Protein AF-A0A3Q3LUI6-F1 (afdb_monomer)

Foldseek 3Di:
DDDPDPDDDDDDPDDPDPDDPDPVNVVVVVVVVVVVVVVVVVVVVVVVVVVVVVVVVVVVCCVVPVVVVVVVVVVVVVVLVVVCVVCVVADSVNVVCQCDPPPHDVVCVLQLHDPPDPDDDDDCCDPLNVVLCLLLLLLLLCLVSHDDPDPVRVVVSVVSSVPSNVVLVVVLQVLLVVVVVVLVVVLVVVVVVCVVVVDDPVVSVVVSLVVLVVVLCVVLQVVQLVVCCVQVVDDSVVSNVVSVSLLVSVNNNPDDPDPPHDSVVSVVVSVSSSNSNSSVVSVVVVVVVVVVVVVVVVVVVVVVVVVVVPPDPPPDDDDDDPDDDVVVVVVVVVVVVVVVPVPDDDDPDDDDDDDDDDDDDDDDDDDDDDDDDDDDDDDDDDDDD

InterPro domains:
  IPR003280 Two pore domain potassium channel [PR01333] (136-164)
  IPR003280 Two pore domain potassium channel [PR01333] (248-257)
  IPR003280 Two pore domain potassium channel [PTHR11003] (43-296)
  IPR003976 Two pore domain potassium channel, TREK [PR01499] (34-51)
  IPR003976 Two pore domain potassium channel, TREK [PR01499] (114-126)
  IPR003976 Two pore domain potassium channel, TREK [PR01499] (164-183)
  IPR003976 Two pore domain potassium channel, TREK [PR01499] (184-203)
  IPR003976 Two pore domain potassium channel, TREK [PR01499] (205-216)
  IPR003976 Two pore domain potassium channel, TREK [PR01499] (257-272)
  IPR003976 Two pore domain potassium channel, TREK [PR01499] (279-290)
  IPR003976 Two pore domain potassium channel, TREK [PR01499] (292-308)
  IPR013099 Potassium channel domain [PF07885] (119-177)
  IPR013099 Potassium channel domain [PF07885] (218-292)

Solvent-accessible surface area (backbone atoms only — not comparable to full-atom values): 23322 Å² total; per-residue (Å²): 139,90,92,86,87,86,86,85,80,88,88,78,90,68,80,87,70,90,67,78,81,52,76,68,59,59,50,53,51,51,52,53,52,49,57,52,49,50,55,52,51,52,51,50,51,52,51,51,51,51,51,51,52,50,52,53,48,52,56,50,50,49,69,67,45,46,65,54,52,54,50,51,52,51,50,51,53,52,52,53,51,53,48,42,70,74,37,77,89,51,53,73,65,59,52,47,44,47,41,69,34,96,83,15,54,54,46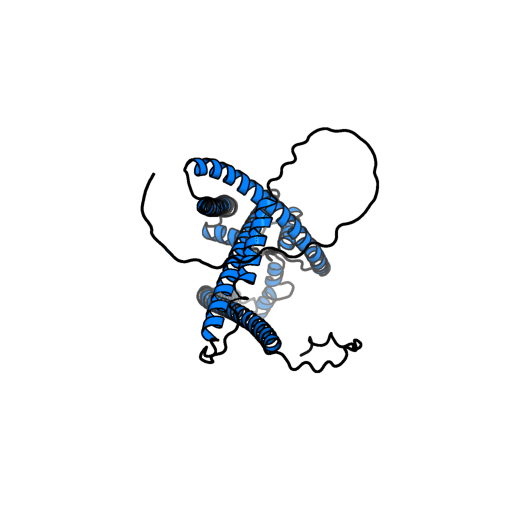,41,44,75,74,62,47,67,88,82,62,90,64,79,90,78,72,79,73,40,73,56,47,43,50,47,53,57,46,28,49,29,66,54,23,50,33,64,66,70,76,67,83,49,71,69,48,44,57,49,48,54,57,49,38,68,55,35,30,61,54,42,49,53,50,36,51,54,50,17,50,52,52,50,50,51,50,50,53,57,42,48,57,52,46,60,61,45,52,76,68,74,57,58,72,69,58,51,56,51,52,46,52,50,50,54,49,52,51,46,44,43,65,61,43,54,48,48,21,56,49,40,20,70,72,71,67,39,50,67,65,56,20,45,48,43,52,52,35,50,58,68,33,61,19,79,31,88,67,66,87,53,84,91,54,63,76,70,51,42,61,51,54,51,51,50,48,55,55,36,35,14,50,47,53,44,50,51,51,52,50,50,54,51,49,53,52,49,54,53,51,54,50,53,54,52,52,50,51,48,57,61,72,62,58,67,78,88,82,71,96,74,94,77,78,99,73,70,74,67,57,66,64,50,52,56,58,50,54,60,51,53,70,64,58,75,79,71,77,82,80,81,85,73,91,79,82,91,83,88,90,82,90,83,83,89,84,82,88,87,81,90,87,84,84,87,83,80,91,80,80,92,80,91,81,87,82,87,132

Nearest PDB structures (foldseek):
  4xdk-assembly1_A  TM=9.245E-01  e=4.393E-23  Homo sapiens
  4bw5-assembly2_D  TM=9.307E-01  e=1.438E-22  Homo sapiens
  7lja-assembly1_B  TM=9.407E-01  e=1.232E-22  Homo sapiens
  8qz4-assembly1_B  TM=9.137E-01  e=2.288E-22  Homo sapiens
  4xdj-assembly2_D  TM=9.281E-01  e=8.304E-22  Homo sapiens

Sequence (385 aa):
IHCCSFFNSPYLEVPALYYSPSSTGLFFIHILVLCAAMRCSTLLAIFTGVLLYLVLGAVVFRALEAPQEEGKHMQLQDTRRVFLLNFTCIDPDNLQTFIEVEQGVAEALGAGVDPSSNSTFVSQWDLASAFFFSGTIITTIGFGNISPKTEGGRLFCIFYALVGIPMFGILLAGVGDHLGTGLRKAIAKIETLFLKWRVSPTIVRVISAVLSILLGCLLFVAVPILVFQEVEGWTLLESAYFVVITLTTVGFGDYVAGIQHDHWYKPLVWFWILLGLAYFASILTMIGNWLRVFFKKTRAEVLLLFCHLLHYDWSLPFPFHHLSYCSLVGQERNTLRLSQHEGSLNCARGKRDQTEPIWSEHCHSFMLKRRCFGPRQLLMTHANN

Secondary structure (DSSP, 8-state):
----------------------HHHHHHHHHHHHHHHHHHHHHHHHHHHHHHHHHHHHHHHHHHHHHHHHHHHHHHHHHHHHHHHH-TTS-HHHHHHHHHSTTSHHHHHHTT--TT--SS---TTSHHHHHHHHHHHHTT----SS---SHHHHHHHHHHHHHHHHHHHHHHHHHHHHHHHHHHHHHHHHHHHHHTTT--HHHHHHHHHHHHHHHHHIIIIIHHHHHHHHHH---HHHHHHHHHHHHTT----SS-TTTTS-TTHHHHHHHHHHHHHHHHHHHHHHHHHHHHHHHHHHHHHHHHHHHHHT-----S-----S-SHHHHHHHHHHHHHHHHHTT---------------------------PPPPP----------

Radius of gyration: 34.6 Å; Cα contacts (8 Å, |Δi|>4): 164; chains: 1; bounding box: 92×58×107 Å

Mean predicted aligned error: 16.4 Å

Organism: NCBI:txid205130

Structure (mmCIF, N/CA/C/O backbone):
data_AF-A0A3Q3LUI6-F1
#
_entry.id   AF-A0A3Q3LUI6-F1
#
loop_
_atom_site.group_PDB
_atom_site.id
_atom_site.type_symbol
_atom_site.label_atom_id
_atom_site.label_alt_id
_atom_site.label_comp_id
_atom_site.label_asym_id
_atom_site.label_entity_id
_atom_site.label_seq_id
_atom_site.pdbx_PDB_ins_code
_atom_site.Cartn_x
_atom_site.Cartn_y
_atom_site.Cartn_z
_atom_site.occupancy
_atom_site.B_iso_or_equiv
_atom_site.auth_seq_id
_atom_site.auth_comp_id
_atom_site.auth_asym_id
_atom_site.auth_atom_id
_atom_site.pdbx_PDB_model_num
ATOM 1 N N . ILE A 1 1 ? -26.280 -21.852 -12.078 1.00 38.97 1 ILE A N 1
ATOM 2 C CA . ILE A 1 1 ? -27.060 -23.107 -11.925 1.00 38.97 1 ILE A CA 1
ATOM 3 C C . ILE A 1 1 ? -26.100 -24.131 -11.325 1.00 38.97 1 ILE A C 1
ATOM 5 O O . ILE A 1 1 ? -24.981 -24.185 -11.807 1.00 38.97 1 ILE A O 1
ATOM 9 N N . HIS A 1 2 ? -26.512 -24.839 -10.264 1.00 29.97 2 HIS A N 1
ATOM 10 C CA . HIS A 1 2 ? -25.725 -25.680 -9.332 1.00 29.97 2 HIS A CA 1
ATOM 11 C C . HIS A 1 2 ? -25.016 -24.979 -8.159 1.00 29.97 2 HIS A C 1
ATOM 13 O O . HIS A 1 2 ? -23.817 -24.741 -8.195 1.00 29.97 2 HIS A O 1
ATOM 19 N N . CYS A 1 3 ? -25.777 -24.721 -7.084 1.00 25.89 3 CYS A N 1
ATOM 20 C CA . CYS A 1 3 ? -25.330 -24.941 -5.695 1.00 25.89 3 CYS A CA 1
ATOM 21 C C . CYS A 1 3 ? -26.523 -24.956 -4.706 1.00 25.89 3 CYS A C 1
ATOM 23 O O . CYS A 1 3 ? -26.507 -24.293 -3.676 1.00 25.89 3 CYS A O 1
ATOM 25 N N . CYS A 1 4 ? -27.592 -25.691 -5.039 1.00 28.69 4 CYS A N 1
ATOM 26 C CA . CYS A 1 4 ? -28.725 -25.955 -4.139 1.00 28.69 4 CYS A CA 1
ATOM 27 C C . CYS A 1 4 ? -29.136 -27.424 -4.276 1.00 28.69 4 CYS A C 1
ATOM 29 O O . CYS A 1 4 ? -30.133 -27.743 -4.914 1.00 28.69 4 CYS A O 1
ATOM 31 N N . SER A 1 5 ? -28.332 -28.332 -3.734 1.00 32.19 5 SER A N 1
ATOM 32 C CA . SER A 1 5 ? -28.676 -29.756 -3.691 1.00 32.19 5 SER A CA 1
ATOM 33 C C . SER A 1 5 ? -27.837 -30.461 -2.634 1.00 32.19 5 SER A C 1
ATOM 35 O O . SER A 1 5 ? -26.961 -31.248 -2.956 1.00 32.19 5 SER A O 1
ATOM 37 N N . PHE A 1 6 ? -28.082 -30.130 -1.366 1.00 27.62 6 PHE A N 1
ATOM 38 C CA . PHE A 1 6 ? -27.634 -30.917 -0.217 1.00 27.62 6 PHE A CA 1
ATOM 39 C C . PHE A 1 6 ? -28.592 -30.668 0.949 1.00 27.62 6 PHE A C 1
ATOM 41 O O . PHE A 1 6 ? -28.308 -29.866 1.821 1.00 27.62 6 PHE A O 1
ATOM 48 N N . PHE A 1 7 ? -29.779 -31.273 0.887 1.00 28.89 7 PHE A N 1
ATOM 49 C CA . PHE A 1 7 ? -30.573 -31.724 2.039 1.00 28.89 7 PHE A CA 1
ATOM 50 C C . PHE A 1 7 ? -31.787 -32.482 1.487 1.00 28.89 7 PHE A C 1
ATOM 52 O O . PHE A 1 7 ? -32.858 -31.924 1.289 1.00 28.89 7 PHE A O 1
ATOM 59 N N . ASN A 1 8 ? -31.585 -33.758 1.166 1.00 31.06 8 ASN A N 1
ATOM 60 C CA . ASN A 1 8 ? -32.663 -34.717 0.958 1.00 31.06 8 ASN A CA 1
ATOM 61 C C . ASN A 1 8 ? -32.187 -36.061 1.516 1.00 31.06 8 ASN A C 1
ATOM 63 O O . ASN A 1 8 ? -31.424 -36.772 0.872 1.00 31.06 8 ASN A O 1
ATOM 67 N N . SER A 1 9 ? -32.624 -36.386 2.729 1.00 28.44 9 SER A N 1
ATOM 68 C CA . SER A 1 9 ? -32.826 -37.771 3.145 1.00 28.44 9 SER A CA 1
ATOM 69 C C . SER A 1 9 ? -34.066 -37.815 4.046 1.00 28.44 9 SER A C 1
ATOM 71 O O . SER A 1 9 ? -34.170 -36.977 4.946 1.00 28.44 9 SER A O 1
ATOM 73 N N . PRO A 1 10 ? -35.017 -38.729 3.778 1.00 39.38 10 PRO A N 1
ATOM 74 C CA . PRO A 1 10 ? -36.264 -38.882 4.519 1.00 39.38 10 PRO A CA 1
ATOM 75 C C . PRO A 1 10 ? -36.025 -39.728 5.784 1.00 39.38 10 PRO A C 1
ATOM 77 O O . PRO A 1 10 ? -34.900 -40.149 6.029 1.00 39.38 10 PRO A O 1
ATOM 80 N N . TYR A 1 11 ? -37.086 -39.994 6.550 1.00 32.12 11 TYR A N 1
ATOM 81 C CA . TYR A 1 11 ? -37.131 -40.707 7.842 1.00 32.12 11 TYR A CA 1
ATOM 82 C C . TYR A 1 11 ? -37.019 -39.817 9.086 1.00 32.12 11 TYR A C 1
ATOM 84 O O . TYR A 1 11 ? -36.096 -39.919 9.886 1.00 32.12 11 TYR A O 1
ATOM 92 N N . LEU A 1 12 ? -38.057 -39.010 9.298 1.00 31.84 12 LEU A N 1
ATOM 93 C CA . LEU A 1 12 ? -38.670 -38.899 10.619 1.00 31.84 12 LEU A CA 1
ATOM 94 C C . LEU A 1 12 ? -40.185 -38.819 10.389 1.00 31.84 12 LEU A C 1
ATOM 96 O O . LEU A 1 12 ? -40.701 -37.788 9.960 1.00 31.84 12 LEU A O 1
ATOM 100 N N . GLU A 1 13 ? -40.887 -39.936 10.583 1.00 32.72 13 GLU A N 1
ATOM 101 C CA . GLU A 1 13 ? -42.350 -39.957 10.616 1.00 32.72 13 GLU A CA 1
ATOM 102 C C . GLU A 1 13 ? -42.812 -39.150 11.833 1.00 32.72 13 GLU A C 1
ATOM 104 O O . GLU A 1 13 ? -42.800 -39.621 12.968 1.00 32.72 13 GLU A O 1
ATOM 109 N N . VAL A 1 14 ? -43.184 -37.893 11.597 1.00 32.84 14 VAL A N 1
ATOM 110 C CA . VAL A 1 14 ? -43.941 -37.091 12.557 1.00 32.84 14 VAL A CA 1
ATOM 111 C C . VAL A 1 14 ? -45.416 -37.403 12.297 1.00 32.84 14 VAL A C 1
ATOM 113 O O . VAL A 1 14 ? -45.859 -37.256 11.154 1.00 32.84 14 VAL A O 1
ATOM 116 N N . PRO A 1 15 ? -46.192 -37.857 13.297 1.00 29.12 15 PRO A N 1
ATOM 117 C CA . PRO A 1 15 ? -47.590 -38.200 13.086 1.00 29.12 15 PRO A CA 1
ATOM 118 C C . PRO A 1 15 ? -48.344 -36.970 12.580 1.00 29.12 15 PRO A C 1
ATOM 120 O O . PRO A 1 15 ? -48.192 -35.871 13.119 1.00 29.12 15 PRO A O 1
ATOM 123 N N . ALA A 1 16 ? -49.143 -37.169 11.530 1.00 34.72 16 ALA A N 1
ATOM 124 C CA . ALA A 1 16 ? -49.999 -36.162 10.921 1.00 34.72 16 ALA A CA 1
ATOM 125 C C . ALA A 1 16 ? -51.075 -35.697 11.915 1.00 34.72 16 ALA A C 1
ATOM 127 O O . ALA A 1 16 ? -52.227 -36.123 11.879 1.00 34.72 16 ALA A O 1
ATOM 128 N N . LEU A 1 17 ? -50.694 -34.805 12.824 1.00 30.03 17 LEU A N 1
ATOM 129 C CA . LEU A 1 17 ? -51.629 -33.962 13.543 1.00 30.03 17 LEU A CA 1
ATOM 130 C C . LEU A 1 17 ? -52.023 -32.837 12.590 1.00 30.03 17 LEU A C 1
ATOM 132 O O . LEU A 1 17 ? -51.249 -31.915 12.339 1.00 30.03 17 LEU A O 1
ATOM 136 N N . TYR A 1 18 ? -53.238 -32.941 12.052 1.00 31.69 18 TYR A N 1
ATOM 137 C CA . TYR A 1 18 ? -53.964 -31.845 11.417 1.00 31.69 18 TYR A CA 1
ATOM 138 C C . TYR A 1 18 ? -54.100 -30.687 12.422 1.00 31.69 18 TYR A C 1
ATOM 140 O O . TYR A 1 18 ? -55.102 -30.553 13.119 1.00 31.69 18 TYR A O 1
ATOM 148 N N . TYR A 1 19 ? -53.070 -29.850 12.522 1.00 33.91 19 TYR A N 1
ATOM 149 C CA . TYR A 1 19 ? -53.165 -28.538 13.141 1.00 33.91 19 TYR A CA 1
ATOM 150 C C . TYR A 1 19 ? -53.419 -27.534 12.024 1.00 33.91 19 TYR A C 1
ATOM 152 O O . TYR A 1 19 ? -52.541 -27.244 11.212 1.00 33.91 19 TYR A O 1
ATOM 160 N N . SER A 1 20 ? -54.647 -27.014 11.987 1.00 38.44 20 SER A N 1
ATOM 161 C CA . SER A 1 20 ? -54.953 -25.759 11.300 1.00 38.44 20 SER A CA 1
ATOM 162 C C . SER A 1 20 ? -53.869 -24.742 11.673 1.00 38.44 20 SER A C 1
ATOM 164 O O . SER A 1 20 ? -53.572 -24.626 12.870 1.00 38.44 20 SER A O 1
ATOM 166 N N . PRO A 1 21 ? -53.223 -24.058 10.709 1.00 39.97 21 PRO A N 1
ATOM 167 C CA . PRO A 1 21 ? -52.159 -23.130 11.032 1.00 39.97 21 PRO A CA 1
ATOM 168 C C . PRO A 1 21 ? -52.779 -22.008 11.858 1.00 39.97 21 PRO A C 1
ATOM 170 O O . PRO A 1 21 ? -53.512 -21.161 11.350 1.00 39.97 21 PRO A O 1
ATOM 173 N N . SER A 1 22 ? -52.518 -22.028 13.163 1.00 44.25 22 SER A N 1
ATOM 174 C CA . SER A 1 22 ? -52.852 -20.912 14.027 1.00 44.25 22 SER A CA 1
ATOM 175 C C . SER A 1 22 ? -52.182 -19.667 13.450 1.00 44.25 22 SER A C 1
ATOM 177 O O . SER A 1 22 ? -51.042 -19.714 12.980 1.00 44.25 22 SER A O 1
ATOM 179 N N . SER A 1 23 ? -52.892 -18.541 13.459 1.00 52.06 23 SER A N 1
ATOM 180 C CA . SER A 1 23 ? -52.465 -17.265 12.865 1.00 52.06 23 SER A CA 1
ATOM 181 C C . SER A 1 23 ? -51.079 -16.793 13.344 1.00 52.06 23 SER A C 1
ATOM 183 O O . SER A 1 23 ? -50.427 -15.983 12.692 1.00 52.06 23 SER A O 1
ATOM 185 N N . THR A 1 24 ? -50.589 -17.343 14.457 1.00 52.19 24 THR A N 1
ATOM 186 C CA . THR A 1 24 ? -49.247 -17.146 15.014 1.00 52.19 24 THR A CA 1
ATOM 187 C C . THR A 1 24 ? -48.127 -17.827 14.212 1.00 52.19 24 THR A C 1
ATOM 189 O O . THR A 1 24 ? -47.030 -17.277 14.138 1.00 52.19 24 THR A O 1
ATOM 192 N N . GLY A 1 25 ? -48.374 -18.974 13.569 1.00 48.81 25 GLY A N 1
ATOM 193 C CA . GLY A 1 25 ? -47.384 -19.688 12.747 1.00 48.81 25 GLY A CA 1
ATOM 194 C C . GLY A 1 25 ? -47.074 -18.982 11.422 1.00 48.81 25 GLY A C 1
ATOM 195 O O . GLY A 1 25 ? -45.906 -18.832 11.059 1.00 48.81 25 GLY A O 1
ATOM 196 N N . LEU A 1 26 ? -48.100 -18.457 10.738 1.00 54.78 26 LEU A N 1
ATOM 197 C CA . LEU A 1 26 ? -47.917 -17.629 9.535 1.00 54.78 26 LEU A CA 1
ATOM 198 C C . LEU A 1 26 ? -47.200 -16.309 9.845 1.00 54.78 26 LEU A C 1
ATOM 200 O O . LEU A 1 26 ? -46.378 -15.855 9.051 1.00 54.78 26 LEU A O 1
ATOM 204 N N . PHE A 1 27 ? -47.464 -15.718 11.011 1.00 55.75 27 PHE A N 1
ATOM 205 C CA . PHE A 1 27 ? -46.814 -14.484 11.447 1.00 55.75 27 PHE A CA 1
ATOM 206 C C . PHE A 1 27 ? -45.295 -14.662 11.627 1.00 55.75 27 PHE A C 1
ATOM 208 O O . PHE A 1 27 ? -44.508 -13.833 11.169 1.00 55.75 27 PHE A O 1
ATOM 215 N N . PHE A 1 28 ? -44.863 -15.785 12.211 1.00 52.44 28 PHE A N 1
ATOM 216 C CA . PHE A 1 28 ? -43.440 -16.116 12.354 1.00 52.44 28 PHE A CA 1
ATOM 217 C C . PHE A 1 28 ? -42.738 -16.344 11.008 1.00 52.44 28 PHE A C 1
ATOM 219 O O . PHE A 1 28 ? -41.610 -15.882 10.822 1.00 52.44 28 PHE A O 1
ATOM 226 N N . ILE A 1 29 ? -43.402 -17.004 10.054 1.00 59.62 29 ILE A N 1
ATOM 227 C CA . ILE A 1 29 ? -42.862 -17.234 8.705 1.00 59.62 29 ILE A CA 1
ATOM 228 C C . ILE A 1 29 ? -42.743 -15.908 7.939 1.00 59.62 29 ILE A C 1
ATOM 230 O O . ILE A 1 29 ? -41.701 -15.647 7.339 1.00 59.62 29 ILE A O 1
ATOM 234 N N . HIS A 1 30 ? -43.742 -15.024 8.026 1.00 58.50 30 HIS A N 1
ATOM 235 C CA . HIS A 1 30 ? -43.681 -13.692 7.416 1.00 58.50 30 HIS A CA 1
ATOM 236 C C . HIS A 1 30 ? -42.531 -12.841 7.970 1.00 58.50 30 HIS A C 1
ATOM 238 O O . HIS A 1 30 ? -41.812 -12.218 7.190 1.00 58.50 30 HIS A O 1
ATOM 244 N N . ILE A 1 31 ? -42.295 -12.854 9.286 1.00 59.94 31 ILE A N 1
ATOM 245 C CA . ILE A 1 31 ? -41.168 -12.135 9.904 1.00 59.94 31 ILE A CA 1
ATOM 246 C C . ILE A 1 31 ? -39.818 -12.703 9.446 1.00 59.94 31 ILE A C 1
ATOM 248 O O . ILE A 1 31 ? -38.898 -11.936 9.162 1.00 59.94 31 ILE A O 1
ATOM 252 N N . LEU A 1 32 ? -39.684 -14.028 9.337 1.00 57.59 32 LEU A N 1
ATOM 253 C CA . LEU A 1 32 ? -38.466 -14.681 8.839 1.00 57.59 32 LEU A CA 1
ATOM 254 C C . LEU A 1 32 ? -38.185 -14.335 7.370 1.00 57.59 32 LEU A C 1
ATOM 256 O O . LEU A 1 32 ? -37.052 -13.983 7.037 1.00 57.59 32 LEU A O 1
ATOM 260 N N . VAL A 1 33 ? -39.212 -14.361 6.515 1.00 58.16 33 VAL A N 1
ATOM 261 C CA . VAL A 1 33 ? -39.119 -13.991 5.092 1.00 58.16 33 VAL A CA 1
ATOM 262 C C . VAL A 1 33 ? -38.792 -12.504 4.926 1.00 58.16 33 VAL A C 1
ATOM 264 O O . VAL A 1 33 ? -37.906 -12.162 4.146 1.00 58.16 33 VAL A O 1
ATOM 267 N N . LEU A 1 34 ? -39.413 -11.618 5.710 1.00 57.03 34 LEU A N 1
ATOM 268 C CA . LEU A 1 34 ? -39.101 -10.184 5.724 1.00 57.03 34 LEU A CA 1
ATOM 269 C C . LEU A 1 34 ? -37.670 -9.919 6.215 1.00 57.03 34 LEU A C 1
ATOM 271 O O . LEU A 1 34 ? -36.936 -9.147 5.603 1.00 57.03 34 LEU A O 1
ATOM 275 N N . CYS A 1 35 ? -37.223 -10.600 7.272 1.00 52.81 35 CYS A N 1
ATOM 276 C CA . CYS A 1 35 ? -35.866 -10.458 7.801 1.00 52.81 35 CYS A CA 1
ATOM 277 C C . CYS A 1 35 ? -34.803 -10.971 6.809 1.00 52.81 35 CYS A C 1
ATOM 279 O O . CYS A 1 35 ? -33.727 -10.378 6.695 1.00 52.81 35 CYS A O 1
ATOM 281 N N . ALA A 1 36 ? -35.106 -12.026 6.043 1.00 56.53 36 ALA A N 1
ATOM 282 C CA . ALA A 1 36 ? -34.270 -12.499 4.939 1.00 56.53 36 ALA A CA 1
ATOM 283 C C . ALA A 1 36 ? -34.266 -11.519 3.746 1.00 56.53 36 ALA A C 1
ATOM 285 O O . ALA A 1 36 ? -33.194 -11.192 3.229 1.00 56.53 36 ALA A O 1
ATOM 286 N N . ALA A 1 37 ? -35.426 -10.975 3.367 1.00 56.31 37 ALA A N 1
ATOM 287 C CA . ALA A 1 37 ? -35.560 -9.983 2.299 1.00 56.31 37 ALA A CA 1
ATOM 288 C C . ALA A 1 37 ? -34.808 -8.673 2.613 1.00 56.31 37 ALA A C 1
ATOM 290 O O . ALA A 1 37 ? -34.111 -8.138 1.750 1.00 56.31 37 ALA A O 1
ATOM 291 N N . MET A 1 38 ? -34.844 -8.194 3.863 1.00 58.19 38 MET A N 1
ATOM 292 C CA . MET A 1 38 ? -34.098 -6.998 4.282 1.00 58.19 38 MET A CA 1
ATOM 293 C C . MET A 1 38 ? -32.577 -7.195 4.252 1.00 58.19 38 MET A C 1
ATOM 295 O O . MET A 1 38 ? -31.846 -6.270 3.895 1.00 58.19 38 MET A O 1
ATOM 299 N N . ARG A 1 39 ? -32.077 -8.394 4.595 1.00 64.88 39 ARG A N 1
ATOM 300 C CA . ARG A 1 39 ? -30.642 -8.712 4.465 1.00 64.88 39 ARG A CA 1
ATOM 301 C C . ARG A 1 39 ? -30.203 -8.641 3.006 1.00 64.88 39 ARG A C 1
ATOM 303 O O . ARG A 1 39 ? -29.149 -8.077 2.730 1.00 64.88 39 ARG A O 1
ATOM 310 N N . CYS A 1 40 ? -31.035 -9.145 2.096 1.00 67.31 40 CYS A N 1
ATOM 311 C CA . CYS A 1 40 ? -30.785 -9.093 0.659 1.00 67.31 40 CYS A CA 1
ATOM 312 C C . CYS A 1 40 ? -30.822 -7.648 0.126 1.00 67.31 40 CYS A C 1
ATOM 314 O O . CYS A 1 40 ? -29.927 -7.248 -0.610 1.00 67.31 40 CYS A O 1
ATOM 316 N N . SER A 1 41 ? -31.773 -6.822 0.582 1.00 75.56 41 SER A N 1
ATOM 317 C CA . SER A 1 41 ? -31.875 -5.410 0.180 1.00 75.56 41 SER A CA 1
ATOM 318 C C . SER A 1 41 ? -30.720 -4.541 0.697 1.00 75.56 41 SER A C 1
ATOM 320 O O . SER A 1 41 ? -30.190 -3.733 -0.062 1.00 75.56 41 SER A O 1
ATOM 322 N N . THR A 1 42 ? -30.265 -4.720 1.946 1.00 77.88 42 THR A N 1
ATO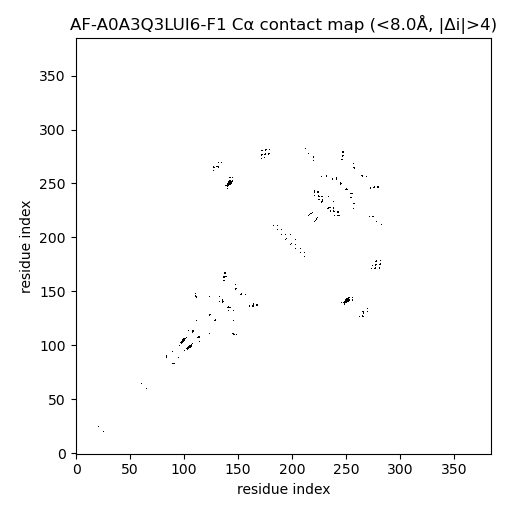M 323 C CA . THR A 1 42 ? -29.101 -3.969 2.464 1.00 77.88 42 THR A CA 1
ATOM 324 C C . THR A 1 42 ? -27.801 -4.395 1.776 1.00 77.88 42 THR A C 1
ATOM 326 O O . THR A 1 42 ? -26.975 -3.544 1.463 1.00 77.88 42 THR A O 1
ATOM 329 N N . LEU A 1 43 ? -27.619 -5.695 1.510 1.00 80.81 43 LEU A N 1
ATOM 330 C CA . LEU A 1 43 ? -26.477 -6.194 0.734 1.00 80.81 43 LEU A CA 1
ATOM 331 C C . LEU A 1 43 ? -26.477 -5.626 -0.687 1.00 80.81 43 LEU A C 1
ATOM 333 O O . LEU A 1 43 ? -25.438 -5.167 -1.151 1.00 80.81 43 LEU A O 1
ATOM 337 N N . LEU A 1 44 ? -27.640 -5.594 -1.342 1.00 85.00 44 LEU A N 1
ATOM 338 C CA . LEU A 1 44 ? -27.796 -5.006 -2.668 1.00 85.00 44 LEU A CA 1
ATOM 339 C C . LEU A 1 44 ? -27.510 -3.496 -2.654 1.00 85.00 44 LEU A C 1
ATOM 341 O O . LEU A 1 44 ? -26.824 -3.006 -3.540 1.00 85.00 44 LEU A O 1
ATOM 345 N N . ALA A 1 45 ? -27.941 -2.768 -1.621 1.00 86.25 45 ALA A N 1
ATOM 346 C CA . ALA A 1 45 ? -27.616 -1.350 -1.460 1.00 86.25 45 ALA A CA 1
ATOM 347 C C . ALA A 1 45 ? -26.107 -1.103 -1.265 1.00 86.25 45 ALA A C 1
ATOM 349 O O . ALA A 1 45 ? -25.556 -0.201 -1.894 1.00 86.25 45 ALA A O 1
ATOM 350 N N . ILE A 1 46 ? -25.426 -1.912 -0.441 1.00 87.81 46 ILE A N 1
ATOM 351 C CA . ILE A 1 46 ? -23.965 -1.828 -0.260 1.00 87.81 46 ILE A CA 1
ATOM 352 C C . ILE A 1 46 ? -23.248 -2.145 -1.575 1.00 87.81 46 ILE A C 1
ATOM 354 O O . ILE A 1 46 ? -22.351 -1.405 -1.965 1.00 87.81 46 ILE A O 1
ATOM 358 N N . PHE A 1 47 ? -23.661 -3.204 -2.278 1.00 89.38 47 PHE A N 1
ATOM 359 C CA . PHE A 1 47 ? -23.089 -3.582 -3.570 1.00 89.38 47 PHE A CA 1
ATOM 360 C C . PHE A 1 47 ? -23.233 -2.460 -4.604 1.00 89.38 47 PHE A C 1
ATOM 362 O O . PHE A 1 47 ? -22.247 -2.070 -5.225 1.00 89.38 47 PHE A O 1
ATOM 369 N N . THR A 1 48 ? -24.429 -1.881 -4.731 1.00 92.00 48 THR A N 1
ATOM 370 C CA . THR A 1 48 ? -24.665 -0.728 -5.609 1.00 92.00 48 THR A CA 1
ATOM 371 C C . THR A 1 48 ? -23.810 0.472 -5.199 1.00 92.00 48 THR A C 1
ATOM 373 O O . THR A 1 48 ? -23.233 1.126 -6.061 1.00 92.00 48 THR A O 1
ATOM 376 N N . GLY A 1 49 ? -23.665 0.744 -3.897 1.00 92.69 49 GLY A N 1
ATOM 377 C CA . GLY A 1 49 ? -22.790 1.807 -3.394 1.00 92.69 49 GLY A CA 1
ATOM 378 C C . GLY A 1 49 ? -21.317 1.604 -3.768 1.00 92.69 49 GLY A C 1
ATOM 379 O O . GLY A 1 49 ? -20.673 2.541 -4.234 1.00 92.69 49 GLY A O 1
ATOM 380 N N . VAL A 1 50 ? -20.797 0.379 -3.630 1.00 93.44 50 VAL A N 1
ATOM 381 C CA . VAL A 1 50 ? -19.429 0.026 -4.052 1.00 93.44 50 VAL A CA 1
ATOM 382 C C . VAL A 1 50 ? -19.273 0.164 -5.567 1.00 93.44 50 VAL A C 1
ATOM 384 O O . VAL A 1 50 ? -18.285 0.731 -6.021 1.00 93.44 50 VAL A O 1
ATOM 387 N N . LEU A 1 51 ? -20.254 -0.286 -6.355 1.00 95.94 51 LEU A N 1
ATOM 388 C CA . LEU A 1 51 ? -20.216 -0.151 -7.812 1.00 95.94 51 LEU A CA 1
ATOM 389 C C . LEU A 1 51 ? -20.164 1.322 -8.241 1.00 95.94 51 LEU A C 1
ATOM 391 O O . LEU A 1 51 ? -19.353 1.685 -9.088 1.00 95.94 51 LEU A O 1
ATOM 395 N N . LEU A 1 52 ? -20.981 2.182 -7.628 1.00 97.12 52 LEU A N 1
ATOM 396 C CA . LEU A 1 52 ? -20.951 3.624 -7.884 1.00 97.12 52 LEU A CA 1
ATOM 397 C C . LEU A 1 52 ? -19.608 4.249 -7.484 1.00 97.12 52 LEU A C 1
ATOM 399 O O . LEU A 1 52 ? -19.096 5.099 -8.209 1.00 97.12 52 LEU A O 1
ATOM 403 N N . TYR A 1 53 ? -19.013 3.808 -6.372 1.00 96.56 53 TYR A N 1
ATOM 404 C CA . TYR A 1 53 ? -17.686 4.256 -5.944 1.00 96.56 53 TYR A CA 1
ATOM 405 C C . TYR A 1 53 ? -16.591 3.865 -6.951 1.00 96.56 53 TYR A C 1
ATOM 407 O O . TYR A 1 53 ? -15.733 4.687 -7.271 1.00 96.56 53 TYR A O 1
ATOM 415 N N . LEU A 1 54 ? -16.658 2.656 -7.521 1.00 97.94 54 LEU A N 1
ATOM 416 C CA . LEU A 1 54 ? -15.744 2.217 -8.582 1.00 97.94 54 LEU A CA 1
ATOM 417 C C . LEU A 1 54 ? -15.923 3.026 -9.873 1.00 97.94 54 LEU A C 1
ATOM 419 O O . LEU A 1 54 ? -14.930 3.420 -10.477 1.00 97.94 54 LEU A O 1
ATOM 423 N N . VAL A 1 55 ? -17.164 3.314 -10.282 1.00 98.12 55 VAL A N 1
ATOM 424 C CA . VAL A 1 55 ? -17.437 4.151 -11.467 1.00 98.12 55 VAL A CA 1
ATOM 425 C C . VAL A 1 55 ? -16.899 5.567 -11.270 1.00 98.12 55 VAL A C 1
ATOM 427 O O . VAL A 1 55 ? -16.258 6.102 -12.172 1.00 98.12 55 VAL A O 1
ATOM 430 N N . LEU A 1 56 ? -17.107 6.159 -10.088 1.00 97.81 56 LEU A N 1
ATOM 431 C CA . LEU A 1 56 ? -16.533 7.460 -9.742 1.00 97.81 56 LEU A CA 1
ATOM 432 C C . LEU A 1 56 ? -15.002 7.430 -9.861 1.00 97.81 56 LEU A C 1
ATOM 434 O O . LEU A 1 56 ? -14.431 8.296 -10.521 1.00 97.81 56 LEU A O 1
ATOM 438 N N . GLY A 1 57 ? -14.355 6.417 -9.277 1.00 97.69 57 GLY A N 1
ATOM 439 C CA . GLY A 1 57 ? -12.908 6.226 -9.383 1.00 97.69 57 GLY A CA 1
ATOM 440 C C . GLY A 1 57 ? -12.438 6.105 -10.834 1.00 97.69 57 GLY A C 1
ATOM 441 O O . GLY A 1 57 ? -11.516 6.807 -11.234 1.00 97.69 57 GLY A O 1
ATOM 442 N N . ALA A 1 58 ? -13.110 5.288 -11.649 1.00 98.00 58 ALA A N 1
ATOM 443 C CA . ALA A 1 58 ? -12.762 5.085 -13.055 1.00 98.00 58 ALA A CA 1
ATOM 444 C C . ALA A 1 58 ? -12.846 6.378 -13.881 1.00 98.00 58 ALA A C 1
ATOM 446 O O . ALA A 1 58 ? -11.963 6.648 -14.693 1.00 98.00 58 ALA A O 1
ATOM 447 N N . VAL A 1 59 ? -13.883 7.194 -13.665 1.00 98.31 59 VAL A N 1
ATOM 448 C CA . VAL A 1 59 ? -14.030 8.485 -14.355 1.00 98.31 59 VAL A CA 1
ATOM 449 C C . VAL A 1 59 ? -12.919 9.452 -13.946 1.00 98.31 59 VAL A C 1
ATOM 451 O O . VAL A 1 59 ? -12.325 10.086 -14.816 1.00 98.31 59 VAL A O 1
ATOM 454 N N . VAL A 1 60 ? -12.617 9.547 -12.648 1.00 98.31 60 VAL A N 1
ATOM 455 C CA . VAL A 1 60 ? -11.579 10.452 -12.133 1.00 98.31 60 VAL A CA 1
ATOM 456 C C . VAL A 1 60 ? -10.189 10.029 -12.611 1.00 98.31 60 VAL A C 1
ATOM 458 O O . VAL A 1 60 ? -9.482 10.857 -13.177 1.00 98.31 60 VAL A O 1
ATOM 461 N N . PHE A 1 61 ? -9.811 8.755 -12.463 1.00 97.75 61 PHE A N 1
ATOM 462 C CA . PHE A 1 61 ? -8.504 8.270 -12.918 1.00 97.75 61 PHE A CA 1
ATOM 463 C C . PHE A 1 61 ? -8.335 8.416 -14.427 1.00 97.75 61 PHE A C 1
ATOM 465 O O . PHE A 1 61 ? -7.309 8.914 -14.870 1.00 97.75 61 PHE A O 1
ATOM 472 N N . ARG A 1 62 ? -9.355 8.085 -15.228 1.00 97.69 62 ARG A N 1
ATOM 473 C CA . ARG A 1 62 ? -9.291 8.304 -16.679 1.00 97.69 62 ARG A CA 1
ATOM 474 C C . ARG A 1 62 ? -9.074 9.778 -17.023 1.00 97.69 62 ARG A C 1
ATOM 476 O O . ARG A 1 62 ? -8.308 10.075 -17.929 1.00 97.69 62 ARG A O 1
ATOM 483 N N . ALA A 1 63 ? -9.755 10.694 -16.336 1.00 97.94 63 ALA A N 1
ATOM 484 C CA . ALA A 1 63 ? -9.618 12.123 -16.606 1.00 97.94 63 ALA A CA 1
ATOM 485 C C . ALA A 1 63 ? -8.234 12.675 -16.224 1.00 97.94 63 ALA A C 1
ATOM 487 O O . ALA A 1 63 ? -7.755 13.595 -16.884 1.00 97.94 63 ALA A O 1
ATOM 488 N N . LEU A 1 64 ? -7.611 12.131 -15.174 1.00 97.31 64 LEU A N 1
ATOM 489 C CA . LEU A 1 64 ? -6.304 12.574 -14.685 1.00 97.31 64 LEU A CA 1
ATOM 490 C C . LEU A 1 64 ? -5.131 11.919 -15.435 1.00 97.31 64 LEU A C 1
ATOM 492 O O . LEU A 1 64 ? -4.180 12.615 -15.778 1.00 97.31 64 LEU A O 1
ATOM 496 N N . GLU A 1 65 ? -5.215 10.618 -15.727 1.00 96.69 65 GLU A N 1
ATOM 497 C CA . GLU A 1 65 ? -4.084 9.820 -16.229 1.00 96.69 65 GLU A CA 1
ATOM 498 C C . GLU A 1 65 ? -4.069 9.660 -17.756 1.00 96.69 65 GLU A C 1
ATOM 500 O O . GLU A 1 65 ? -3.001 9.721 -18.365 1.00 96.69 65 GLU A O 1
ATOM 505 N N . ALA A 1 66 ? -5.230 9.514 -18.413 1.00 96.62 66 ALA A N 1
ATOM 506 C CA . ALA A 1 66 ? -5.269 9.227 -19.855 1.00 96.62 66 ALA A CA 1
ATOM 507 C C . ALA A 1 66 ? -4.575 10.300 -20.723 1.00 96.62 66 ALA A C 1
ATOM 509 O O . ALA A 1 66 ? -3.839 9.928 -21.635 1.00 96.62 66 ALA A O 1
ATOM 510 N N . PRO A 1 67 ? -4.704 11.617 -20.445 1.00 97.06 67 PRO A N 1
ATOM 511 C CA . PRO A 1 67 ? -3.983 12.625 -21.223 1.00 97.06 67 PRO A CA 1
ATOM 512 C C . PRO A 1 67 ? -2.456 12.510 -21.097 1.00 97.06 67 PRO A C 1
ATOM 514 O O . PRO A 1 67 ? -1.731 12.799 -22.050 1.00 97.06 67 PRO A O 1
ATOM 517 N N . GLN A 1 68 ? -1.955 12.099 -19.925 1.00 95.31 68 GLN A N 1
ATOM 518 C CA . GLN A 1 68 ? -0.520 11.904 -19.697 1.00 95.31 68 GLN A CA 1
ATOM 519 C C . GLN A 1 68 ? -0.017 10.636 -20.394 1.00 95.31 68 GLN A C 1
ATOM 521 O O . GLN A 1 68 ? 1.039 10.673 -21.029 1.00 95.31 68 GLN A O 1
ATOM 526 N N . GLU A 1 69 ? -0.782 9.544 -20.334 1.00 94.06 69 GLU A N 1
ATOM 527 C CA . GLU A 1 69 ? -0.494 8.296 -21.052 1.00 94.06 69 GLU A CA 1
ATOM 528 C C . GLU A 1 69 ? -0.425 8.527 -22.569 1.00 94.06 69 GLU A C 1
ATOM 530 O O . GLU A 1 69 ? 0.576 8.184 -23.203 1.00 94.06 69 GLU A O 1
ATOM 535 N N . GLU A 1 70 ? -1.436 9.183 -23.149 1.00 95.00 70 GLU A N 1
ATOM 536 C CA . GLU A 1 70 ? -1.471 9.525 -24.577 1.00 95.00 70 GLU A CA 1
ATOM 537 C C . GLU A 1 70 ? -0.280 10.412 -24.970 1.00 95.00 70 GLU A C 1
ATOM 539 O O . GLU A 1 70 ? 0.371 10.175 -25.993 1.00 95.00 70 GLU A O 1
ATOM 544 N N . GLY A 1 71 ? 0.063 11.396 -24.130 1.00 95.50 71 GLY A N 1
ATOM 545 C CA . GLY A 1 71 ? 1.238 12.246 -24.313 1.00 95.50 71 GLY A CA 1
ATOM 546 C C . GLY A 1 71 ? 2.549 11.457 -24.333 1.00 95.50 71 GLY A C 1
ATOM 547 O O . GLY A 1 71 ? 3.384 11.664 -25.216 1.00 95.50 71 GLY A O 1
ATOM 548 N N . LYS A 1 72 ? 2.732 10.519 -23.398 1.00 92.38 72 LYS A N 1
ATOM 549 C CA . LYS A 1 72 ? 3.919 9.649 -23.331 1.00 92.38 72 LYS A CA 1
ATOM 550 C C . LYS A 1 72 ? 3.999 8.686 -24.509 1.00 92.38 72 LYS A C 1
ATOM 552 O O . LYS A 1 72 ? 5.085 8.484 -25.053 1.00 92.38 72 LYS A O 1
ATOM 557 N N . HIS A 1 73 ? 2.865 8.143 -24.938 1.00 91.38 73 HIS A N 1
ATOM 558 C CA . HIS A 1 73 ? 2.789 7.289 -26.115 1.00 91.38 73 HIS A CA 1
ATOM 559 C C . HIS A 1 73 ? 3.209 8.045 -27.386 1.00 91.38 73 HIS A C 1
ATOM 561 O O . HIS A 1 73 ? 4.049 7.557 -28.143 1.00 91.38 73 HIS A O 1
ATOM 567 N N . MET A 1 74 ? 2.705 9.269 -27.589 1.00 93.62 74 MET A N 1
ATOM 568 C CA . MET A 1 74 ? 3.123 10.119 -28.712 1.00 93.62 74 MET A CA 1
ATOM 569 C C . MET A 1 74 ? 4.621 10.457 -28.649 1.00 93.62 74 MET A C 1
ATOM 571 O O . MET A 1 74 ? 5.322 10.303 -29.647 1.00 93.62 74 MET A O 1
ATOM 575 N N . GLN A 1 75 ? 5.147 10.815 -27.470 1.00 94.12 75 GLN A N 1
ATOM 576 C CA . GLN A 1 75 ? 6.584 11.076 -27.280 1.00 94.12 75 GLN A CA 1
ATOM 577 C C . GLN A 1 75 ? 7.460 9.871 -27.654 1.00 94.12 75 GLN A C 1
ATOM 579 O O . GLN A 1 75 ? 8.506 10.040 -28.286 1.00 94.12 75 GLN A O 1
ATOM 584 N N . LEU A 1 76 ? 7.055 8.655 -27.278 1.00 89.69 76 LEU A N 1
ATOM 585 C CA . LEU A 1 76 ? 7.779 7.431 -27.625 1.00 89.69 76 LEU A CA 1
ATOM 586 C C . LEU A 1 76 ? 7.785 7.192 -29.143 1.00 89.69 76 LEU A C 1
ATOM 588 O O . LEU A 1 76 ? 8.833 6.878 -29.713 1.00 89.69 76 LEU A O 1
ATOM 592 N N . GLN A 1 77 ? 6.641 7.380 -29.806 1.00 90.50 77 GLN A N 1
ATOM 593 C CA . GLN A 1 77 ? 6.531 7.242 -31.261 1.00 90.50 77 GLN A CA 1
ATOM 594 C C . GLN A 1 77 ? 7.386 8.273 -32.004 1.00 90.50 77 GLN A C 1
ATOM 596 O O . GLN A 1 77 ? 8.107 7.913 -32.939 1.00 90.50 77 GLN A O 1
ATOM 601 N N . ASP A 1 78 ? 7.368 9.529 -31.560 1.00 93.38 78 ASP A N 1
ATOM 602 C CA . ASP A 1 78 ? 8.183 10.593 -32.145 1.00 93.38 78 ASP A CA 1
ATOM 603 C C . ASP A 1 78 ? 9.677 10.329 -31.944 1.00 93.38 78 ASP A C 1
ATOM 605 O O . ASP A 1 78 ? 10.458 10.440 -32.890 1.00 93.38 78 ASP A O 1
ATOM 609 N N . THR A 1 79 ? 10.079 9.888 -30.749 1.00 90.62 79 THR A N 1
ATOM 610 C CA . THR A 1 79 ? 11.473 9.529 -30.446 1.00 90.62 79 THR A CA 1
ATOM 611 C C . THR A 1 79 ? 11.951 8.392 -31.348 1.00 90.62 79 THR A C 1
ATOM 613 O O . THR A 1 79 ? 13.026 8.481 -31.943 1.00 90.62 79 THR A O 1
ATOM 616 N N . ARG A 1 80 ? 11.127 7.351 -31.524 1.00 88.12 80 ARG A N 1
ATOM 617 C CA . ARG A 1 80 ? 11.407 6.242 -32.446 1.00 88.12 80 ARG A CA 1
ATOM 618 C C . ARG A 1 80 ? 11.549 6.729 -33.889 1.00 88.12 80 ARG A C 1
ATOM 620 O O . ARG A 1 80 ? 12.474 6.316 -34.586 1.00 88.12 80 ARG A O 1
ATOM 627 N N . ARG A 1 81 ? 10.658 7.612 -34.347 1.00 89.44 81 ARG A N 1
ATOM 628 C CA . ARG A 1 81 ? 10.707 8.174 -35.704 1.00 89.44 81 ARG A CA 1
ATOM 629 C C . ARG A 1 81 ? 11.977 8.994 -35.924 1.00 89.44 81 ARG A C 1
ATOM 631 O O . ARG A 1 81 ? 12.651 8.800 -36.932 1.00 89.44 81 ARG A O 1
ATOM 638 N N . VAL A 1 82 ? 12.305 9.895 -34.999 1.00 92.88 82 VAL A N 1
ATOM 639 C CA . VAL A 1 82 ? 13.513 10.733 -35.065 1.00 92.88 82 VAL A CA 1
ATOM 640 C C . VAL A 1 82 ? 14.769 9.865 -35.063 1.00 92.88 82 VAL A C 1
ATOM 642 O O . VAL A 1 82 ? 15.681 10.115 -35.847 1.00 92.88 82 VAL A O 1
ATOM 645 N N . PHE A 1 83 ? 14.796 8.810 -34.247 1.00 91.06 83 PHE A N 1
ATOM 646 C CA . PHE A 1 83 ? 15.908 7.868 -34.201 1.00 91.06 83 PHE A CA 1
ATOM 647 C C . PHE A 1 83 ? 16.134 7.169 -35.552 1.00 91.06 83 PHE A C 1
ATOM 649 O O . PHE A 1 83 ? 17.254 7.180 -36.055 1.00 91.06 83 PHE A O 1
ATOM 656 N N . LEU A 1 84 ? 15.079 6.646 -36.186 1.00 90.44 84 LEU A N 1
ATOM 657 C CA . LEU A 1 84 ? 15.172 5.994 -37.503 1.00 90.44 84 LEU A CA 1
ATOM 658 C C . LEU A 1 84 ? 15.573 6.965 -38.627 1.00 90.44 84 LEU A C 1
ATOM 660 O O . LEU A 1 84 ? 16.267 6.575 -39.562 1.00 90.44 84 LEU A O 1
ATOM 664 N N . LEU A 1 85 ? 15.169 8.237 -38.537 1.00 91.25 85 LEU A N 1
ATOM 665 C CA . LEU A 1 85 ? 15.599 9.269 -39.487 1.00 91.25 85 LEU A CA 1
ATOM 666 C C . LEU A 1 85 ? 17.079 9.634 -39.319 1.00 91.25 85 LEU A C 1
ATOM 668 O O . LEU A 1 85 ? 17.746 9.932 -40.307 1.00 91.25 85 LEU A O 1
ATOM 672 N N . ASN A 1 86 ? 17.588 9.619 -38.085 1.00 94.38 86 ASN A N 1
ATOM 673 C CA . ASN A 1 86 ? 18.986 9.931 -37.794 1.00 94.38 86 ASN A CA 1
ATOM 674 C C . ASN A 1 86 ? 19.924 8.753 -38.112 1.00 94.38 86 ASN A C 1
ATOM 676 O O . ASN A 1 86 ? 21.066 8.958 -38.517 1.00 94.38 86 ASN A O 1
ATOM 680 N N . PHE A 1 87 ? 19.436 7.519 -37.958 1.00 91.44 87 PHE A N 1
ATOM 681 C CA . PHE A 1 87 ? 20.191 6.289 -38.188 1.00 91.44 87 PHE A CA 1
ATOM 682 C C . PHE A 1 87 ? 19.559 5.455 -39.303 1.00 91.44 87 PHE A C 1
ATOM 684 O O . PHE A 1 87 ? 18.904 4.445 -39.061 1.00 91.44 87 PHE A O 1
ATOM 691 N N . THR A 1 88 ? 19.821 5.843 -40.552 1.00 88.19 88 THR A N 1
ATOM 692 C CA . THR A 1 88 ? 19.287 5.164 -41.748 1.00 88.19 88 THR A CA 1
ATOM 693 C C . THR A 1 88 ? 19.833 3.749 -41.962 1.00 88.19 88 THR A C 1
ATOM 695 O O . THR A 1 88 ? 19.371 3.046 -42.853 1.00 88.19 88 THR A O 1
ATOM 698 N N . CYS A 1 89 ? 20.843 3.334 -41.192 1.00 90.75 89 CYS A N 1
ATOM 699 C CA . CYS A 1 89 ? 21.384 1.974 -41.206 1.00 90.75 89 CYS A CA 1
ATOM 700 C C . CYS A 1 89 ? 20.571 0.980 -40.359 1.00 90.75 89 CYS A C 1
ATOM 702 O O . CYS A 1 89 ? 20.893 -0.206 -40.363 1.00 90.75 89 CYS A O 1
ATOM 704 N N . ILE A 1 90 ? 19.562 1.448 -39.617 1.00 87.50 90 ILE A N 1
ATOM 705 C CA . ILE A 1 90 ? 18.729 0.616 -38.749 1.00 87.50 90 ILE A CA 1
ATOM 706 C C . ILE A 1 90 ? 17.350 0.471 -39.387 1.00 87.50 90 ILE A C 1
ATOM 708 O O . ILE A 1 90 ? 16.593 1.437 -39.478 1.00 87.50 90 ILE A O 1
ATOM 712 N N . ASP A 1 91 ? 17.007 -0.751 -39.791 1.00 87.50 91 ASP A N 1
ATOM 713 C CA . ASP A 1 91 ? 15.661 -1.050 -40.269 1.00 87.50 91 ASP A CA 1
ATOM 714 C C . ASP A 1 91 ? 14.626 -0.921 -39.134 1.00 87.50 91 ASP A C 1
ATOM 716 O O . ASP A 1 91 ? 14.890 -1.350 -38.002 1.00 87.50 91 ASP A O 1
ATOM 720 N N . PRO A 1 92 ? 13.417 -0.397 -39.416 1.00 84.69 92 PRO A N 1
ATOM 721 C CA . PRO A 1 92 ? 12.342 -0.291 -38.431 1.00 84.69 92 PRO A CA 1
ATOM 722 C C . PRO A 1 92 ? 11.988 -1.622 -37.758 1.00 84.69 92 PRO A C 1
ATOM 724 O O . PRO A 1 92 ? 11.680 -1.630 -36.565 1.00 84.69 92 PRO A O 1
ATOM 727 N N . ASP A 1 93 ? 12.066 -2.728 -38.501 1.00 84.50 93 ASP A N 1
ATOM 728 C CA . ASP A 1 93 ? 11.782 -4.075 -37.999 1.00 84.50 93 ASP A CA 1
ATOM 729 C C . ASP A 1 93 ? 12.901 -4.589 -37.082 1.00 84.50 93 ASP A C 1
ATOM 731 O O . ASP A 1 93 ? 12.623 -5.207 -36.054 1.00 84.50 93 ASP A O 1
ATOM 735 N N . ASN A 1 94 ? 14.165 -4.266 -37.380 1.00 83.69 94 ASN A N 1
ATOM 736 C CA . ASN A 1 94 ? 15.304 -4.604 -36.519 1.00 83.69 94 ASN A CA 1
ATOM 737 C C . ASN A 1 94 ? 15.246 -3.828 -35.194 1.00 83.69 94 ASN A C 1
ATOM 739 O O . ASN A 1 94 ? 15.524 -4.390 -34.135 1.00 83.69 94 ASN A O 1
ATOM 743 N N . LEU A 1 95 ? 14.831 -2.556 -35.233 1.00 84.81 95 LEU A N 1
ATOM 744 C CA . LEU A 1 95 ? 14.609 -1.758 -34.025 1.00 84.81 95 LEU A CA 1
ATOM 745 C C . LEU A 1 95 ? 13.442 -2.300 -33.192 1.00 84.81 95 LEU A C 1
ATOM 747 O O . LEU A 1 95 ? 13.557 -2.398 -31.973 1.00 84.81 95 LEU A O 1
ATOM 751 N N . GLN A 1 96 ? 12.338 -2.681 -33.839 1.00 82.62 96 GLN A N 1
ATOM 752 C CA . GLN A 1 96 ? 11.203 -3.305 -33.157 1.00 82.62 96 GLN A CA 1
ATOM 753 C C . GLN A 1 96 ? 11.619 -4.615 -32.484 1.00 82.62 96 GLN A C 1
ATOM 755 O O . GLN A 1 96 ? 11.315 -4.838 -31.318 1.00 82.62 96 GLN A O 1
ATOM 760 N N . THR A 1 97 ? 12.384 -5.436 -33.201 1.00 81.75 97 THR A N 1
ATOM 761 C CA . THR A 1 97 ? 12.931 -6.700 -32.707 1.00 81.75 97 THR A CA 1
ATOM 762 C C . THR A 1 97 ? 13.813 -6.463 -31.477 1.00 81.75 97 THR A C 1
ATOM 764 O O . THR A 1 97 ? 13.652 -7.132 -30.465 1.00 81.75 97 THR A O 1
ATOM 767 N N . PHE A 1 98 ? 14.691 -5.459 -31.500 1.00 81.81 98 PHE A N 1
ATOM 768 C CA . PHE A 1 98 ? 15.526 -5.103 -30.348 1.00 81.81 98 PHE A CA 1
ATOM 769 C C . PHE A 1 98 ? 14.719 -4.645 -29.117 1.00 81.81 98 PHE A C 1
ATOM 771 O O . PHE A 1 98 ? 15.107 -4.915 -27.978 1.00 81.81 98 PHE A O 1
ATOM 778 N N . ILE A 1 99 ? 13.599 -3.951 -29.332 1.00 81.75 99 ILE A N 1
ATOM 779 C CA . ILE A 1 99 ? 12.741 -3.465 -28.246 1.00 81.75 99 ILE A CA 1
ATOM 780 C C . ILE A 1 99 ? 11.875 -4.600 -27.677 1.00 81.75 99 ILE A C 1
ATOM 782 O O . ILE A 1 99 ? 11.763 -4.702 -26.456 1.00 81.75 99 ILE A O 1
ATOM 786 N N . GLU A 1 100 ? 11.287 -5.442 -28.532 1.00 71.62 100 GLU A N 1
ATOM 787 C CA . GLU A 1 100 ? 10.183 -6.350 -28.172 1.00 71.62 100 GLU A CA 1
ATOM 788 C C . GLU A 1 100 ? 10.520 -7.846 -28.144 1.00 71.62 100 GLU A C 1
ATOM 790 O O . GLU A 1 100 ? 9.725 -8.616 -27.608 1.00 71.62 100 GLU A O 1
ATOM 795 N N . VAL A 1 101 ? 11.645 -8.301 -28.710 1.00 65.88 101 VAL A N 1
ATOM 796 C CA . VAL A 1 101 ? 11.985 -9.738 -28.682 1.00 65.88 101 VAL A CA 1
ATOM 797 C C . VAL A 1 101 ? 12.277 -10.214 -27.263 1.00 65.88 101 VAL A C 1
ATOM 799 O O . VAL A 1 101 ? 12.685 -9.440 -26.407 1.00 65.88 101 VAL A O 1
ATOM 802 N N . GLU A 1 102 ? 12.125 -11.523 -27.059 1.00 58.31 102 GLU A N 1
ATOM 803 C CA . GLU A 1 102 ? 12.385 -12.317 -25.843 1.00 58.31 102 GLU A CA 1
ATOM 804 C C . GLU A 1 102 ? 13.784 -12.114 -25.191 1.00 58.31 102 GLU A C 1
ATOM 806 O O . GLU A 1 102 ? 14.113 -12.669 -24.151 1.00 58.31 102 GLU A O 1
ATOM 811 N N . GLN A 1 103 ? 14.681 -11.350 -25.819 1.00 61.31 103 GLN A N 1
ATOM 812 C CA . GLN A 1 103 ? 15.999 -10.976 -25.273 1.00 61.31 103 GLN A CA 1
ATOM 813 C C . GLN A 1 103 ? 16.267 -9.467 -25.379 1.00 61.31 103 GLN A C 1
ATOM 815 O O . GLN A 1 103 ? 17.397 -9.006 -25.216 1.00 61.31 103 GLN A O 1
ATOM 820 N N . GLY A 1 104 ? 15.232 -8.703 -25.718 1.00 73.88 104 GLY A N 1
ATOM 821 C CA . GLY A 1 104 ? 15.270 -7.274 -25.947 1.00 73.88 104 GLY A CA 1
ATOM 822 C C . GLY A 1 104 ? 15.170 -6.468 -24.660 1.00 73.88 104 GLY A C 1
ATOM 823 O O . GLY A 1 104 ? 15.146 -6.981 -23.536 1.00 73.88 104 GLY A O 1
ATOM 824 N N . VAL A 1 105 ? 15.090 -5.155 -24.837 1.00 81.12 105 VAL A N 1
ATOM 825 C CA . VAL A 1 105 ? 15.106 -4.201 -23.722 1.00 81.12 105 VAL A CA 1
ATOM 826 C C . VAL A 1 105 ? 13.857 -4.326 -22.845 1.00 81.12 105 VAL A C 1
ATOM 828 O O . VAL A 1 105 ? 13.968 -4.238 -21.622 1.00 81.12 105 VAL A O 1
ATOM 831 N N . ALA A 1 106 ? 12.679 -4.569 -23.432 1.00 81.75 106 ALA A N 1
ATOM 832 C CA . ALA A 1 106 ? 11.431 -4.678 -22.674 1.00 81.75 106 ALA A CA 1
ATOM 833 C C . ALA A 1 106 ? 11.433 -5.863 -21.692 1.00 81.75 106 ALA A C 1
ATOM 835 O O . ALA A 1 106 ? 10.947 -5.733 -20.568 1.00 81.75 106 ALA A O 1
ATOM 836 N N . GLU A 1 107 ? 12.017 -7.001 -22.074 1.00 79.12 107 GLU A N 1
ATOM 837 C CA . GLU A 1 107 ? 12.120 -8.163 -21.189 1.00 79.12 107 GLU A CA 1
ATOM 838 C C . GLU A 1 107 ? 13.165 -7.963 -20.090 1.00 79.12 107 GLU A C 1
ATOM 840 O O . GLU A 1 107 ? 12.885 -8.252 -18.926 1.00 79.12 107 GLU A O 1
ATOM 845 N N . ALA A 1 108 ? 14.336 -7.408 -20.423 1.00 77.94 108 ALA A N 1
ATOM 846 C CA . ALA A 1 108 ? 15.356 -7.075 -19.429 1.00 77.94 108 ALA A CA 1
ATOM 847 C C . ALA A 1 108 ? 14.799 -6.116 -18.359 1.00 77.94 108 ALA A C 1
ATOM 849 O O . ALA A 1 108 ? 14.954 -6.362 -17.160 1.00 77.94 108 ALA A O 1
ATOM 850 N N . LEU A 1 109 ? 14.050 -5.093 -18.785 1.00 79.69 109 LEU A N 1
ATOM 851 C CA . LEU A 1 109 ? 13.294 -4.208 -17.896 1.00 79.69 109 LEU A CA 1
ATOM 852 C C . LEU A 1 109 ? 12.258 -4.982 -17.069 1.00 79.69 109 LEU A C 1
ATOM 854 O O . LEU A 1 109 ? 12.189 -4.818 -15.852 1.00 79.69 109 LEU A O 1
ATOM 858 N N . GLY A 1 110 ? 11.488 -5.876 -17.697 1.00 75.94 110 GLY A N 1
ATOM 859 C CA . GLY A 1 110 ? 10.507 -6.731 -17.019 1.00 75.94 110 GLY A CA 1
ATOM 860 C C . GLY A 1 110 ? 11.112 -7.719 -16.009 1.00 75.94 110 GLY A C 1
ATOM 861 O O . GLY A 1 110 ? 10.416 -8.168 -15.087 1.00 75.94 110 GLY A O 1
ATOM 862 N N . ALA A 1 111 ? 12.395 -8.056 -16.156 1.00 75.62 111 ALA A N 1
ATOM 863 C CA . ALA A 1 111 ? 13.195 -8.832 -15.209 1.00 75.62 111 ALA A CA 1
ATOM 864 C C . ALA A 1 111 ? 13.817 -7.974 -14.088 1.00 75.62 111 ALA A C 1
ATOM 866 O O . ALA A 1 111 ? 14.401 -8.533 -13.158 1.00 75.62 111 ALA A O 1
ATOM 867 N N . GLY A 1 112 ? 13.654 -6.647 -14.139 1.00 73.06 112 GLY A N 1
ATOM 868 C CA . GLY A 1 112 ? 14.179 -5.697 -13.156 1.00 73.06 112 GLY A CA 1
ATOM 869 C C . GLY A 1 112 ? 15.621 -5.258 -13.421 1.00 73.06 112 GLY A C 1
ATOM 870 O O . GLY A 1 112 ? 16.295 -4.809 -12.496 1.00 73.06 112 GLY A O 1
ATOM 871 N N . VAL A 1 113 ? 16.117 -5.418 -14.653 1.00 77.19 113 VAL A N 1
ATOM 872 C CA . VAL A 1 113 ? 17.441 -4.939 -15.070 1.00 77.19 113 VAL A CA 1
ATOM 873 C C . VAL A 1 113 ? 17.322 -3.488 -15.527 1.00 77.19 113 VAL A C 1
ATOM 875 O O . VAL A 1 113 ? 16.520 -3.177 -16.404 1.00 77.19 113 VAL A O 1
ATOM 878 N N . ASP A 1 114 ? 18.135 -2.605 -14.948 1.00 73.19 114 ASP A N 1
ATOM 879 C CA . ASP A 1 114 ? 18.214 -1.203 -15.356 1.00 73.19 114 ASP A CA 1
ATOM 880 C C . ASP A 1 114 ? 19.119 -1.051 -16.598 1.00 73.19 114 ASP A C 1
ATOM 882 O O . ASP A 1 114 ? 20.329 -1.283 -16.497 1.00 73.19 114 ASP A O 1
ATOM 886 N N . PRO A 1 115 ? 18.577 -0.649 -17.765 1.00 71.50 115 PRO A N 1
ATOM 887 C CA . PRO A 1 115 ? 19.349 -0.486 -18.995 1.00 71.50 115 PRO A CA 1
ATOM 888 C C . PRO A 1 115 ? 20.238 0.765 -18.990 1.00 71.50 115 PRO A C 1
ATOM 890 O O . PRO A 1 115 ? 21.083 0.907 -19.871 1.00 71.50 115 PRO A O 1
ATOM 893 N N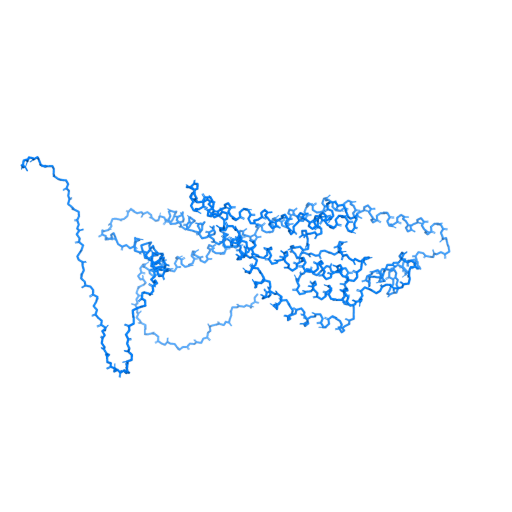 . SER A 1 116 ? 20.045 1.688 -18.042 1.00 66.94 116 SER A N 1
ATOM 894 C CA . SER A 1 116 ? 20.791 2.950 -17.963 1.00 66.94 116 SER A CA 1
ATOM 895 C C . SER A 1 116 ? 22.048 2.865 -17.092 1.00 66.94 116 SER A C 1
ATOM 897 O O . SER A 1 116 ? 22.938 3.715 -17.192 1.00 66.94 116 SER A O 1
ATOM 899 N N . SER A 1 117 ? 22.161 1.827 -16.261 1.00 64.44 117 SER A N 1
ATOM 900 C CA . SER A 1 117 ? 23.288 1.650 -15.351 1.00 64.44 117 SER A CA 1
ATOM 901 C C . SER A 1 117 ? 24.509 1.088 -16.103 1.00 64.44 117 SER A C 1
ATOM 903 O O . SER A 1 117 ? 24.516 -0.067 -16.524 1.00 64.44 117 SER A O 1
ATOM 905 N N . ASN A 1 118 ? 25.583 1.882 -16.203 1.00 59.75 118 ASN A N 1
ATOM 906 C CA . ASN A 1 118 ? 26.922 1.430 -16.633 1.00 59.75 118 ASN A CA 1
ATOM 907 C C . ASN A 1 118 ? 27.686 0.659 -15.530 1.00 59.75 118 ASN A C 1
ATOM 909 O O . ASN A 1 118 ? 28.840 0.270 -15.716 1.00 59.75 118 ASN A O 1
ATOM 913 N N . SER A 1 119 ? 27.078 0.498 -14.353 1.00 60.16 119 SER A N 1
ATOM 914 C CA . SER A 1 119 ? 27.646 -0.187 -13.191 1.00 60.16 119 SER A CA 1
ATOM 915 C C . SER A 1 119 ? 27.645 -1.710 -13.347 1.00 60.16 119 SER A C 1
ATOM 917 O O . SER A 1 119 ? 26.799 -2.295 -14.019 1.00 60.16 119 SER A O 1
ATOM 919 N N . THR A 1 120 ? 28.587 -2.370 -12.669 1.00 63.62 120 THR A N 1
ATOM 920 C CA . THR A 1 120 ? 28.590 -3.826 -12.473 1.00 63.62 120 THR A CA 1
ATOM 921 C C . THR A 1 120 ? 27.252 -4.287 -11.898 1.00 63.62 120 THR A C 1
ATOM 923 O O . THR A 1 120 ? 26.761 -3.664 -10.961 1.00 63.62 120 THR A O 1
ATOM 926 N N . PHE A 1 121 ? 26.700 -5.378 -12.435 1.00 65.75 121 PHE A N 1
ATOM 927 C CA . PHE A 1 121 ? 25.445 -6.007 -12.008 1.00 65.75 121 PHE A CA 1
ATOM 928 C C . PHE A 1 121 ? 25.206 -5.921 -10.487 1.00 65.75 121 PHE A C 1
ATOM 930 O O . PHE A 1 121 ? 25.937 -6.529 -9.703 1.00 65.75 121 PHE A O 1
ATOM 937 N N . VAL A 1 122 ? 24.166 -5.185 -10.081 1.00 70.75 122 VAL A N 1
ATOM 938 C CA . VAL A 1 122 ? 23.678 -5.143 -8.696 1.00 70.75 122 VAL A CA 1
ATOM 939 C C . VAL A 1 122 ? 22.476 -6.074 -8.600 1.00 70.75 122 VAL A C 1
ATOM 941 O O . VAL A 1 122 ? 21.445 -5.849 -9.232 1.00 70.75 122 VAL A O 1
ATOM 944 N N . SER A 1 123 ? 22.619 -7.152 -7.830 1.00 77.31 123 SER A N 1
ATOM 945 C CA . SER A 1 123 ? 21.544 -8.130 -7.667 1.00 77.31 123 SER A CA 1
ATOM 946 C C . SER A 1 123 ? 20.388 -7.541 -6.862 1.00 77.31 123 SER A C 1
ATOM 948 O O . SER A 1 123 ? 20.569 -7.150 -5.714 1.00 77.31 123 SER A O 1
ATOM 950 N N . GLN A 1 124 ? 19.180 -7.584 -7.424 1.00 79.50 124 GLN A N 1
ATOM 951 C CA . GLN A 1 124 ? 17.930 -7.309 -6.700 1.00 79.50 124 GLN A CA 1
ATOM 952 C C . GLN A 1 124 ? 17.527 -8.454 -5.744 1.00 79.50 124 GLN A C 1
ATOM 954 O O . GLN A 1 124 ? 16.565 -8.332 -4.988 1.00 79.50 124 GLN A O 1
ATOM 959 N N . TRP A 1 125 ? 18.254 -9.577 -5.775 1.00 87.31 125 TRP A N 1
ATOM 960 C CA . TRP A 1 125 ? 18.009 -10.783 -4.977 1.00 87.31 125 TRP A CA 1
ATOM 961 C C . TRP A 1 125 ? 19.131 -11.055 -3.964 1.00 87.31 125 TRP A C 1
ATOM 963 O O . TRP A 1 125 ? 19.397 -12.208 -3.623 1.00 87.31 125 TRP A O 1
ATOM 973 N N . ASP A 1 126 ? 19.820 -10.018 -3.478 1.00 87.25 126 ASP A N 1
ATOM 974 C CA . ASP A 1 126 ? 20.664 -10.159 -2.288 1.00 87.25 126 ASP A CA 1
ATOM 975 C C . ASP A 1 126 ? 19.815 -10.524 -1.052 1.00 87.25 126 ASP A C 1
ATOM 977 O O . ASP A 1 126 ? 18.591 -10.382 -1.048 1.00 87.25 126 ASP A O 1
ATOM 981 N N . LEU A 1 127 ? 20.456 -10.997 0.020 1.00 88.31 127 LEU A N 1
ATOM 982 C CA . LEU A 1 127 ? 19.749 -11.530 1.188 1.00 88.31 127 LEU A CA 1
ATOM 983 C C . LEU A 1 127 ? 18.787 -10.516 1.836 1.00 88.31 127 LEU A C 1
ATOM 985 O O . LEU A 1 127 ? 17.697 -10.904 2.257 1.00 88.31 127 LEU A O 1
ATOM 989 N N . ALA A 1 128 ? 19.157 -9.232 1.908 1.00 87.38 128 ALA A N 1
ATOM 990 C CA . ALA A 1 128 ? 18.312 -8.209 2.521 1.00 87.38 128 ALA A CA 1
ATOM 991 C C . ALA A 1 128 ? 17.100 -7.883 1.634 1.00 87.38 128 ALA A C 1
ATOM 993 O O . ALA A 1 128 ? 15.981 -7.763 2.138 1.00 87.38 128 ALA A O 1
ATOM 994 N N . SER A 1 129 ? 17.295 -7.803 0.315 1.00 87.56 129 SER A N 1
ATOM 995 C CA . SER A 1 129 ? 16.204 -7.616 -0.653 1.00 87.56 129 SER A CA 1
ATOM 996 C C . SER A 1 129 ? 15.274 -8.826 -0.722 1.00 87.56 129 SER A C 1
ATOM 998 O O . SER A 1 129 ? 14.056 -8.661 -0.721 1.00 87.56 129 SER A O 1
ATOM 1000 N N . ALA A 1 130 ? 15.820 -10.043 -0.688 1.00 91.62 130 ALA A N 1
ATOM 1001 C CA . ALA A 1 130 ? 15.044 -11.279 -0.651 1.00 91.62 130 ALA A CA 1
ATOM 1002 C C . ALA A 1 130 ? 14.237 -11.409 0.652 1.00 91.62 130 ALA A C 1
ATOM 1004 O O . ALA A 1 130 ? 13.083 -11.842 0.620 1.00 91.62 130 ALA A O 1
ATOM 1005 N N . PHE A 1 131 ? 14.799 -10.991 1.794 1.00 91.81 131 PHE A N 1
ATOM 1006 C CA . PHE A 1 131 ? 14.065 -10.895 3.059 1.00 91.81 131 PHE A CA 1
ATOM 1007 C C . PHE A 1 131 ? 12.920 -9.883 2.962 1.00 91.81 131 PHE A C 1
ATOM 1009 O O . PHE A 1 131 ? 11.787 -10.203 3.318 1.00 91.81 131 PHE A O 1
ATOM 1016 N N . PHE A 1 132 ? 13.190 -8.688 2.429 1.00 91.31 132 PHE A N 1
ATOM 1017 C CA . PHE A 1 132 ? 12.172 -7.657 2.241 1.00 91.31 132 PHE A CA 1
ATOM 1018 C C . PHE A 1 132 ? 11.041 -8.144 1.323 1.00 91.31 132 PHE A C 1
ATOM 1020 O O . PHE A 1 132 ? 9.874 -8.044 1.693 1.00 91.31 132 PHE A O 1
ATOM 1027 N N . PHE A 1 133 ? 11.375 -8.771 0.191 1.00 92.94 133 PHE A N 1
ATOM 1028 C CA . PHE A 1 133 ? 10.427 -9.421 -0.719 1.00 92.94 133 PHE A CA 1
ATOM 1029 C C . PHE A 1 133 ? 9.600 -10.518 -0.034 1.00 92.94 133 PHE A C 1
ATOM 1031 O O . PHE A 1 133 ? 8.380 -10.578 -0.161 1.00 92.94 133 PHE A O 1
ATOM 1038 N N . SER A 1 134 ? 10.245 -11.375 0.756 1.00 95.50 134 SER A N 1
ATOM 1039 C CA . SER A 1 134 ? 9.547 -12.402 1.540 1.00 95.50 134 SER A CA 1
ATOM 1040 C C . SER A 1 134 ? 8.566 -11.768 2.533 1.00 95.50 134 SER A C 1
ATOM 1042 O O . SER A 1 134 ? 7.479 -12.297 2.771 1.00 95.50 134 SER A O 1
ATOM 1044 N N . GLY A 1 135 ? 8.934 -10.608 3.077 1.00 94.75 135 GLY A N 1
ATOM 1045 C CA . GLY A 1 135 ? 8.093 -9.756 3.900 1.00 94.75 135 GLY A CA 1
ATOM 1046 C C . GLY A 1 135 ? 6.868 -9.213 3.164 1.00 94.75 135 GLY A C 1
ATOM 1047 O O . GLY A 1 135 ? 5.774 -9.285 3.715 1.00 94.75 135 GLY A O 1
ATOM 1048 N N . THR A 1 136 ? 7.024 -8.709 1.934 1.00 95.12 136 THR A N 1
ATOM 1049 C CA . THR A 1 136 ? 5.916 -8.127 1.147 1.00 95.12 136 THR A CA 1
ATOM 1050 C C . THR A 1 136 ? 4.868 -9.161 0.743 1.00 95.12 136 THR A C 1
ATOM 1052 O O . THR A 1 136 ? 3.697 -8.805 0.603 1.00 95.12 136 THR A O 1
ATOM 1055 N N . ILE A 1 137 ? 5.260 -10.434 0.596 1.00 96.81 137 ILE A N 1
ATOM 1056 C CA . ILE A 1 137 ? 4.331 -11.547 0.355 1.00 96.81 137 ILE A CA 1
ATOM 1057 C C . ILE A 1 137 ? 3.454 -11.792 1.587 1.00 96.81 137 ILE A C 1
ATOM 1059 O O . ILE A 1 137 ? 2.229 -11.815 1.480 1.00 96.81 137 ILE A O 1
ATOM 1063 N N . ILE A 1 138 ? 4.065 -11.981 2.764 1.00 97.12 138 ILE A N 1
ATOM 1064 C CA . ILE A 1 138 ? 3.316 -12.362 3.975 1.00 97.12 138 ILE A CA 1
ATOM 1065 C C . ILE A 1 138 ? 2.468 -11.215 4.533 1.00 97.12 138 ILE A C 1
ATOM 1067 O O . ILE A 1 138 ? 1.446 -11.471 5.164 1.00 97.12 138 ILE A O 1
ATOM 1071 N N . THR A 1 139 ? 2.859 -9.964 4.275 1.00 95.69 139 THR A N 1
ATOM 1072 C CA . THR A 1 139 ? 2.082 -8.764 4.626 1.00 95.69 139 THR A CA 1
ATOM 1073 C C . THR A 1 139 ? 0.972 -8.451 3.626 1.00 95.69 139 THR A C 1
ATOM 1075 O O . THR A 1 139 ? 0.236 -7.494 3.847 1.00 95.69 139 THR A O 1
ATOM 1078 N N . THR A 1 140 ? 0.885 -9.207 2.525 1.00 96.31 140 THR A N 1
ATOM 1079 C CA . THR A 1 140 ? -0.024 -8.975 1.391 1.00 96.31 140 THR A CA 1
ATOM 1080 C C . THR A 1 140 ? 0.096 -7.588 0.758 1.00 96.31 140 THR A C 1
ATOM 1082 O O . THR A 1 140 ? -0.849 -7.138 0.124 1.00 96.31 140 THR A O 1
ATOM 1085 N N . ILE A 1 141 ? 1.239 -6.909 0.923 1.00 96.00 141 ILE A N 1
ATOM 1086 C CA . ILE A 1 141 ? 1.517 -5.632 0.247 1.00 96.00 141 ILE A CA 1
ATOM 1087 C C . ILE A 1 141 ? 1.834 -5.897 -1.222 1.00 96.00 141 ILE A C 1
ATOM 1089 O O . ILE A 1 141 ? 1.260 -5.267 -2.094 1.00 96.00 141 ILE A O 1
ATOM 1093 N N . GLY A 1 142 ? 2.767 -6.821 -1.482 1.00 93.38 142 GLY A N 1
ATOM 1094 C CA . GLY A 1 142 ? 3.092 -7.267 -2.835 1.00 93.38 142 GLY A CA 1
ATOM 1095 C C . GLY A 1 142 ? 3.469 -6.163 -3.830 1.00 93.38 142 GLY A C 1
ATOM 1096 O O . GLY A 1 142 ? 2.908 -6.167 -4.916 1.00 93.38 142 GLY A O 1
ATOM 1097 N N . PHE A 1 143 ? 4.448 -5.298 -3.506 1.00 91.44 143 PHE A N 1
ATOM 1098 C CA . PHE A 1 143 ? 4.881 -4.176 -4.367 1.00 91.44 143 PHE A CA 1
ATOM 1099 C C . PHE A 1 143 ? 5.023 -4.517 -5.860 1.00 91.44 143 PHE A C 1
ATOM 1101 O O . PHE A 1 143 ? 4.753 -3.688 -6.709 1.00 91.44 143 PHE A O 1
ATOM 1108 N N . GLY A 1 144 ? 5.470 -5.723 -6.216 1.00 86.25 144 GLY A N 1
ATOM 1109 C CA . GLY A 1 144 ? 5.483 -6.159 -7.618 1.00 86.25 144 GLY A CA 1
ATOM 1110 C C . GLY A 1 144 ? 6.613 -5.575 -8.475 1.00 86.25 144 GLY A C 1
ATOM 1111 O O . GLY A 1 144 ? 6.809 -6.045 -9.594 1.00 86.25 144 GLY A O 1
ATOM 1112 N N . ASN A 1 145 ? 7.421 -4.657 -7.933 1.00 84.44 145 ASN A N 1
ATOM 1113 C CA . ASN A 1 145 ? 8.653 -4.159 -8.554 1.00 84.44 145 ASN A CA 1
ATOM 1114 C C . ASN A 1 145 ? 9.664 -5.284 -8.852 1.00 84.44 145 ASN A C 1
ATOM 1116 O O . ASN A 1 145 ? 10.423 -5.210 -9.813 1.00 84.44 145 ASN A O 1
ATOM 1120 N N . ILE A 1 146 ? 9.643 -6.354 -8.049 1.00 85.88 146 ILE A N 1
ATOM 1121 C CA . ILE A 1 146 ? 10.346 -7.614 -8.304 1.00 85.88 146 ILE A CA 1
ATOM 1122 C C . ILE A 1 146 ? 9.379 -8.793 -8.159 1.00 85.88 146 ILE A C 1
ATOM 1124 O O . ILE A 1 146 ? 8.497 -8.801 -7.299 1.00 85.88 146 ILE A O 1
ATOM 1128 N N . SER A 1 147 ? 9.525 -9.804 -9.017 1.00 88.25 147 SER A N 1
ATOM 1129 C CA . SER A 1 147 ? 8.654 -10.988 -9.034 1.00 88.25 147 SER A CA 1
ATOM 1130 C C . SER A 1 147 ? 9.405 -12.249 -9.480 1.00 88.25 147 SER A C 1
ATOM 1132 O O . SER A 1 147 ? 10.317 -12.159 -10.307 1.00 88.25 147 SER A O 1
ATOM 1134 N N . PRO A 1 148 ? 9.043 -13.443 -8.966 1.00 91.31 148 PRO A N 1
ATOM 1135 C CA . PRO A 1 148 ? 9.695 -14.688 -9.348 1.00 91.31 148 PRO A CA 1
ATOM 1136 C C . PRO A 1 148 ? 9.377 -15.028 -10.808 1.00 91.31 148 PRO A C 1
ATOM 1138 O O . PRO A 1 148 ? 8.223 -15.249 -11.190 1.00 91.31 148 PRO A O 1
ATOM 1141 N N . LYS A 1 149 ? 10.421 -15.085 -11.637 1.00 87.62 149 LYS A N 1
ATOM 1142 C CA . LYS A 1 149 ? 10.299 -15.432 -13.061 1.00 87.62 149 LYS A CA 1
ATOM 1143 C C . LYS A 1 149 ? 10.461 -16.930 -13.321 1.00 87.62 149 LYS A C 1
ATOM 1145 O O . LYS A 1 149 ? 9.847 -17.449 -14.245 1.00 87.62 149 LYS A O 1
ATOM 1150 N N . THR A 1 150 ? 11.216 -17.631 -12.474 1.00 91.56 150 THR A N 1
ATOM 1151 C CA . THR A 1 150 ? 11.448 -19.076 -12.597 1.00 91.56 150 THR A CA 1
ATOM 1152 C C . THR A 1 150 ? 10.225 -19.887 -12.168 1.00 91.56 150 THR A C 1
ATOM 1154 O O . THR A 1 150 ? 9.503 -19.505 -11.243 1.00 91.56 150 THR A O 1
ATOM 1157 N N . GLU A 1 151 ? 10.015 -21.047 -12.794 1.00 95.00 151 GLU A N 1
ATOM 1158 C CA . GLU A 1 151 ? 8.932 -21.969 -12.420 1.00 95.00 151 GLU A CA 1
ATOM 1159 C C . GLU A 1 151 ? 9.032 -22.396 -10.949 1.00 95.00 151 GLU A C 1
ATOM 1161 O O . GLU A 1 151 ? 8.051 -22.319 -10.208 1.00 95.00 151 GLU A O 1
ATOM 1166 N N . GLY A 1 152 ? 10.241 -22.749 -10.496 1.00 97.19 152 GLY A N 1
ATOM 1167 C CA . GLY A 1 152 ? 10.499 -23.106 -9.101 1.00 97.19 152 G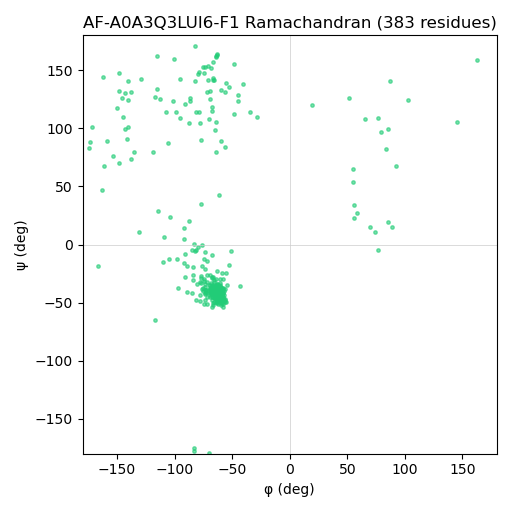LY A CA 1
ATOM 1168 C C . GLY A 1 152 ? 10.216 -21.960 -8.125 1.00 97.19 152 GLY A C 1
ATOM 1169 O O . GLY A 1 152 ? 9.612 -22.184 -7.078 1.00 97.19 152 GLY A O 1
ATOM 1170 N N . GLY A 1 153 ? 10.582 -20.722 -8.478 1.00 95.50 153 GLY A N 1
ATOM 1171 C CA . GLY A 1 153 ? 10.307 -19.542 -7.654 1.00 95.50 153 GLY A CA 1
ATOM 1172 C C . GLY A 1 153 ? 8.812 -19.242 -7.537 1.00 95.50 153 GLY A C 1
ATOM 1173 O O . GLY A 1 153 ? 8.330 -18.927 -6.449 1.00 95.50 153 GLY A O 1
ATOM 1174 N N . ARG A 1 154 ? 8.056 -19.393 -8.632 1.00 95.88 154 ARG A N 1
ATOM 1175 C CA . ARG A 1 154 ? 6.591 -19.245 -8.634 1.00 95.88 154 ARG A CA 1
ATOM 1176 C C . ARG A 1 154 ? 5.926 -20.321 -7.779 1.00 95.88 154 ARG A C 1
ATOM 1178 O O . ARG A 1 154 ? 5.089 -19.990 -6.942 1.00 95.88 154 ARG A O 1
ATOM 1185 N N . LEU A 1 155 ? 6.336 -21.581 -7.936 1.00 97.81 155 LEU A N 1
ATOM 1186 C CA . LEU A 1 155 ? 5.807 -22.695 -7.150 1.00 97.81 155 LEU A CA 1
ATOM 1187 C C . LEU A 1 155 ? 6.087 -22.515 -5.651 1.00 97.81 155 LEU A C 1
ATOM 1189 O O . LEU A 1 155 ? 5.182 -22.668 -4.833 1.00 97.81 155 LEU A O 1
ATOM 1193 N N . PHE A 1 156 ? 7.313 -22.131 -5.288 1.00 97.69 156 PHE A N 1
ATOM 1194 C CA . PHE A 1 156 ? 7.673 -21.831 -3.903 1.00 97.69 156 PHE A CA 1
ATOM 1195 C C . PHE A 1 156 ? 6.845 -20.672 -3.335 1.00 97.69 156 PHE A C 1
ATOM 1197 O O . PHE A 1 156 ? 6.315 -20.790 -2.232 1.00 97.69 156 PHE A O 1
ATOM 1204 N N . CYS A 1 157 ? 6.678 -19.586 -4.097 1.00 97.12 157 CYS A N 1
ATOM 1205 C CA . CYS A 1 157 ? 5.901 -18.415 -3.686 1.00 97.12 157 CYS A CA 1
ATOM 1206 C C . CYS A 1 157 ? 4.450 -18.778 -3.324 1.00 97.12 157 CYS A C 1
ATOM 1208 O O . CYS A 1 157 ? 3.942 -18.303 -2.310 1.00 97.12 157 CYS A O 1
ATOM 1210 N N . ILE A 1 158 ? 3.810 -19.677 -4.087 1.00 97.69 158 ILE A N 1
ATOM 1211 C CA . ILE A 1 158 ? 2.446 -20.158 -3.802 1.00 97.69 158 ILE A CA 1
ATOM 1212 C C . ILE A 1 158 ? 2.371 -20.786 -2.404 1.00 97.69 158 ILE A C 1
ATOM 1214 O O . ILE A 1 158 ? 1.552 -20.374 -1.581 1.00 97.69 158 ILE A O 1
ATOM 1218 N N . PHE A 1 159 ? 3.233 -21.761 -2.105 1.00 98.00 159 PHE A N 1
ATOM 1219 C CA . PHE A 1 159 ? 3.221 -22.433 -0.800 1.00 98.00 159 PHE A CA 1
ATOM 1220 C C . PHE A 1 159 ? 3.656 -21.508 0.339 1.00 98.00 159 PHE A C 1
ATOM 1222 O O . PHE A 1 159 ? 3.075 -21.547 1.426 1.00 98.00 159 PHE A O 1
ATOM 1229 N N . TYR A 1 160 ? 4.641 -20.649 0.082 1.00 98.06 160 TYR A N 1
ATOM 1230 C CA . TYR A 1 160 ? 5.128 -19.668 1.042 1.00 98.06 160 TYR A CA 1
ATOM 1231 C C . TYR A 1 160 ? 4.027 -18.673 1.441 1.00 98.06 160 TYR A C 1
ATOM 1233 O O . TYR A 1 160 ? 3.828 -18.432 2.630 1.00 98.06 160 TYR A O 1
ATOM 1241 N N . ALA A 1 161 ? 3.248 -18.160 0.482 1.00 97.56 161 ALA A N 1
ATOM 1242 C CA . ALA A 1 161 ? 2.127 -17.260 0.750 1.00 97.56 161 ALA A CA 1
ATOM 1243 C C . ALA A 1 161 ? 0.997 -17.948 1.536 1.00 97.56 161 ALA A C 1
ATOM 1245 O O . ALA A 1 161 ? 0.490 -17.381 2.505 1.00 97.56 161 ALA A O 1
ATOM 1246 N N . LEU A 1 162 ? 0.636 -19.185 1.167 1.00 97.38 162 LEU A N 1
ATOM 1247 C CA . LEU A 1 162 ? -0.440 -19.945 1.821 1.00 97.38 162 LEU A CA 1
ATOM 1248 C C . LEU A 1 162 ? -0.202 -20.154 3.322 1.00 97.38 162 LEU A C 1
ATOM 1250 O O . LEU A 1 162 ? -1.150 -20.099 4.102 1.00 97.38 162 LEU A O 1
ATOM 1254 N N . VAL A 1 163 ? 1.047 -20.387 3.732 1.00 98.00 163 VAL A N 1
ATOM 1255 C CA . VAL A 1 163 ? 1.414 -20.574 5.147 1.00 98.00 163 VAL A CA 1
ATOM 1256 C C . VAL A 1 163 ? 1.765 -19.243 5.815 1.00 98.00 163 VAL A C 1
ATOM 1258 O O . VAL A 1 163 ? 1.376 -18.988 6.958 1.00 98.00 163 VAL A O 1
ATOM 1261 N N . GLY A 1 164 ? 2.488 -18.381 5.104 1.00 97.81 164 GLY A N 1
ATOM 1262 C CA . GLY A 1 164 ? 3.028 -17.138 5.635 1.00 97.81 164 GLY A CA 1
ATOM 1263 C C . GLY A 1 164 ? 1.962 -16.092 5.952 1.00 97.81 164 GLY A C 1
ATOM 1264 O O . GLY A 1 164 ? 2.048 -15.466 7.005 1.00 97.81 164 GLY A O 1
ATOM 1265 N N . ILE A 1 165 ? 0.933 -15.936 5.110 1.00 97.25 165 ILE A N 1
ATOM 1266 C CA . ILE A 1 165 ? -0.127 -14.933 5.320 1.00 97.25 165 ILE A CA 1
ATOM 1267 C C . ILE A 1 165 ? -0.939 -15.226 6.601 1.00 97.25 165 ILE A C 1
ATOM 1269 O O . ILE A 1 165 ? -1.060 -14.326 7.435 1.00 97.25 165 ILE A O 1
ATOM 1273 N N . PRO A 1 166 ? -1.452 -16.453 6.851 1.00 97.38 166 PRO A N 1
ATOM 1274 C CA . PRO A 1 166 ? -2.124 -16.764 8.117 1.00 97.38 166 PRO A CA 1
ATOM 1275 C C . PRO A 1 166 ? -1.220 -16.591 9.341 1.00 97.38 166 PRO A C 1
ATOM 1277 O O . PRO A 1 166 ? -1.652 -16.035 10.351 1.00 97.38 166 PRO A O 1
ATOM 1280 N N . MET A 1 167 ? 0.040 -17.033 9.252 1.00 96.62 167 MET A N 1
ATOM 1281 C CA . MET A 1 167 ? 1.017 -16.877 10.333 1.00 96.62 167 MET A CA 1
ATOM 1282 C C . MET A 1 167 ? 1.255 -15.395 10.655 1.00 96.62 167 MET A C 1
ATOM 1284 O O . MET A 1 167 ? 1.233 -15.000 11.823 1.00 96.62 167 MET A O 1
ATOM 1288 N N . PHE A 1 168 ? 1.424 -14.565 9.624 1.00 96.06 168 PHE A N 1
ATOM 1289 C CA . PHE A 1 168 ? 1.569 -13.123 9.771 1.00 96.06 168 PHE A CA 1
ATOM 1290 C C . PHE A 1 168 ? 0.300 -12.480 10.338 1.00 96.06 168 PHE A C 1
ATOM 1292 O O . PHE A 1 168 ? 0.397 -11.622 11.208 1.00 96.06 168 PHE A O 1
ATOM 1299 N N . GLY A 1 169 ? -0.892 -12.936 9.944 1.00 94.44 169 GLY A N 1
ATOM 1300 C CA . GLY A 1 169 ? -2.159 -12.477 10.519 1.00 94.44 169 GLY A CA 1
ATOM 1301 C C . GLY A 1 169 ? -2.260 -12.714 12.032 1.00 94.44 169 GLY A C 1
ATOM 1302 O O . GLY A 1 169 ? -2.699 -11.827 12.765 1.00 94.44 169 GLY A O 1
ATOM 1303 N N . ILE A 1 170 ? -1.800 -13.872 12.524 1.00 94.56 170 ILE A N 1
ATOM 1304 C CA . ILE A 1 170 ? -1.740 -14.172 13.968 1.00 94.56 170 ILE A CA 1
ATOM 1305 C C . ILE A 1 170 ? -0.745 -13.242 14.672 1.00 94.56 170 ILE A C 1
ATOM 1307 O O . ILE A 1 170 ? -1.063 -12.685 15.726 1.00 94.56 170 ILE A O 1
ATOM 1311 N N . LEU A 1 171 ? 0.439 -13.039 14.083 1.00 94.25 171 LEU A N 1
ATOM 1312 C CA . LEU A 1 171 ? 1.427 -12.088 14.595 1.00 94.25 171 LEU A CA 1
ATOM 1313 C C . LEU A 1 171 ? 0.834 -10.675 14.676 1.00 94.25 171 LEU A C 1
ATOM 1315 O O . LEU A 1 171 ? 0.958 -10.015 15.706 1.00 94.25 171 LEU A O 1
ATOM 1319 N N . LEU A 1 172 ? 0.153 -10.230 13.620 1.00 92.44 172 LEU A N 1
ATOM 1320 C CA . LEU A 1 172 ? -0.443 -8.903 13.529 1.00 92.44 172 LEU A CA 1
ATOM 1321 C C . LEU A 1 172 ? -1.532 -8.695 14.584 1.00 92.44 172 LEU A C 1
ATOM 1323 O O . LEU A 1 172 ? -1.580 -7.636 15.207 1.00 92.44 172 LEU A O 1
ATOM 1327 N N . ALA A 1 173 ? -2.364 -9.710 14.831 1.00 90.12 173 ALA A N 1
ATOM 1328 C CA . ALA A 1 173 ? -3.360 -9.682 15.898 1.00 90.12 173 ALA A CA 1
ATOM 1329 C C . ALA A 1 173 ? -2.699 -9.555 17.281 1.00 90.12 173 ALA A C 1
ATOM 1331 O O . ALA A 1 173 ? -3.066 -8.675 18.060 1.00 90.12 173 ALA A O 1
ATOM 1332 N N . GLY A 1 174 ? -1.670 -10.365 17.561 1.00 90.81 174 GLY A N 1
ATOM 1333 C CA . GLY A 1 174 ? -0.934 -10.307 18.827 1.00 90.81 174 GLY A CA 1
ATOM 1334 C C . GLY A 1 174 ? -0.239 -8.961 19.053 1.00 90.81 174 GLY A C 1
ATOM 1335 O O . GLY A 1 174 ? -0.386 -8.346 20.112 1.00 90.81 174 GLY A O 1
ATOM 1336 N N . VAL A 1 175 ? 0.477 -8.454 18.045 1.00 91.44 175 VAL A N 1
ATOM 1337 C CA . VAL A 1 175 ? 1.137 -7.139 18.106 1.00 91.44 175 VAL A CA 1
ATOM 1338 C C . VAL A 1 175 ? 0.101 -6.020 18.232 1.00 91.44 175 VAL A C 1
ATOM 1340 O O . VAL A 1 175 ? 0.283 -5.117 19.047 1.00 91.44 175 VAL A O 1
ATOM 1343 N N . GLY A 1 176 ? -1.008 -6.089 17.492 1.00 87.31 176 GLY A N 1
ATOM 1344 C CA . GLY A 1 176 ? -2.102 -5.119 17.554 1.00 87.31 176 GLY A CA 1
ATOM 1345 C C . GLY A 1 176 ? -2.757 -5.043 18.937 1.00 87.31 176 GLY A C 1
ATOM 1346 O O . GLY A 1 176 ? -3.044 -3.945 19.424 1.00 87.31 176 GLY A O 1
ATOM 1347 N N . ASP A 1 177 ? -2.918 -6.179 19.619 1.00 84.62 177 ASP A N 1
ATOM 1348 C CA . ASP A 1 177 ? -3.433 -6.240 20.991 1.00 84.62 177 ASP A CA 1
ATOM 1349 C C . ASP A 1 177 ? -2.440 -5.665 22.008 1.00 84.62 177 ASP A C 1
ATOM 1351 O O . ASP A 1 177 ? -2.826 -4.893 22.898 1.00 84.62 177 ASP A O 1
ATOM 1355 N N . HIS A 1 178 ? -1.149 -5.967 21.868 1.00 86.44 178 HIS A N 1
ATOM 1356 C CA . HIS A 1 178 ? -0.105 -5.385 22.715 1.00 86.44 178 HIS A CA 1
ATOM 1357 C C . HIS A 1 178 ? 0.024 -3.870 22.516 1.00 86.44 178 HIS A C 1
ATOM 1359 O O . HIS A 1 178 ? 0.037 -3.118 23.495 1.00 86.44 178 HIS A O 1
ATOM 1365 N N . LEU A 1 179 ? 0.030 -3.401 21.269 1.00 83.00 179 LEU A N 1
ATOM 1366 C CA . LEU A 1 179 ? 0.065 -1.979 20.938 1.00 83.00 179 LEU A CA 1
ATOM 1367 C C . LEU A 1 179 ? -1.196 -1.275 21.457 1.00 83.00 179 LEU A C 1
ATOM 1369 O O . LEU A 1 179 ? -1.117 -0.245 22.127 1.00 83.00 179 LEU A O 1
ATOM 1373 N N . GLY A 1 180 ? -2.366 -1.876 21.234 1.00 76.50 180 GLY A N 1
ATOM 1374 C CA . GLY A 1 180 ? -3.647 -1.361 21.701 1.00 76.50 180 GLY A CA 1
ATOM 1375 C C . GLY A 1 180 ? -3.744 -1.300 23.226 1.00 76.50 180 GLY A C 1
ATOM 1376 O O . GLY A 1 180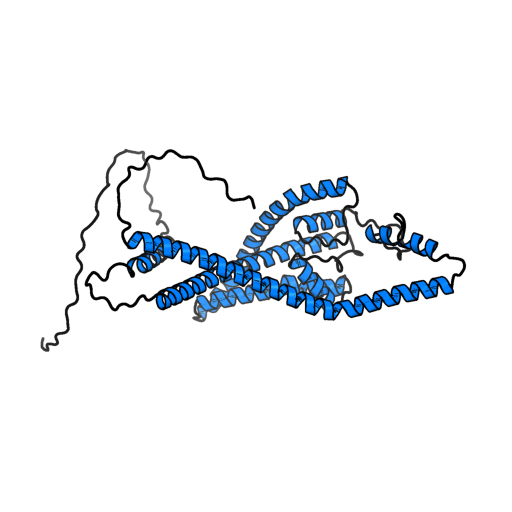 ? -4.264 -0.325 23.765 1.00 76.50 180 GLY A O 1
ATOM 1377 N N . THR A 1 181 ? -3.236 -2.300 23.954 1.00 80.44 181 THR A N 1
ATOM 1378 C CA . THR A 1 181 ? -3.198 -2.265 25.429 1.00 80.44 181 THR A CA 1
ATOM 1379 C C . THR A 1 181 ? -2.203 -1.234 25.954 1.00 80.44 181 THR A C 1
ATOM 1381 O O . THR A 1 181 ? -2.519 -0.551 26.928 1.00 80.44 181 THR A O 1
ATOM 1384 N N . GLY A 1 182 ? -1.043 -1.070 25.311 1.00 79.00 182 GLY A N 1
ATOM 1385 C CA . GLY A 1 182 ? -0.080 -0.011 25.624 1.00 79.00 182 GLY A CA 1
ATOM 1386 C C . GLY A 1 182 ? -0.685 1.384 25.456 1.00 79.00 182 GLY A C 1
ATOM 1387 O O . GLY A 1 182 ? -0.666 2.182 26.396 1.00 79.00 182 GLY A O 1
ATOM 1388 N N . LEU A 1 183 ? -1.322 1.633 24.308 1.00 73.06 183 LEU A N 1
ATOM 1389 C CA . LEU A 1 183 ? -2.046 2.873 24.022 1.00 73.06 183 LEU A CA 1
ATOM 1390 C C . LEU A 1 183 ? -3.171 3.099 25.036 1.00 73.06 183 LEU A C 1
ATOM 1392 O O . LEU A 1 183 ? -3.229 4.157 25.656 1.00 73.06 183 LEU A O 1
ATOM 1396 N N . ARG A 1 184 ? -4.006 2.089 25.314 1.00 73.56 184 ARG A N 1
ATOM 1397 C CA . ARG A 1 184 ? -5.068 2.185 26.332 1.00 73.56 184 ARG A CA 1
ATOM 1398 C C . ARG A 1 184 ? -4.527 2.491 27.726 1.00 73.56 184 ARG A C 1
ATOM 1400 O O . ARG A 1 184 ? -5.156 3.260 28.437 1.00 73.56 184 ARG A O 1
ATOM 1407 N N . LYS A 1 185 ? -3.374 1.945 28.129 1.00 79.69 185 LYS A N 1
ATOM 1408 C CA . LYS A 1 185 ? -2.736 2.269 29.421 1.00 79.69 185 LYS A CA 1
ATOM 1409 C C . LYS A 1 185 ? -2.223 3.708 29.462 1.00 79.69 185 LYS A C 1
ATOM 1411 O O . LYS A 1 185 ? -2.406 4.383 30.473 1.00 79.69 185 LYS A O 1
ATOM 1416 N N . ALA A 1 186 ? -1.592 4.179 28.386 1.00 74.69 186 ALA A N 1
ATOM 1417 C CA . ALA A 1 186 ? -1.142 5.566 28.274 1.00 74.69 186 ALA A CA 1
ATOM 1418 C C . ALA A 1 186 ? -2.333 6.530 28.347 1.00 74.69 186 ALA A C 1
ATOM 1420 O O . ALA A 1 186 ? -2.317 7.498 29.106 1.00 74.69 186 ALA A O 1
ATOM 1421 N N . ILE A 1 187 ? -3.408 6.198 27.639 1.00 73.38 187 ILE A N 1
ATOM 1422 C CA . ILE A 1 187 ? -4.632 6.982 27.647 1.00 73.38 187 ILE A CA 1
ATOM 1423 C C . ILE A 1 187 ? -5.354 6.889 28.994 1.00 73.38 187 ILE A C 1
ATOM 1425 O O . ILE A 1 187 ? -5.826 7.907 29.477 1.00 73.38 187 ILE A O 1
ATOM 1429 N N . ALA A 1 188 ? -5.378 5.734 29.659 1.00 72.38 188 ALA A N 1
ATOM 1430 C CA . ALA A 1 188 ? -5.967 5.595 30.991 1.00 72.38 188 ALA A CA 1
ATOM 1431 C C . ALA A 1 188 ? -5.274 6.511 32.012 1.00 72.38 188 ALA A C 1
ATOM 1433 O O . ALA A 1 188 ? -5.939 7.123 32.844 1.00 72.38 188 ALA A O 1
ATOM 1434 N N . LYS A 1 189 ? -3.945 6.685 31.922 1.00 80.81 189 LYS A N 1
ATOM 1435 C CA . LYS A 1 189 ? -3.233 7.684 32.738 1.00 80.81 189 LYS A CA 1
ATOM 1436 C C . LYS A 1 189 ? -3.729 9.102 32.444 1.00 80.81 189 LYS A C 1
ATOM 1438 O O . LYS A 1 189 ? -3.983 9.855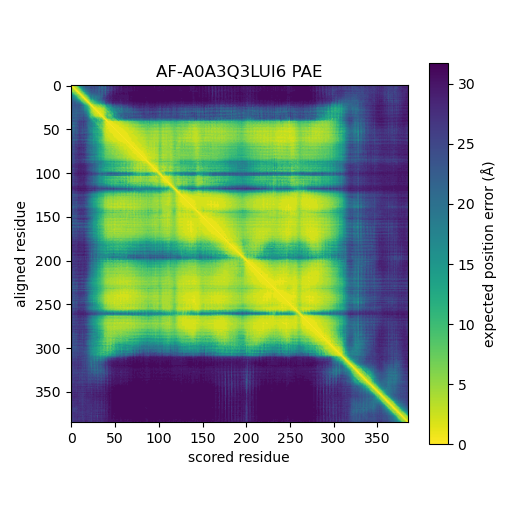 33.378 1.00 80.81 189 LYS A O 1
ATOM 1443 N N . ILE A 1 190 ? -3.929 9.448 31.175 1.00 73.25 190 ILE A N 1
ATOM 1444 C CA . ILE A 1 190 ? -4.492 10.747 30.778 1.00 73.25 190 ILE A CA 1
ATOM 1445 C C . ILE A 1 190 ? -5.936 10.888 31.297 1.00 73.25 190 ILE A C 1
ATOM 1447 O O . ILE A 1 190 ? -6.286 11.901 31.892 1.00 73.25 190 ILE A O 1
ATOM 1451 N N . GLU A 1 191 ? -6.757 9.848 31.180 1.00 71.38 191 GLU A N 1
ATOM 1452 C CA . GLU A 1 191 ? -8.130 9.793 31.689 1.00 71.38 191 GLU A CA 1
ATOM 1453 C C . GLU A 1 191 ? -8.190 9.993 33.206 1.00 71.38 191 GLU A C 1
ATOM 1455 O O . GLU A 1 191 ? -9.033 10.754 33.667 1.00 71.38 191 GLU A O 1
ATOM 1460 N N . THR A 1 192 ? -7.265 9.432 33.994 1.00 75.31 192 THR A N 1
ATOM 1461 C CA . THR A 1 192 ? -7.226 9.715 35.442 1.00 75.31 192 THR A CA 1
ATOM 1462 C C . THR A 1 192 ? -6.997 11.197 35.756 1.00 75.31 192 THR A C 1
ATOM 1464 O O . THR A 1 192 ? -7.523 11.698 36.751 1.00 75.31 192 THR A O 1
ATOM 1467 N N . LEU A 1 193 ? -6.293 11.931 34.885 1.00 73.69 193 LEU A N 1
ATOM 1468 C CA . LEU A 1 193 ? -6.127 13.382 35.010 1.00 73.69 193 LEU A CA 1
ATOM 1469 C C . LEU A 1 193 ? -7.417 14.132 34.632 1.00 73.69 193 LEU A C 1
ATOM 1471 O O . LEU A 1 193 ? -7.794 15.080 35.321 1.00 73.69 193 LEU A O 1
ATOM 1475 N N . PHE A 1 194 ? -8.132 13.685 33.595 1.00 70.56 194 PHE A N 1
ATOM 1476 C CA . PHE A 1 194 ? -9.392 14.295 33.140 1.00 70.56 194 PHE A CA 1
ATOM 1477 C C . PHE A 1 194 ? -10.611 13.945 34.007 1.00 70.56 194 PHE A C 1
ATOM 1479 O O . PHE A 1 194 ? -11.526 14.755 34.140 1.00 70.56 194 PHE A O 1
ATOM 1486 N N . LEU A 1 195 ? -10.642 12.779 34.655 1.00 67.12 195 LEU A N 1
ATOM 1487 C CA . LEU A 1 195 ? -11.718 12.404 35.582 1.00 67.12 195 LEU A CA 1
ATOM 1488 C C . LEU A 1 195 ? -11.703 13.274 36.843 1.00 67.12 195 LEU A C 1
ATOM 1490 O O . LEU A 1 195 ? -12.763 13.585 37.390 1.00 67.12 195 LEU A O 1
ATOM 1494 N N . LYS A 1 196 ? -10.526 13.776 37.243 1.00 74.94 196 LYS A N 1
ATOM 1495 C CA . LYS A 1 196 ? -10.404 14.820 38.273 1.00 74.94 196 LYS A CA 1
ATOM 1496 C C . LYS A 1 196 ? -11.163 16.103 37.893 1.00 74.94 196 LYS A C 1
ATOM 1498 O O . LYS A 1 196 ? -11.593 16.841 38.772 1.00 74.94 196 LYS A O 1
ATOM 1503 N N . TRP A 1 197 ? -11.383 16.327 36.598 1.00 74.62 197 TRP A N 1
ATOM 1504 C CA . TRP A 1 197 ? -12.108 17.459 36.017 1.00 74.62 197 TRP A CA 1
ATOM 1505 C C . TRP A 1 197 ? -13.620 17.213 35.806 1.00 74.62 197 TRP A C 1
ATOM 1507 O O . TRP A 1 197 ? -14.274 18.000 35.128 1.00 74.62 197 TRP A O 1
ATOM 1517 N N . ARG A 1 198 ? -14.212 16.160 36.407 1.00 77.06 198 ARG A N 1
ATOM 1518 C CA . ARG A 1 198 ? -15.665 15.846 36.350 1.00 77.06 198 ARG A CA 1
ATOM 1519 C C . ARG A 1 198 ? -16.247 15.705 34.926 1.00 77.06 198 ARG A C 1
ATOM 1521 O O . ARG A 1 198 ? -17.415 16.010 34.690 1.00 77.06 198 ARG A O 1
ATOM 1528 N N . VAL A 1 199 ? -15.468 15.199 33.972 1.00 79.25 199 VAL A N 1
ATOM 1529 C CA . VAL A 1 199 ? -15.948 14.923 32.604 1.00 79.25 199 VAL A CA 1
ATOM 1530 C C . VAL A 1 199 ? -16.721 13.595 32.548 1.00 79.25 199 VAL A C 1
ATOM 1532 O O . VAL A 1 199 ? -16.400 12.649 33.266 1.00 79.25 199 VAL A O 1
ATOM 1535 N N . SER A 1 200 ? -17.747 13.503 31.691 1.00 79.81 200 SER A N 1
ATOM 1536 C CA . SER A 1 200 ? -18.537 12.271 31.527 1.00 79.81 200 SER A CA 1
ATOM 1537 C C . SER A 1 200 ? -17.717 11.121 30.904 1.00 79.81 200 SER A C 1
ATOM 1539 O O . SER A 1 200 ? -16.926 11.354 29.986 1.00 79.81 200 SER A O 1
ATOM 1541 N N . PRO A 1 201 ? -17.935 9.859 31.320 1.00 75.88 201 PRO A N 1
ATOM 1542 C CA . PRO A 1 201 ? -17.125 8.717 30.877 1.00 75.88 201 PRO A CA 1
ATOM 1543 C C . PRO A 1 201 ? -17.241 8.427 29.371 1.00 75.88 201 PRO A C 1
ATOM 1545 O O . PRO A 1 201 ? -16.295 7.949 28.749 1.00 75.88 201 PRO A O 1
ATOM 1548 N N . THR A 1 202 ? -18.381 8.738 28.748 1.00 79.50 202 THR A N 1
ATOM 1549 C CA . THR A 1 202 ? -18.565 8.567 27.298 1.00 79.50 202 THR A CA 1
ATOM 1550 C C . THR A 1 202 ? -17.695 9.537 26.504 1.00 79.50 202 THR A C 1
ATOM 1552 O O . THR A 1 202 ? -17.074 9.136 25.523 1.00 79.50 202 THR A O 1
ATOM 1555 N N . ILE A 1 203 ? -17.602 10.794 26.948 1.00 79.31 203 ILE A N 1
ATOM 1556 C CA . ILE A 1 203 ? -16.755 11.803 26.303 1.00 79.31 203 ILE A CA 1
ATOM 1557 C C . ILE A 1 203 ? -15.281 11.413 26.435 1.00 79.31 203 ILE A C 1
ATOM 1559 O O . ILE A 1 203 ? -14.546 11.499 25.456 1.00 79.31 203 ILE A O 1
ATOM 1563 N N . VAL A 1 204 ? -14.859 10.890 27.590 1.00 77.25 204 VAL A N 1
ATOM 1564 C CA . VAL A 1 204 ? -13.475 10.431 27.771 1.00 77.25 204 VAL A CA 1
ATOM 1565 C C . VAL A 1 204 ? -13.129 9.267 26.833 1.00 77.25 204 VAL A C 1
ATOM 1567 O O . VAL A 1 204 ? -12.052 9.258 26.238 1.00 77.25 204 VAL A O 1
ATOM 1570 N N . ARG A 1 205 ? -14.054 8.327 26.597 1.00 77.75 205 ARG A N 1
ATOM 1571 C CA . ARG A 1 205 ? -13.878 7.241 25.608 1.00 77.75 205 ARG A CA 1
ATOM 1572 C C . ARG A 1 205 ? -13.751 7.736 24.164 1.00 77.75 205 ARG A C 1
ATOM 1574 O O . ARG A 1 205 ? -13.016 7.150 23.377 1.00 77.75 205 ARG A O 1
ATOM 1581 N N . VAL A 1 206 ? -14.456 8.806 23.805 1.00 81.88 206 VAL A N 1
ATOM 1582 C CA . VAL A 1 206 ? -14.338 9.408 22.467 1.00 81.88 206 VAL A CA 1
ATOM 1583 C C . VAL A 1 206 ? -13.020 10.169 22.339 1.00 81.88 206 VAL A C 1
ATOM 1585 O O . VAL A 1 206 ? -12.280 9.947 21.386 1.00 81.88 206 VAL A O 1
ATOM 1588 N N . ILE A 1 207 ? -12.684 11.007 23.324 1.00 81.25 207 ILE A N 1
ATOM 1589 C CA . ILE A 1 207 ? -11.429 11.771 23.345 1.00 81.25 207 ILE A CA 1
ATOM 1590 C C . ILE A 1 207 ? -10.225 10.827 23.303 1.00 81.25 207 ILE A C 1
ATOM 1592 O O . ILE A 1 207 ? -9.306 11.037 22.519 1.00 81.25 207 ILE A O 1
ATOM 1596 N N . SER A 1 208 ? -10.245 9.757 24.097 1.00 78.56 208 SER A N 1
ATOM 1597 C CA . SER A 1 208 ? -9.193 8.737 24.098 1.00 78.56 208 SER A CA 1
ATOM 1598 C C . SER A 1 208 ? -9.009 8.068 22.739 1.00 78.56 208 SER A C 1
ATOM 1600 O O . SER A 1 208 ? -7.876 7.933 22.281 1.00 78.56 208 SER A O 1
ATOM 1602 N N . ALA A 1 209 ? -10.101 7.691 22.072 1.00 80.94 209 ALA A N 1
ATOM 1603 C CA . ALA A 1 209 ? -10.045 7.117 20.733 1.00 80.94 209 ALA A CA 1
ATOM 1604 C C . ALA A 1 209 ? -9.465 8.107 19.710 1.00 80.94 209 ALA A C 1
ATOM 1606 O O . ALA A 1 209 ? -8.575 7.740 18.946 1.00 80.94 209 ALA A O 1
ATOM 1607 N N . VAL A 1 210 ? -9.901 9.371 19.736 1.00 85.94 210 VAL A N 1
ATOM 1608 C CA . VAL A 1 210 ? -9.386 10.424 18.843 1.00 85.94 210 VAL A CA 1
ATOM 1609 C C . VAL A 1 210 ? -7.898 10.677 19.087 1.00 85.94 210 VAL A C 1
ATOM 1611 O O . VAL A 1 210 ? -7.123 10.693 18.137 1.00 85.94 210 VAL A O 1
ATOM 1614 N N . LEU A 1 211 ? -7.467 10.801 20.345 1.00 83.88 211 LEU A N 1
ATOM 1615 C CA . LEU A 1 211 ? -6.051 10.969 20.690 1.00 83.88 211 LEU A CA 1
ATOM 1616 C C . LEU A 1 211 ? -5.208 9.760 20.264 1.00 83.88 211 LEU A C 1
ATOM 1618 O O . LEU A 1 211 ? -4.096 9.939 19.775 1.00 83.88 211 LEU A O 1
ATOM 1622 N N . SER A 1 212 ? -5.736 8.538 20.395 1.00 83.00 212 SER A N 1
ATOM 1623 C CA . SER A 1 212 ? -5.075 7.322 19.903 1.00 83.00 212 SER A CA 1
ATOM 1624 C C . SER A 1 212 ? -4.923 7.314 18.381 1.00 83.00 212 SER A C 1
ATOM 1626 O O . SER A 1 212 ? -3.921 6.809 17.869 1.00 83.00 212 SER A O 1
ATOM 1628 N N . ILE A 1 213 ? -5.916 7.842 17.654 1.00 88.56 213 ILE A N 1
ATOM 1629 C CA . ILE A 1 213 ? -5.849 7.998 16.198 1.00 88.56 213 ILE A CA 1
ATOM 1630 C C . ILE A 1 213 ? -4.768 9.023 15.841 1.00 88.56 213 ILE A C 1
ATOM 1632 O O . ILE A 1 213 ? -3.845 8.715 15.099 1.00 88.56 213 ILE A O 1
ATOM 1636 N N . LEU A 1 214 ? -4.820 10.213 16.441 1.00 90.31 214 LEU A N 1
ATOM 1637 C CA . LEU A 1 214 ? -3.867 11.290 16.164 1.00 90.31 214 LEU A CA 1
ATOM 1638 C C . LEU A 1 214 ? -2.420 10.895 16.483 1.00 90.31 214 LEU A C 1
ATOM 1640 O O . LEU A 1 214 ? -1.527 11.161 15.682 1.00 90.31 214 LEU A O 1
ATOM 1644 N N . LEU A 1 215 ? -2.183 10.225 17.615 1.00 88.25 215 LEU A N 1
ATOM 1645 C CA . LEU A 1 215 ? -0.848 9.765 17.995 1.00 88.25 215 LEU A CA 1
ATOM 1646 C C . LEU A 1 215 ? -0.300 8.732 17.006 1.00 88.25 215 LEU A C 1
ATOM 1648 O O . LEU A 1 215 ? 0.866 8.804 16.632 1.00 88.25 215 LEU A O 1
ATOM 1652 N N . GLY A 1 216 ? -1.117 7.774 16.567 1.00 89.56 216 GLY A N 1
ATOM 1653 C CA . GLY A 1 216 ? -0.648 6.789 15.598 1.00 89.56 216 GLY A CA 1
ATOM 1654 C C . GLY A 1 216 ? -0.493 7.363 14.190 1.00 89.56 216 GLY A C 1
ATOM 1655 O O . GLY A 1 216 ? 0.475 7.022 13.522 1.00 89.56 216 GLY A O 1
ATOM 1656 N N . CYS A 1 217 ? -1.341 8.305 13.767 1.00 92.31 217 CYS A N 1
ATOM 1657 C CA . CYS A 1 217 ? -1.105 9.079 12.546 1.00 92.31 217 CYS A CA 1
ATOM 1658 C C . CYS A 1 217 ? 0.212 9.867 12.627 1.00 92.31 217 CYS A C 1
ATOM 1660 O O . CYS A 1 217 ? 0.967 9.891 11.663 1.00 92.31 217 CYS A O 1
ATOM 1662 N N . LEU A 1 218 ? 0.541 10.462 13.775 1.00 93.19 218 LEU A N 1
ATOM 1663 C CA . LEU A 1 218 ? 1.825 11.138 13.961 1.00 93.19 218 LEU A CA 1
ATOM 1664 C C . LEU A 1 218 ? 3.003 10.155 13.833 1.00 93.19 218 LEU A C 1
ATOM 1666 O O . LEU A 1 218 ? 3.929 10.405 13.067 1.00 93.19 218 LEU A O 1
ATOM 1670 N N . LEU A 1 219 ? 2.959 9.035 14.561 1.00 92.31 219 LEU A N 1
ATOM 1671 C CA . LEU A 1 219 ? 4.077 8.089 14.662 1.00 92.31 219 LEU A CA 1
ATOM 1672 C C . LEU A 1 219 ? 4.270 7.209 13.422 1.00 92.31 219 LEU A C 1
ATOM 1674 O O . LEU A 1 219 ? 5.405 6.935 13.050 1.00 92.31 219 LEU A O 1
ATOM 1678 N N . PHE A 1 220 ? 3.185 6.737 12.807 1.00 94.25 220 PHE A N 1
ATOM 1679 C CA . PHE A 1 220 ? 3.236 5.763 11.712 1.00 94.25 220 PHE A CA 1
ATOM 1680 C C . PHE A 1 220 ? 2.977 6.372 10.338 1.00 94.25 220 PHE A C 1
ATOM 1682 O O . PHE A 1 220 ? 3.241 5.698 9.347 1.00 94.25 220 PHE A O 1
ATOM 1689 N N . VAL A 1 221 ? 2.496 7.619 10.268 1.00 95.56 221 VAL A N 1
ATOM 1690 C CA . VAL A 1 221 ? 2.267 8.321 8.997 1.00 95.56 221 VAL A CA 1
ATOM 1691 C C . VAL A 1 221 ? 3.157 9.558 8.890 1.00 95.56 221 VAL A C 1
ATOM 1693 O O . VAL A 1 221 ? 4.066 9.569 8.071 1.00 95.56 221 VAL A O 1
ATOM 1696 N N . ALA A 1 222 ? 2.978 10.572 9.738 1.00 96.25 222 ALA A N 1
ATOM 1697 C CA . ALA A 1 222 ? 3.672 11.855 9.580 1.00 96.25 222 ALA A CA 1
ATOM 1698 C C . ALA A 1 222 ? 5.199 11.760 9.750 1.00 96.25 222 ALA A C 1
ATOM 1700 O O . ALA A 1 222 ? 5.934 12.300 8.930 1.00 96.25 222 ALA A O 1
ATOM 1701 N N . VAL A 1 223 ? 5.687 11.063 10.784 1.00 96.25 223 VAL A N 1
ATOM 1702 C CA . VAL A 1 223 ? 7.135 10.886 10.997 1.00 96.25 223 VAL A CA 1
ATOM 1703 C C . VAL A 1 223 ? 7.782 10.102 9.843 1.00 96.25 223 VAL A C 1
ATOM 1705 O O . VAL A 1 223 ? 8.749 10.611 9.281 1.00 96.25 223 VAL A O 1
ATOM 1708 N N . PRO A 1 224 ? 7.262 8.931 9.418 1.00 96.56 224 PRO A N 1
ATOM 1709 C CA . PRO A 1 224 ? 7.801 8.206 8.268 1.00 96.56 224 PRO A CA 1
ATOM 1710 C C . PRO A 1 224 ? 7.805 9.014 6.974 1.00 96.56 224 PRO A C 1
ATOM 1712 O O . PRO A 1 224 ? 8.781 8.935 6.243 1.00 96.56 224 PRO A O 1
ATOM 1715 N N . ILE A 1 225 ? 6.782 9.834 6.710 1.00 97.56 225 ILE A N 1
ATOM 1716 C CA . ILE A 1 225 ? 6.759 10.719 5.532 1.00 97.56 225 ILE A CA 1
ATOM 1717 C C . ILE A 1 225 ? 7.987 11.634 5.505 1.00 97.56 225 ILE A C 1
ATOM 1719 O O . ILE A 1 225 ? 8.653 11.727 4.480 1.00 97.56 225 ILE A O 1
ATOM 1723 N N . LEU A 1 226 ? 8.312 12.272 6.633 1.00 97.19 226 LEU A N 1
ATOM 1724 C CA . LEU A 1 226 ? 9.487 13.142 6.727 1.00 97.19 226 LEU A CA 1
ATOM 1725 C C . LEU A 1 226 ? 10.794 12.349 6.616 1.00 97.19 226 LEU A C 1
ATOM 1727 O O . LEU A 1 226 ? 11.745 12.813 5.999 1.00 97.19 226 LEU A O 1
ATOM 1731 N N . VAL A 1 227 ? 10.843 11.141 7.185 1.00 95.38 227 VAL A N 1
ATOM 1732 C CA . VAL A 1 227 ? 12.020 10.267 7.078 1.00 95.38 227 VAL A CA 1
ATOM 1733 C C . VAL A 1 227 ? 12.257 9.836 5.630 1.00 95.38 227 VAL A C 1
ATOM 1735 O O . VAL A 1 227 ? 13.389 9.913 5.168 1.00 95.38 227 VAL A O 1
ATOM 1738 N N . PHE A 1 228 ? 11.224 9.406 4.902 1.00 95.31 228 PHE A N 1
ATOM 1739 C CA . PHE A 1 228 ? 11.365 8.993 3.502 1.00 95.31 228 PHE A CA 1
ATOM 1740 C C . PHE A 1 228 ? 11.701 10.169 2.584 1.00 95.31 228 PHE A C 1
ATOM 1742 O O . PHE A 1 228 ? 12.508 9.997 1.677 1.00 95.31 228 PHE A O 1
ATOM 1749 N N . GLN A 1 229 ? 11.181 11.366 2.863 1.00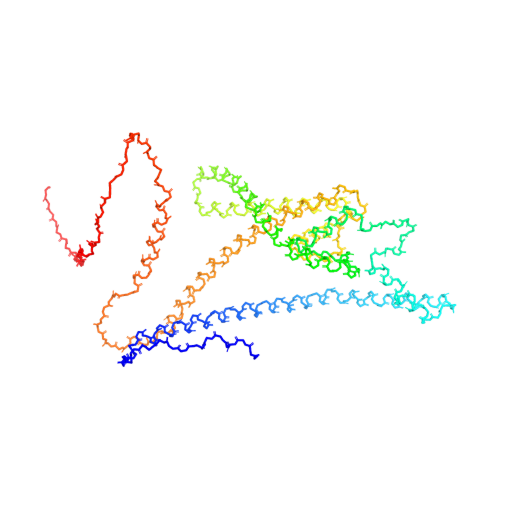 95.94 229 GLN A N 1
ATOM 1750 C CA . GLN A 1 229 ? 11.561 12.573 2.130 1.00 95.94 229 GLN A CA 1
ATOM 1751 C C . GLN A 1 229 ? 13.072 12.842 2.221 1.00 95.94 229 GLN A C 1
ATOM 1753 O O . GLN A 1 229 ? 13.714 13.100 1.207 1.00 95.94 229 GLN A O 1
ATOM 1758 N N . GLU A 1 230 ? 13.646 12.767 3.424 1.00 92.56 230 GLU A N 1
ATOM 1759 C CA . GLU A 1 230 ? 15.072 13.048 3.630 1.00 92.56 230 GLU A CA 1
ATOM 1760 C C . GLU A 1 230 ? 15.980 11.897 3.172 1.00 92.56 230 GLU A C 1
ATOM 1762 O O . GLU A 1 230 ? 17.059 12.141 2.639 1.00 92.56 230 GLU A O 1
ATOM 1767 N N . VAL A 1 231 ? 15.568 10.641 3.385 1.00 92.31 231 VAL A N 1
ATOM 1768 C CA . VAL A 1 231 ? 16.407 9.469 3.083 1.00 92.31 231 VAL A CA 1
ATOM 1769 C C . VAL A 1 231 ? 16.363 9.101 1.603 1.00 92.31 231 VAL A C 1
ATOM 1771 O O . VAL A 1 231 ? 17.415 8.893 1.011 1.00 92.31 231 VAL A O 1
ATOM 1774 N N . GLU A 1 232 ? 15.171 9.031 1.007 1.00 91.19 232 GLU A N 1
ATOM 1775 C CA . GLU A 1 232 ? 14.995 8.612 -0.393 1.00 91.19 232 GLU A CA 1
ATOM 1776 C C . GLU A 1 232 ? 15.029 9.803 -1.368 1.00 91.19 232 GLU A C 1
ATOM 1778 O O . GLU A 1 232 ? 15.023 9.619 -2.584 1.00 91.19 232 GLU A O 1
ATOM 1783 N N . GLY A 1 233 ? 15.045 11.040 -0.855 1.00 92.38 233 GLY A N 1
ATOM 1784 C CA . GLY A 1 233 ? 15.028 12.257 -1.673 1.00 92.38 233 GLY A CA 1
ATOM 1785 C C . GLY A 1 233 ? 13.695 12.510 -2.384 1.00 92.38 233 GLY A C 1
ATOM 1786 O O . GLY A 1 233 ? 13.637 13.305 -3.323 1.00 92.38 233 GLY A O 1
ATOM 1787 N N . TRP A 1 234 ? 12.626 11.831 -1.967 1.00 95.50 234 TRP A N 1
ATOM 1788 C CA . TRP A 1 234 ? 11.287 11.999 -2.526 1.00 95.50 234 TRP A CA 1
ATOM 1789 C C . TRP A 1 234 ? 10.650 13.312 -2.075 1.00 95.50 234 TRP A C 1
ATOM 1791 O O . TRP A 1 234 ? 10.903 13.822 -0.985 1.00 95.50 234 TRP A O 1
ATOM 1801 N N . THR A 1 235 ? 9.741 13.854 -2.877 1.00 97.31 235 THR A N 1
ATOM 1802 C CA . THR A 1 235 ? 8.888 14.962 -2.446 1.00 97.31 235 THR A CA 1
ATOM 1803 C C . THR A 1 235 ? 7.962 14.527 -1.304 1.00 97.31 235 THR A C 1
ATOM 1805 O O . THR A 1 235 ? 7.687 13.341 -1.088 1.00 97.31 235 THR A O 1
ATOM 1808 N N . LEU A 1 236 ? 7.419 15.507 -0.574 1.00 96.94 236 LEU A N 1
ATOM 1809 C CA . LEU A 1 236 ? 6.470 15.248 0.511 1.00 96.94 236 LEU A CA 1
ATOM 1810 C C . LEU A 1 236 ? 5.245 14.445 0.032 1.00 96.94 236 LEU A C 1
ATOM 1812 O O . LEU A 1 236 ? 4.754 13.579 0.754 1.00 96.94 236 LEU A O 1
ATOM 1816 N N . LEU A 1 237 ? 4.758 14.726 -1.184 1.00 96.94 237 LEU A N 1
ATOM 1817 C CA . LEU A 1 237 ? 3.600 14.045 -1.763 1.00 96.94 237 LEU A CA 1
ATOM 1818 C C . LEU A 1 237 ? 3.913 12.583 -2.096 1.00 96.94 237 LEU A C 1
ATOM 1820 O O . LEU A 1 237 ? 3.125 11.711 -1.749 1.00 96.94 237 LEU A O 1
ATOM 1824 N N . GLU A 1 238 ? 5.059 12.317 -2.719 1.00 97.06 238 GLU A N 1
ATOM 1825 C CA . GLU A 1 238 ? 5.511 10.959 -3.056 1.00 97.06 238 GLU A CA 1
ATOM 1826 C C . GLU A 1 238 ? 5.741 10.122 -1.794 1.00 97.06 238 GLU A C 1
ATOM 1828 O O . GLU A 1 238 ? 5.282 8.986 -1.699 1.00 97.06 238 GLU A O 1
ATOM 1833 N N . SER A 1 239 ? 6.350 10.720 -0.767 1.00 97.44 239 SER A N 1
ATOM 1834 C CA . SER A 1 239 ? 6.546 10.077 0.536 1.00 97.44 239 SER A CA 1
ATOM 1835 C C . SER A 1 239 ? 5.212 9.766 1.226 1.00 97.44 239 SER A C 1
ATOM 1837 O O . SER A 1 239 ? 5.021 8.673 1.764 1.00 97.44 239 SER A O 1
ATOM 1839 N N . ALA A 1 240 ? 4.255 10.701 1.191 1.00 97.56 240 ALA A N 1
ATOM 1840 C CA . ALA A 1 240 ? 2.902 10.489 1.706 1.00 97.56 240 ALA A CA 1
ATOM 1841 C C . ALA A 1 240 ? 2.157 9.391 0.945 1.00 97.56 240 ALA A C 1
ATOM 1843 O O . ALA A 1 240 ? 1.529 8.529 1.565 1.00 97.56 240 ALA A O 1
ATOM 1844 N N . TYR A 1 241 ? 2.261 9.399 -0.380 1.00 97.50 241 TYR A N 1
ATOM 1845 C CA . TYR A 1 241 ? 1.697 8.384 -1.254 1.00 97.50 241 TYR A CA 1
ATOM 1846 C C . TYR A 1 241 ? 2.265 6.998 -0.925 1.00 97.50 241 TYR A C 1
ATOM 1848 O O . TYR A 1 241 ? 1.493 6.092 -0.606 1.00 97.50 241 TYR A O 1
ATOM 1856 N N . PHE A 1 242 ? 3.592 6.855 -0.861 1.00 97.12 242 PHE A N 1
ATOM 1857 C CA . PHE A 1 242 ? 4.255 5.601 -0.497 1.00 97.12 242 PHE A CA 1
ATOM 1858 C C . PHE A 1 242 ? 3.777 5.070 0.859 1.00 97.12 242 PHE A C 1
ATOM 1860 O O . PHE A 1 242 ? 3.383 3.906 0.970 1.00 97.12 242 PHE A O 1
ATOM 1867 N N . VAL A 1 243 ? 3.759 5.916 1.894 1.00 97.06 243 VAL A N 1
ATOM 1868 C CA . VAL A 1 243 ? 3.346 5.519 3.248 1.00 97.06 243 VAL A CA 1
ATOM 1869 C C . VAL A 1 243 ? 1.897 5.030 3.274 1.00 97.06 243 VAL A C 1
ATOM 1871 O O . VAL A 1 243 ? 1.614 3.980 3.857 1.00 97.06 243 VAL A O 1
ATOM 1874 N N . VAL A 1 244 ? 0.976 5.748 2.626 1.00 95.75 244 VAL A N 1
ATOM 1875 C CA . VAL A 1 244 ? -0.446 5.370 2.598 1.00 95.75 244 VAL A CA 1
ATOM 1876 C C . VAL A 1 244 ? -0.660 4.083 1.800 1.00 95.75 244 VAL A C 1
ATOM 1878 O O . VAL A 1 244 ? -1.313 3.168 2.303 1.00 95.75 244 VAL A O 1
ATOM 1881 N N . ILE A 1 245 ? -0.087 3.966 0.601 1.00 96.25 245 ILE A N 1
ATOM 1882 C CA . ILE A 1 245 ? -0.207 2.778 -0.266 1.00 96.25 245 ILE A CA 1
ATOM 1883 C C . ILE A 1 245 ? 0.416 1.535 0.386 1.00 96.25 245 ILE A C 1
ATOM 1885 O O . ILE A 1 245 ? -0.119 0.431 0.259 1.00 96.25 245 ILE A O 1
ATOM 1889 N N . THR A 1 246 ? 1.494 1.712 1.150 1.00 96.75 246 THR A N 1
ATOM 1890 C CA . THR A 1 246 ? 2.152 0.629 1.893 1.00 96.75 246 THR A CA 1
ATOM 1891 C C . THR A 1 246 ? 1.310 0.163 3.082 1.00 96.75 246 THR A C 1
ATOM 1893 O O . THR A 1 246 ? 1.033 -1.029 3.212 1.00 96.75 246 THR A O 1
ATOM 1896 N N . LEU A 1 247 ? 0.854 1.079 3.947 1.00 95.31 247 LEU A N 1
ATOM 1897 C CA . LEU A 1 247 ? 0.100 0.721 5.159 1.00 95.31 247 LEU A CA 1
ATOM 1898 C C . LEU A 1 247 ? -1.337 0.259 4.878 1.00 95.31 247 LEU A C 1
ATOM 1900 O O . LEU A 1 247 ? -1.928 -0.439 5.699 1.00 95.31 247 LEU A O 1
ATOM 1904 N N . THR A 1 248 ? -1.897 0.618 3.723 1.00 93.94 248 THR A N 1
ATOM 1905 C CA . THR A 1 248 ? -3.179 0.075 3.242 1.00 93.94 248 THR A CA 1
ATOM 1906 C C . THR A 1 248 ? -3.029 -1.266 2.526 1.00 93.94 248 THR A C 1
ATOM 1908 O O . THR A 1 248 ? -4.033 -1.837 2.105 1.00 93.94 248 THR A O 1
ATOM 1911 N N . THR A 1 249 ? -1.805 -1.800 2.416 1.00 95.56 249 THR A N 1
ATOM 1912 C CA . THR A 1 249 ? -1.489 -3.054 1.712 1.00 95.56 249 THR A CA 1
ATOM 1913 C C . THR A 1 249 ? -1.898 -3.057 0.235 1.00 95.56 249 THR A C 1
ATOM 1915 O O . THR A 1 249 ? -2.168 -4.111 -0.323 1.00 95.56 249 THR A O 1
ATOM 1918 N N . VAL A 1 250 ? -1.958 -1.879 -0.401 1.00 96.25 250 VAL A N 1
ATOM 1919 C CA . VAL A 1 250 ? -2.217 -1.764 -1.847 1.00 96.25 250 VAL A CA 1
ATOM 1920 C C . VAL A 1 250 ? -0.950 -2.085 -2.635 1.00 96.25 250 VAL A C 1
ATOM 1922 O O . VAL A 1 250 ? -1.010 -2.874 -3.567 1.00 96.25 250 VAL A O 1
ATOM 1925 N N . GLY A 1 251 ? 0.180 -1.481 -2.244 1.00 95.12 251 GLY A N 1
ATOM 1926 C CA . GLY A 1 251 ? 1.512 -1.822 -2.748 1.00 95.12 251 GLY A CA 1
ATOM 1927 C C . GLY A 1 251 ? 1.678 -1.782 -4.272 1.00 95.12 251 GLY A C 1
ATOM 1928 O O . GLY A 1 251 ? 1.977 -2.807 -4.864 1.00 95.12 251 GLY A O 1
ATOM 1929 N N . PHE A 1 252 ? 1.560 -0.613 -4.911 1.00 93.19 252 PHE A N 1
ATOM 1930 C CA . PHE A 1 252 ? 1.779 -0.495 -6.364 1.00 93.19 252 PHE A CA 1
ATOM 1931 C C . PHE A 1 252 ? 3.228 -0.761 -6.813 1.00 93.19 252 PHE A C 1
ATOM 1933 O O . PHE A 1 252 ? 3.438 -1.228 -7.928 1.00 93.19 252 PHE A O 1
ATOM 1940 N N . GLY A 1 253 ? 4.210 -0.453 -5.955 1.00 90.94 253 GLY A N 1
ATOM 1941 C CA . GLY A 1 253 ? 5.643 -0.689 -6.197 1.00 90.94 253 GLY A CA 1
ATOM 1942 C C . GLY A 1 253 ? 6.315 0.245 -7.198 1.00 90.94 253 GLY A C 1
ATOM 1943 O O . GLY A 1 253 ? 7.460 0.008 -7.568 1.00 90.94 253 GLY A O 1
ATOM 1944 N N . ASP A 1 254 ? 5.628 1.309 -7.593 1.00 90.19 254 ASP A N 1
ATOM 1945 C CA . ASP A 1 254 ? 6.186 2.491 -8.248 1.00 90.19 254 ASP A CA 1
ATOM 1946 C C . ASP A 1 254 ? 7.183 3.235 -7.341 1.00 90.19 254 ASP A C 1
ATOM 1948 O O . ASP A 1 254 ? 8.229 3.680 -7.807 1.00 90.19 254 ASP A O 1
ATOM 1952 N N . TYR A 1 255 ? 6.908 3.278 -6.033 1.00 93.12 255 TYR A N 1
ATOM 1953 C CA . TYR A 1 255 ? 7.846 3.710 -4.995 1.00 93.12 255 TYR A CA 1
ATOM 1954 C C . TYR A 1 255 ? 8.147 2.553 -4.041 1.00 93.12 255 TYR A C 1
ATOM 1956 O O . TYR A 1 255 ? 7.239 1.947 -3.464 1.00 93.12 255 TYR A O 1
ATOM 1964 N N . VAL A 1 256 ? 9.434 2.253 -3.846 1.00 91.50 256 VAL A N 1
ATOM 1965 C CA . VAL A 1 256 ? 9.912 1.238 -2.897 1.00 91.50 256 VAL A CA 1
ATOM 1966 C C . VAL A 1 256 ? 11.167 1.751 -2.207 1.00 91.50 256 VAL A C 1
ATOM 1968 O O . VAL A 1 256 ? 12.148 2.089 -2.862 1.00 91.50 256 VAL A O 1
ATOM 1971 N N . ALA A 1 257 ? 11.137 1.785 -0.878 1.00 90.94 257 ALA A N 1
ATOM 1972 C CA . ALA A 1 257 ? 12.251 2.286 -0.086 1.00 90.94 257 ALA A CA 1
ATOM 1973 C C . ALA A 1 257 ? 13.458 1.328 -0.112 1.00 90.94 257 ALA A C 1
ATOM 1975 O O . ALA A 1 257 ? 13.316 0.101 -0.035 1.00 90.94 257 ALA A O 1
ATOM 1976 N N . GLY A 1 258 ? 14.661 1.893 -0.157 1.00 84.06 258 GLY A N 1
ATOM 1977 C CA . GLY A 1 258 ? 15.917 1.189 0.070 1.00 84.06 258 GLY A CA 1
ATOM 1978 C C . GLY A 1 258 ? 16.539 0.560 -1.168 1.00 84.06 258 GLY A C 1
ATOM 1979 O O . GLY A 1 258 ? 17.417 -0.285 -1.018 1.00 84.06 258 GLY A O 1
ATOM 1980 N N . ILE A 1 259 ? 16.119 0.924 -2.383 1.00 74.69 259 ILE A N 1
ATOM 1981 C CA . ILE A 1 259 ? 16.685 0.355 -3.623 1.00 74.69 259 ILE A CA 1
ATOM 1982 C C . ILE A 1 259 ? 18.197 0.623 -3.721 1.00 74.69 259 ILE A C 1
ATOM 1984 O O . ILE A 1 259 ? 18.939 -0.266 -4.131 1.00 74.69 259 ILE A O 1
ATOM 1988 N N . GLN A 1 260 ? 18.655 1.808 -3.304 1.00 67.56 260 GLN A N 1
ATOM 1989 C CA . GLN A 1 260 ? 20.047 2.264 -3.456 1.00 67.56 260 GLN A CA 1
ATOM 1990 C C . GLN A 1 260 ? 20.835 2.324 -2.132 1.00 67.56 260 GLN A C 1
ATOM 1992 O O . GLN A 1 260 ? 21.965 2.810 -2.110 1.00 67.56 260 GLN A O 1
ATOM 1997 N N . HIS A 1 261 ? 20.256 1.855 -1.021 1.00 67.19 261 HIS A N 1
ATOM 1998 C CA . HIS A 1 261 ? 20.779 2.092 0.329 1.00 67.19 261 HIS A CA 1
ATOM 1999 C C . HIS A 1 261 ? 21.247 0.817 1.050 1.00 67.19 261 HIS A C 1
ATOM 2001 O O . HIS A 1 261 ? 20.881 -0.302 0.691 1.00 67.19 261 HIS A O 1
ATOM 2007 N N . ASP A 1 262 ? 22.061 1.020 2.093 1.00 66.19 262 ASP A N 1
ATOM 2008 C CA . ASP A 1 262 ? 22.723 -0.004 2.910 1.00 66.19 262 ASP A CA 1
ATOM 2009 C C . ASP A 1 262 ? 21.810 -1.140 3.410 1.00 66.19 262 ASP A C 1
ATOM 2011 O O . ASP A 1 262 ? 20.619 -0.976 3.687 1.00 66.19 262 ASP A O 1
ATOM 2015 N N . HIS A 1 263 ? 22.432 -2.292 3.679 1.00 72.94 263 HIS A N 1
ATOM 2016 C CA . HIS A 1 263 ? 21.769 -3.528 4.111 1.00 72.94 263 HIS A CA 1
ATOM 2017 C C . HIS A 1 263 ? 20.889 -3.412 5.376 1.00 72.94 263 HIS A C 1
ATOM 2019 O O . HIS A 1 263 ? 19.985 -4.228 5.554 1.00 72.94 263 HIS A O 1
ATOM 2025 N N . TRP A 1 264 ? 21.124 -2.438 6.267 1.00 83.06 264 TRP A N 1
ATOM 2026 C CA . TRP A 1 264 ? 20.374 -2.292 7.529 1.00 83.06 264 TRP A CA 1
ATOM 2027 C C . TRP A 1 264 ? 19.056 -1.523 7.379 1.00 83.06 264 TRP A C 1
ATOM 2029 O O . TRP A 1 264 ? 18.164 -1.653 8.221 1.00 83.06 264 TRP A O 1
ATOM 2039 N N . TYR A 1 265 ? 18.910 -0.747 6.307 1.00 89.31 265 TYR A N 1
ATOM 2040 C CA . TYR A 1 265 ? 17.754 0.116 6.109 1.00 89.31 265 TYR A CA 1
ATOM 2041 C C . TYR A 1 265 ? 16.489 -0.686 5.765 1.00 89.31 265 TYR A C 1
ATOM 2043 O O . TYR A 1 265 ? 15.445 -0.488 6.387 1.00 89.31 265 TYR A O 1
ATOM 2051 N N . LYS A 1 266 ? 16.578 -1.675 4.860 1.00 88.44 266 LYS A N 1
ATOM 2052 C CA . LYS A 1 266 ? 15.418 -2.504 4.461 1.00 88.44 266 LYS A CA 1
ATOM 2053 C C . LYS A 1 266 ? 14.773 -3.263 5.635 1.00 88.44 266 LYS A C 1
ATOM 2055 O O . LYS A 1 266 ? 13.548 -3.203 5.764 1.00 88.44 266 LYS A O 1
ATOM 2060 N N . PRO A 1 267 ? 15.531 -3.933 6.531 1.00 89.25 267 PRO A N 1
ATOM 2061 C CA . PRO A 1 267 ? 14.953 -4.536 7.734 1.00 89.25 267 PRO A CA 1
ATOM 2062 C C . PRO A 1 267 ? 14.275 -3.522 8.667 1.00 89.25 267 PRO A C 1
ATOM 2064 O O . PRO A 1 267 ? 13.235 -3.832 9.247 1.00 89.25 267 PRO A O 1
ATOM 2067 N N . LEU A 1 268 ? 14.826 -2.309 8.799 1.00 91.62 268 LEU A N 1
ATOM 2068 C CA . LEU A 1 268 ? 14.233 -1.248 9.618 1.00 91.62 268 LEU A CA 1
ATOM 2069 C C . LEU A 1 268 ? 12.895 -0.769 9.036 1.00 91.62 268 LEU A C 1
ATOM 2071 O O . LEU A 1 268 ? 11.913 -0.655 9.771 1.00 91.62 268 LEU A O 1
ATOM 2075 N N . VAL A 1 269 ? 12.835 -0.549 7.720 1.00 94.00 269 VAL A N 1
ATOM 2076 C CA . VAL A 1 269 ? 11.587 -0.224 7.010 1.00 94.00 269 VAL A CA 1
ATOM 2077 C C . VAL A 1 269 ? 10.564 -1.340 7.210 1.00 94.00 269 VAL A C 1
ATOM 2079 O O . VAL A 1 269 ? 9.416 -1.066 7.549 1.00 94.00 269 VAL A O 1
ATOM 2082 N N . TRP A 1 270 ? 10.971 -2.606 7.089 1.00 92.56 270 TRP A N 1
ATOM 2083 C CA . TRP A 1 270 ? 10.072 -3.737 7.330 1.00 92.56 270 TRP A CA 1
ATOM 2084 C C . TRP A 1 270 ? 9.524 -3.756 8.767 1.00 92.56 270 TRP A C 1
ATOM 2086 O O . TRP A 1 270 ? 8.338 -4.008 8.979 1.00 92.56 270 TRP A O 1
ATOM 2096 N N . PHE A 1 271 ? 10.352 -3.426 9.761 1.00 92.88 271 PHE A N 1
ATOM 2097 C CA . PHE A 1 271 ? 9.904 -3.311 11.149 1.00 92.88 271 PHE A CA 1
ATOM 2098 C C . PHE A 1 271 ? 8.885 -2.176 11.342 1.00 92.88 271 PHE A C 1
ATOM 2100 O O . PHE A 1 271 ? 7.885 -2.357 12.042 1.00 92.88 271 PHE A O 1
ATOM 2107 N N . TRP A 1 272 ? 9.085 -1.028 10.688 1.00 95.44 272 TRP A N 1
ATOM 2108 C CA . TRP A 1 272 ? 8.082 0.041 10.658 1.00 95.44 272 TRP A CA 1
ATOM 2109 C C . TRP A 1 272 ? 6.768 -0.432 10.020 1.00 95.44 272 TRP A C 1
ATOM 2111 O O . TRP A 1 272 ? 5.710 -0.212 10.612 1.00 95.44 272 TRP A O 1
ATOM 2121 N N .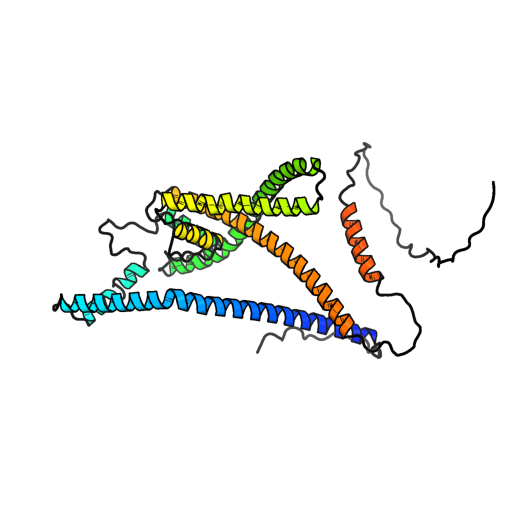 ILE A 1 273 ? 6.823 -1.134 8.880 1.00 96.19 273 ILE A N 1
ATOM 2122 C CA . ILE A 1 273 ? 5.642 -1.710 8.216 1.00 96.19 273 ILE A CA 1
ATOM 2123 C C . ILE A 1 273 ? 4.890 -2.638 9.176 1.00 96.19 273 ILE A C 1
ATOM 2125 O O . ILE A 1 273 ? 3.676 -2.514 9.313 1.00 96.19 273 ILE A O 1
ATOM 2129 N N . LEU A 1 274 ? 5.591 -3.529 9.887 1.00 94.00 274 LEU A N 1
ATOM 2130 C CA . LEU A 1 274 ? 4.982 -4.438 10.863 1.00 94.00 274 LEU A CA 1
ATOM 2131 C C . LEU A 1 274 ? 4.191 -3.675 11.939 1.00 94.00 274 LEU A C 1
ATOM 2133 O O . LEU A 1 274 ? 3.033 -4.001 12.211 1.00 94.00 274 LEU A O 1
ATOM 2137 N N . LEU A 1 275 ? 4.798 -2.651 12.547 1.00 93.56 275 LEU A N 1
ATOM 2138 C CA . LEU A 1 275 ? 4.143 -1.854 13.587 1.00 93.56 275 LEU A CA 1
ATOM 2139 C C . LEU A 1 275 ? 2.995 -1.000 13.030 1.00 93.56 275 LEU A C 1
ATOM 2141 O O . LEU A 1 275 ? 1.933 -0.913 13.653 1.00 93.56 275 LEU A O 1
ATOM 2145 N N . GLY A 1 276 ? 3.189 -0.402 11.854 1.00 94.56 276 GLY A N 1
ATOM 2146 C CA . GLY A 1 276 ? 2.190 0.415 11.171 1.00 94.56 276 GLY A CA 1
ATOM 2147 C C . GLY A 1 276 ? 0.963 -0.396 10.757 1.00 94.56 276 GLY A C 1
ATOM 2148 O O . GLY A 1 276 ? -0.162 0.030 11.017 1.00 94.56 276 GLY A O 1
ATOM 2149 N N . LEU A 1 277 ? 1.153 -1.599 10.206 1.00 94.38 277 LEU A N 1
ATOM 2150 C CA . LEU A 1 277 ? 0.061 -2.517 9.871 1.00 94.38 277 LEU A CA 1
ATOM 2151 C C . LEU A 1 277 ? -0.677 -3.000 11.121 1.00 94.38 277 LEU A C 1
ATOM 2153 O O . LEU A 1 277 ? -1.904 -3.073 11.110 1.00 94.38 277 LEU A O 1
ATOM 2157 N N . ALA A 1 278 ? 0.033 -3.283 12.219 1.00 92.38 278 ALA A N 1
ATOM 2158 C CA . ALA A 1 278 ? -0.606 -3.690 13.473 1.00 92.38 278 ALA A CA 1
ATOM 2159 C C . ALA A 1 278 ? -1.492 -2.567 14.033 1.00 92.38 278 ALA A C 1
ATOM 2161 O O . ALA A 1 278 ? -2.613 -2.802 14.495 1.00 92.38 278 ALA A O 1
ATOM 2162 N N . TYR A 1 279 ? -1.009 -1.326 13.949 1.00 90.94 279 TYR A N 1
ATOM 2163 C CA . TYR A 1 279 ? -1.788 -0.147 14.295 1.00 90.94 279 TYR A CA 1
ATOM 2164 C C . TYR A 1 279 ? -3.005 0.026 13.373 1.00 90.94 279 TYR A C 1
ATOM 2166 O O . TYR A 1 279 ? -4.128 0.170 13.864 1.00 90.94 279 TYR A O 1
ATOM 2174 N N . PHE A 1 280 ? -2.815 -0.050 12.054 1.00 89.81 280 PHE A N 1
ATOM 2175 C CA . PHE A 1 280 ? -3.891 0.097 11.074 1.00 89.81 280 PHE A CA 1
ATOM 2176 C C . PHE A 1 280 ? -4.974 -0.979 11.250 1.00 89.81 280 PHE A C 1
ATOM 2178 O O . PHE A 1 280 ? -6.161 -0.658 11.304 1.00 89.81 280 PHE A O 1
ATOM 2185 N N . ALA A 1 281 ? -4.583 -2.237 11.471 1.00 88.06 281 ALA A N 1
ATOM 2186 C CA . ALA A 1 281 ? -5.495 -3.342 11.770 1.00 88.06 281 ALA A CA 1
ATOM 2187 C C . ALA A 1 281 ? -6.306 -3.107 13.059 1.00 88.06 281 ALA A C 1
ATOM 2189 O O . ALA A 1 281 ? -7.508 -3.397 13.110 1.00 88.06 281 ALA A O 1
ATOM 2190 N N . SER A 1 282 ? -5.684 -2.531 14.093 1.00 85.12 282 SER A N 1
ATOM 2191 C CA . SER A 1 282 ? -6.365 -2.147 15.337 1.00 85.12 282 SER A CA 1
ATOM 2192 C C . SER A 1 282 ? -7.426 -1.066 15.094 1.00 85.12 282 SER A C 1
ATOM 2194 O O . SER A 1 282 ? -8.564 -1.187 15.561 1.00 85.12 282 SER A O 1
ATOM 2196 N N . ILE A 1 283 ? -7.103 -0.049 14.286 1.00 83.69 283 ILE A N 1
ATOM 2197 C CA . ILE A 1 283 ? -8.050 1.002 13.889 1.00 83.69 283 ILE A CA 1
ATOM 2198 C C . ILE A 1 283 ? -9.196 0.434 13.042 1.00 83.69 283 ILE A C 1
ATOM 2200 O O . ILE A 1 283 ? -10.358 0.712 13.344 1.00 83.69 283 ILE A O 1
ATOM 2204 N N . LEU A 1 284 ? -8.914 -0.416 12.049 1.00 83.62 284 LEU A N 1
ATOM 2205 C CA . LEU A 1 284 ? -9.948 -1.089 11.252 1.00 83.62 284 LEU A CA 1
ATOM 2206 C C . LEU A 1 284 ? -10.880 -1.934 12.127 1.00 83.62 284 LEU A C 1
ATOM 2208 O O . LEU A 1 284 ? -12.098 -1.900 11.950 1.00 83.62 284 LEU A O 1
ATOM 2212 N N . THR A 1 285 ? -10.334 -2.637 13.120 1.00 83.38 285 THR A N 1
ATOM 2213 C CA . THR A 1 285 ? -11.127 -3.414 14.084 1.00 83.38 285 THR A CA 1
ATOM 2214 C C . THR A 1 285 ? -12.026 -2.507 14.928 1.00 83.38 285 THR A C 1
ATOM 2216 O O . THR A 1 285 ? -13.204 -2.814 15.140 1.00 83.38 285 THR A O 1
ATOM 2219 N N . MET A 1 286 ? -11.512 -1.360 15.382 1.00 80.69 286 MET A N 1
ATOM 2220 C CA . MET A 1 286 ? -12.289 -0.364 16.125 1.00 80.69 286 MET A CA 1
ATOM 2221 C C . MET A 1 286 ? -13.430 0.217 15.279 1.00 80.69 286 MET A C 1
ATOM 2223 O O . MET A 1 286 ? -14.571 0.267 15.750 1.00 80.69 286 MET A O 1
ATOM 2227 N N . ILE A 1 287 ? -13.148 0.603 14.032 1.00 83.62 287 ILE A N 1
ATOM 2228 C CA . ILE A 1 287 ? -14.150 1.103 13.081 1.00 83.62 287 ILE A CA 1
ATOM 2229 C C . ILE A 1 287 ? -15.185 0.012 12.797 1.00 83.62 287 ILE A C 1
ATOM 2231 O O . ILE A 1 287 ? -16.381 0.272 12.878 1.00 83.62 287 ILE A O 1
ATOM 2235 N N . GLY A 1 288 ? -14.757 -1.230 12.562 1.00 83.88 288 GLY A N 1
ATOM 2236 C CA . GLY A 1 288 ? -15.646 -2.371 12.344 1.00 83.88 288 GLY A CA 1
ATOM 2237 C C . GLY A 1 288 ? -16.586 -2.631 13.526 1.00 83.88 288 GLY A C 1
ATOM 2238 O O . GLY A 1 288 ? -17.775 -2.892 13.335 1.00 83.88 288 GLY A O 1
ATOM 2239 N N . ASN A 1 289 ? -16.098 -2.500 14.763 1.00 82.31 289 ASN A N 1
ATOM 2240 C CA . ASN A 1 289 ? -16.930 -2.586 15.966 1.00 82.31 289 ASN A CA 1
ATOM 2241 C C . ASN A 1 289 ? -17.983 -1.474 16.024 1.00 82.31 289 ASN A C 1
ATOM 2243 O O . ASN A 1 289 ? -19.152 -1.754 16.299 1.00 82.31 289 ASN A O 1
ATOM 2247 N N . TRP A 1 290 ? -17.592 -0.237 15.715 1.00 79.50 290 TRP A N 1
ATOM 2248 C CA . TRP A 1 290 ? -18.505 0.905 15.636 1.00 79.50 290 TRP A CA 1
ATOM 2249 C C . TRP A 1 290 ? -19.554 0.740 14.534 1.00 79.50 290 TRP A C 1
ATOM 2251 O O . TRP A 1 290 ? -20.747 0.900 14.795 1.00 79.50 290 TRP A O 1
ATOM 2261 N N . LEU A 1 291 ? -19.132 0.335 13.334 1.00 77.75 291 LEU A N 1
ATOM 2262 C CA . LEU A 1 291 ? -20.016 0.048 12.208 1.00 77.75 291 LEU A CA 1
ATOM 2263 C C . LEU A 1 291 ? -21.029 -1.040 12.571 1.00 77.75 291 LEU A C 1
ATOM 2265 O O . LEU A 1 291 ? -22.214 -0.886 12.292 1.00 77.75 291 LEU A O 1
ATOM 2269 N N . ARG A 1 292 ? -20.617 -2.108 13.271 1.00 81.50 292 ARG A N 1
ATOM 2270 C CA . ARG A 1 292 ? -21.543 -3.150 13.754 1.00 81.50 292 ARG A CA 1
ATOM 2271 C C . ARG A 1 292 ? -22.625 -2.593 14.680 1.00 81.50 292 ARG A C 1
ATOM 2273 O O . ARG A 1 292 ? -23.779 -3.009 14.567 1.00 81.50 292 ARG A O 1
ATOM 2280 N N . VAL A 1 293 ? -22.281 -1.676 15.584 1.00 80.88 293 VAL A N 1
ATOM 2281 C CA . VAL A 1 293 ? -23.258 -1.022 16.475 1.00 80.88 293 VAL A CA 1
ATOM 2282 C C . VAL A 1 293 ? -24.198 -0.120 15.678 1.00 80.88 293 VAL A C 1
ATOM 2284 O O . VAL A 1 293 ? -25.413 -0.197 15.863 1.00 80.88 293 VAL A O 1
ATOM 2287 N N . PHE A 1 294 ? -23.655 0.675 14.754 1.00 77.06 294 PHE A N 1
ATOM 2288 C CA . PHE A 1 294 ? -24.444 1.526 13.867 1.00 77.06 294 PHE A CA 1
ATOM 2289 C C . PHE A 1 294 ? -25.446 0.701 13.050 1.00 77.06 294 PHE A C 1
ATOM 2291 O O . PHE A 1 294 ? -26.647 0.946 13.133 1.00 77.06 294 PHE A O 1
ATOM 2298 N N . PHE A 1 295 ? -24.992 -0.363 12.381 1.00 75.06 295 PHE A N 1
ATOM 2299 C CA . PHE A 1 295 ? -25.865 -1.252 11.613 1.00 75.06 295 PHE A CA 1
ATOM 2300 C C . PHE A 1 295 ? -26.942 -1.921 12.474 1.00 75.06 295 PHE A C 1
ATOM 2302 O O . PHE A 1 295 ? -28.062 -2.104 12.001 1.00 75.06 295 PHE A O 1
ATOM 2309 N N . LYS A 1 296 ? -26.654 -2.274 13.736 1.00 77.06 296 LYS A N 1
ATOM 2310 C CA . LYS A 1 296 ? -27.682 -2.786 14.661 1.00 77.06 296 LYS A CA 1
ATOM 2311 C C . LYS A 1 296 ? -28.753 -1.735 14.959 1.00 77.06 296 LYS A C 1
ATOM 2313 O O . LYS A 1 296 ? -29.934 -2.074 14.946 1.00 77.06 296 LYS A O 1
ATOM 2318 N N . LYS A 1 297 ? -28.356 -0.479 15.188 1.00 76.62 297 LYS A N 1
ATOM 2319 C CA . LYS A 1 297 ? -29.284 0.628 15.453 1.00 76.62 297 LYS A CA 1
ATOM 2320 C C . LYS A 1 297 ? -30.152 0.943 14.233 1.00 76.62 297 LYS A C 1
ATOM 2322 O O . LYS A 1 297 ? -31.372 0.947 14.359 1.00 76.62 297 LYS A O 1
ATOM 2327 N N . THR A 1 298 ? -29.546 1.094 13.054 1.00 72.25 298 THR A N 1
ATOM 2328 C CA . THR A 1 298 ? -30.281 1.334 11.801 1.00 72.25 298 THR A CA 1
ATOM 2329 C C . THR A 1 298 ? -31.264 0.201 11.510 1.00 72.25 298 THR A C 1
ATOM 2331 O O . THR A 1 298 ? -32.405 0.457 11.142 1.00 72.25 298 THR A O 1
ATOM 2334 N N . ARG A 1 299 ? -30.874 -1.063 11.740 1.00 69.25 299 ARG A N 1
ATOM 2335 C CA . ARG A 1 299 ? -31.788 -2.210 11.596 1.00 69.25 299 ARG A CA 1
ATOM 2336 C C . ARG A 1 299 ? -32.995 -2.118 12.526 1.00 69.25 299 ARG A C 1
ATOM 2338 O O . ARG A 1 299 ? -34.097 -2.414 12.083 1.00 69.25 299 ARG A O 1
ATOM 2345 N N . ALA A 1 300 ? -32.801 -1.729 13.786 1.00 70.56 300 ALA A N 1
ATOM 2346 C CA . ALA A 1 300 ? -33.894 -1.607 14.749 1.00 70.56 300 ALA A CA 1
ATOM 2347 C C . ALA A 1 300 ? -34.886 -0.495 14.362 1.00 70.56 300 ALA A C 1
ATOM 2349 O O . ALA A 1 300 ? -36.095 -0.699 14.444 1.00 70.56 300 ALA A O 1
ATOM 2350 N N . GLU A 1 301 ? -34.382 0.649 13.894 1.00 73.94 301 GLU A N 1
ATOM 2351 C CA . GLU A 1 301 ? -35.204 1.779 13.439 1.00 73.94 301 GLU A CA 1
ATOM 2352 C C . GLU A 1 301 ? -35.978 1.446 12.154 1.00 73.94 301 GLU A C 1
ATOM 2354 O O . GLU A 1 301 ? -37.175 1.720 12.068 1.00 73.94 301 GLU A O 1
ATOM 2359 N N . VAL A 1 302 ? -35.337 0.777 11.189 1.00 68.81 302 VAL A N 1
ATOM 2360 C CA . VAL A 1 302 ? -35.997 0.320 9.954 1.00 68.81 302 VAL A CA 1
ATOM 2361 C C . VAL A 1 302 ? -37.076 -0.721 10.261 1.00 68.81 302 VAL A C 1
ATOM 2363 O O . VAL A 1 302 ? -38.182 -0.619 9.737 1.00 68.81 302 VAL A O 1
ATOM 2366 N N . LEU A 1 303 ? -36.806 -1.689 11.145 1.00 65.50 303 LEU A N 1
ATOM 2367 C CA . LEU A 1 303 ? -37.803 -2.691 11.539 1.00 65.50 303 LEU A CA 1
ATOM 2368 C C . LEU A 1 303 ? -39.016 -2.041 12.232 1.00 65.50 303 LEU A C 1
ATOM 2370 O O . LEU A 1 303 ? -40.150 -2.443 11.988 1.00 65.50 303 LEU A O 1
ATOM 2374 N N . LEU A 1 304 ? -38.787 -1.012 13.058 1.00 66.56 304 LEU A N 1
ATOM 2375 C CA . LEU A 1 304 ? -39.847 -0.224 13.696 1.00 66.56 304 LEU A CA 1
ATOM 2376 C C . LEU A 1 304 ? -40.699 0.542 12.677 1.00 66.56 304 LEU A C 1
ATOM 2378 O O . LEU A 1 304 ? -41.924 0.513 12.781 1.00 66.56 304 LEU A O 1
ATOM 2382 N N . LEU A 1 305 ? -40.072 1.188 11.690 1.00 63.53 305 LEU A N 1
ATOM 2383 C CA . LEU A 1 305 ? -40.775 1.871 10.597 1.00 63.53 305 LEU A CA 1
ATOM 2384 C C . LEU A 1 305 ? -41.637 0.893 9.792 1.00 63.53 305 LEU A C 1
ATOM 2386 O O . LEU A 1 305 ? -42.792 1.194 9.504 1.00 63.53 305 LEU A O 1
ATOM 2390 N N . PHE A 1 306 ? -41.125 -0.302 9.497 1.00 62.03 306 PHE A N 1
ATOM 2391 C CA . PHE A 1 306 ? -41.893 -1.337 8.805 1.00 62.03 306 PHE A CA 1
ATOM 2392 C C . PHE A 1 306 ? -43.047 -1.894 9.640 1.00 62.03 306 PHE A C 1
ATOM 2394 O O . PHE A 1 306 ? -44.129 -2.073 9.093 1.00 62.03 306 PHE A O 1
ATOM 2401 N N . CYS A 1 307 ? -42.879 -2.113 10.950 1.00 59.66 307 CYS A N 1
ATOM 2402 C CA . CYS A 1 307 ? -44.004 -2.469 11.825 1.00 59.66 307 CYS A CA 1
ATOM 2403 C C . CYS A 1 307 ? -45.084 -1.378 11.844 1.00 59.66 307 CYS A C 1
ATOM 2405 O O . CYS A 1 307 ? -46.264 -1.693 11.950 1.00 59.66 307 CYS A O 1
ATOM 2407 N N . HIS A 1 308 ? -44.693 -0.106 11.725 1.00 62.75 308 HIS A N 1
ATOM 2408 C CA . HIS A 1 308 ? -45.637 1.007 11.649 1.00 62.75 308 HIS A CA 1
ATOM 2409 C C . HIS A 1 308 ? -46.361 1.066 10.293 1.00 62.75 308 HIS A C 1
ATOM 2411 O O . HIS A 1 308 ? -47.555 1.340 10.264 1.00 62.75 308 HIS A O 1
ATOM 2417 N N . LEU A 1 309 ? -45.657 0.782 9.189 1.00 55.34 309 LEU A N 1
ATOM 2418 C CA . LEU A 1 309 ? -46.207 0.745 7.825 1.00 55.34 309 LEU A CA 1
ATOM 2419 C C . LEU A 1 309 ? -47.069 -0.499 7.554 1.00 55.34 309 LEU A C 1
ATOM 2421 O O . LEU A 1 309 ? -48.003 -0.434 6.764 1.00 55.34 309 LEU A O 1
ATOM 2425 N N . LEU A 1 310 ? -46.775 -1.619 8.219 1.00 57.44 310 LEU A N 1
ATOM 2426 C CA . LEU A 1 310 ? -47.566 -2.853 8.193 1.00 57.44 310 LEU A CA 1
ATOM 2427 C C . LEU A 1 310 ? -48.682 -2.864 9.250 1.00 57.44 310 LEU A C 1
ATOM 2429 O O . LEU A 1 310 ? -49.185 -3.942 9.575 1.00 57.44 310 LEU A O 1
ATOM 2433 N N . HIS A 1 311 ? -49.100 -1.701 9.774 1.00 52.91 311 HIS A N 1
ATOM 2434 C CA . HIS A 1 311 ? -50.396 -1.586 10.442 1.00 52.91 311 HIS A CA 1
ATOM 2435 C C . HIS A 1 311 ? -51.499 -1.959 9.442 1.00 52.91 311 HIS A C 1
ATOM 2437 O O . HIS A 1 311 ? -52.063 -1.125 8.741 1.00 52.91 311 HIS A O 1
ATOM 2443 N N . TYR A 1 312 ? -51.805 -3.254 9.411 1.00 46.03 312 TYR A N 1
ATOM 2444 C CA . TYR A 1 312 ? -53.164 -3.733 9.278 1.00 46.03 312 TYR A CA 1
ATOM 2445 C C . TYR A 1 312 ? -54.033 -2.906 10.224 1.00 46.03 312 TYR A C 1
ATOM 2447 O O . TYR A 1 312 ? -53.751 -2.810 11.423 1.00 46.03 312 TYR A O 1
ATOM 2455 N N . ASP A 1 313 ? -55.048 -2.292 9.630 1.00 36.03 313 ASP A N 1
ATOM 2456 C CA . ASP A 1 313 ? -56.181 -1.640 10.265 1.00 36.03 313 ASP A CA 1
ATOM 2457 C C . ASP A 1 313 ? -56.520 -2.276 11.626 1.00 36.03 313 ASP A C 1
ATOM 2459 O O . ASP A 1 313 ? -57.020 -3.399 11.708 1.00 36.03 313 ASP A O 1
ATOM 2463 N N . TRP A 1 314 ? -56.263 -1.556 12.720 1.00 39.72 314 TRP A N 1
ATOM 2464 C CA . TRP A 1 314 ? -56.681 -1.942 14.077 1.00 39.72 314 TRP A CA 1
ATOM 2465 C C . TRP A 1 314 ? -58.179 -1.656 14.317 1.00 39.72 314 TRP A C 1
ATOM 2467 O O . TRP A 1 314 ? -58.596 -1.283 15.411 1.00 39.72 314 TRP A O 1
ATOM 2477 N N . SER A 1 315 ? -59.011 -1.819 13.286 1.00 32.19 315 SER A N 1
ATOM 2478 C CA . SER A 1 315 ? -60.439 -1.481 13.284 1.00 32.19 315 SER A CA 1
ATOM 2479 C C . SER A 1 315 ? -61.371 -2.701 13.396 1.00 32.19 315 SER A C 1
ATOM 2481 O O . SER A 1 315 ? -62.547 -2.612 13.049 1.00 32.19 315 SER A O 1
ATOM 2483 N N . LEU A 1 316 ? -60.905 -3.827 13.957 1.00 34.75 316 LEU A N 1
ATOM 2484 C CA . LEU A 1 316 ? -61.777 -4.936 14.376 1.00 34.75 316 LEU A CA 1
ATOM 2485 C C . LEU A 1 316 ? -61.784 -5.098 15.908 1.00 34.75 316 LEU A C 1
ATOM 2487 O O . LEU A 1 316 ? -60.722 -5.261 16.512 1.00 34.75 316 LEU A O 1
ATOM 2491 N N . PRO A 1 317 ? -62.962 -5.072 16.562 1.00 39.59 317 PRO A N 1
ATOM 2492 C CA . PRO A 1 317 ? -63.058 -5.080 18.012 1.00 39.59 317 PRO A CA 1
ATOM 2493 C C . PRO A 1 317 ? -63.067 -6.520 18.526 1.00 39.59 317 PRO A C 1
ATOM 2495 O O . PRO A 1 317 ? -64.096 -7.182 18.461 1.00 39.59 317 PRO A O 1
ATOM 2498 N N . PHE A 1 318 ? -61.963 -7.004 19.099 1.00 27.34 318 PHE A N 1
ATOM 2499 C CA . PHE A 1 318 ? -62.027 -8.142 20.024 1.00 27.34 318 PHE A CA 1
ATOM 2500 C C . PHE A 1 318 ? -61.077 -7.974 21.219 1.00 27.34 318 PHE A C 1
ATOM 2502 O O . PHE A 1 318 ? -59.965 -7.468 21.060 1.00 27.34 318 PHE A O 1
ATOM 2509 N N . PRO A 1 319 ? -61.494 -8.372 22.437 1.00 42.25 319 PRO A N 1
ATOM 2510 C CA . PRO A 1 319 ? -60.888 -7.894 23.667 1.00 42.25 319 PRO A CA 1
ATOM 2511 C C . PRO A 1 319 ? -60.020 -8.982 24.302 1.00 42.25 319 PRO A C 1
ATOM 2513 O O . PRO A 1 319 ? -60.509 -9.698 25.159 1.00 42.25 319 PRO A O 1
ATOM 2516 N N . PHE A 1 320 ? -58.741 -9.125 23.946 1.00 33.03 320 PHE A N 1
ATOM 2517 C CA . PHE A 1 320 ? -57.842 -9.974 24.743 1.00 33.03 320 PHE A CA 1
ATOM 2518 C C . PHE A 1 320 ? -56.399 -9.452 24.810 1.00 33.03 320 PHE A C 1
ATOM 2520 O O . PHE A 1 320 ? -55.618 -9.530 23.874 1.00 33.03 320 PHE A O 1
ATOM 2527 N N . HIS A 1 321 ? -56.079 -8.992 26.019 1.00 33.41 321 HIS A N 1
ATOM 2528 C CA . HIS A 1 321 ? -54.801 -9.068 26.721 1.00 33.41 321 HIS A CA 1
ATOM 2529 C C . HIS A 1 321 ? -53.551 -8.329 26.204 1.00 33.41 321 HIS A C 1
ATOM 2531 O O . HIS A 1 321 ? -52.783 -8.750 25.347 1.00 33.41 321 HIS A O 1
ATOM 2537 N N . HIS A 1 322 ? -53.272 -7.292 26.988 1.00 34.34 322 HIS A N 1
ATOM 2538 C CA . HIS A 1 322 ? -52.092 -6.453 27.155 1.00 34.34 322 HIS A CA 1
ATOM 2539 C C . HIS A 1 322 ? -50.811 -7.197 27.625 1.00 34.34 322 HIS A C 1
ATOM 2541 O O . HIS A 1 322 ? -50.099 -6.711 28.505 1.00 34.34 322 HIS A O 1
ATOM 2547 N N . LEU A 1 323 ? -50.490 -8.380 27.090 1.00 37.81 323 LEU A N 1
ATOM 2548 C CA . LEU A 1 323 ? -49.282 -9.134 27.463 1.00 37.81 323 LEU A CA 1
ATOM 2549 C C . LEU A 1 323 ? -48.644 -9.815 26.247 1.00 37.81 323 LEU A C 1
ATOM 2551 O O . LEU A 1 323 ? -48.948 -10.966 25.975 1.00 37.81 323 LEU A O 1
ATOM 2555 N N . SER A 1 324 ? -47.708 -9.143 25.562 1.00 36.16 324 SER A N 1
ATOM 2556 C CA . SER A 1 324 ? -46.559 -9.874 24.985 1.00 36.16 324 SER A CA 1
ATOM 2557 C C . SER A 1 324 ? -45.389 -9.011 24.500 1.00 36.16 324 SER A C 1
ATOM 2559 O O . SER A 1 324 ? -44.282 -9.529 24.390 1.00 36.16 324 SER A O 1
ATOM 2561 N N . TYR A 1 325 ? -45.560 -7.707 24.252 1.00 32.06 325 TYR A N 1
ATOM 2562 C CA . TYR A 1 325 ? -44.466 -6.903 23.673 1.00 32.06 325 TYR A CA 1
ATOM 2563 C C . TYR A 1 325 ? -43.447 -6.365 24.699 1.00 32.06 325 TYR A C 1
ATOM 2565 O O . TYR A 1 325 ? -42.272 -6.194 24.380 1.00 32.06 325 TYR A O 1
ATOM 2573 N N . CYS A 1 326 ? -43.847 -6.169 25.962 1.00 30.28 326 CYS A N 1
ATOM 2574 C CA . CYS A 1 326 ? -42.929 -5.707 27.016 1.00 30.28 326 CYS A CA 1
ATOM 2575 C C . CYS A 1 326 ? -41.980 -6.794 27.556 1.00 30.28 326 CYS A C 1
ATOM 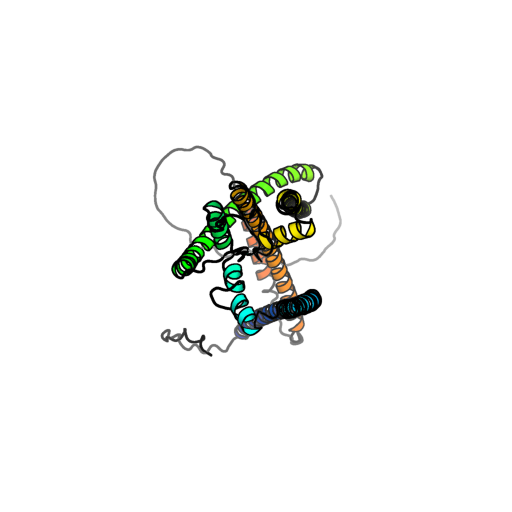2577 O O . CYS A 1 326 ? -40.958 -6.450 28.150 1.00 30.28 326 CYS A O 1
ATOM 2579 N N . SER A 1 327 ? -42.263 -8.086 27.350 1.00 34.41 327 SER A N 1
ATOM 2580 C CA . SER A 1 327 ? -41.416 -9.159 27.900 1.00 34.41 327 SER A CA 1
ATOM 2581 C C . SER A 1 327 ? -40.124 -9.372 27.108 1.00 34.41 327 SER A C 1
ATOM 2583 O O . SER A 1 327 ? -39.090 -9.631 27.714 1.00 34.41 327 SER A O 1
ATOM 2585 N N . LEU A 1 328 ? -40.127 -9.176 25.786 1.00 34.81 328 LEU A N 1
ATOM 2586 C CA . LEU A 1 328 ? -38.920 -9.349 24.963 1.00 34.81 328 LEU A CA 1
ATOM 2587 C C . LEU A 1 328 ? -37.897 -8.219 25.169 1.00 34.81 328 LEU A C 1
ATOM 2589 O O . LEU A 1 328 ? -36.706 -8.483 25.303 1.00 34.81 328 LEU A O 1
ATOM 2593 N N . VAL A 1 329 ? -38.356 -6.971 25.314 1.00 36.34 329 VAL A N 1
ATOM 2594 C CA . VAL A 1 329 ? -37.471 -5.825 25.608 1.00 36.34 329 VAL A CA 1
ATOM 2595 C C . VAL A 1 329 ? -37.036 -5.802 27.084 1.00 36.34 329 VAL A C 1
ATOM 2597 O O . VAL A 1 329 ? -35.959 -5.300 27.410 1.00 36.34 329 VAL A O 1
ATOM 2600 N N . GLY A 1 330 ? -37.845 -6.359 27.993 1.00 31.91 330 GLY A N 1
ATOM 2601 C CA . GLY A 1 330 ? -37.502 -6.507 29.411 1.00 31.91 330 GLY A CA 1
ATOM 2602 C C . GLY A 1 330 ? -36.475 -7.611 29.691 1.00 31.91 330 GLY A C 1
ATOM 2603 O O . GLY A 1 330 ? -35.658 -7.467 30.603 1.00 31.91 330 GLY A O 1
ATOM 2604 N N . GLN A 1 331 ? -36.470 -8.685 28.895 1.00 32.53 331 GLN A N 1
ATOM 2605 C CA . GLN A 1 331 ? -35.588 -9.836 29.103 1.00 32.53 331 GLN A CA 1
ATOM 2606 C C . GLN A 1 331 ? -34.135 -9.555 28.678 1.00 32.53 331 GLN A C 1
ATOM 2608 O O . GLN A 1 331 ? -33.230 -9.927 29.424 1.00 32.53 331 GLN A O 1
ATOM 2613 N N . GLU A 1 332 ? -33.894 -8.799 27.594 1.00 34.66 332 GLU A N 1
ATOM 2614 C CA . GLU A 1 332 ? -32.540 -8.335 27.211 1.00 34.66 332 GLU A CA 1
ATOM 2615 C C . GLU A 1 332 ? -31.966 -7.290 28.183 1.00 34.66 332 GLU A C 1
ATOM 2617 O O . GLU A 1 332 ? -30.768 -7.280 28.476 1.00 34.66 332 GLU A O 1
ATOM 2622 N N . ARG A 1 333 ? -32.817 -6.419 28.744 1.00 31.06 333 ARG A N 1
ATOM 2623 C CA . ARG A 1 333 ? -32.376 -5.381 29.691 1.00 31.06 333 ARG A CA 1
ATOM 2624 C C . ARG A 1 333 ? -31.885 -5.976 31.020 1.00 31.06 333 ARG A C 1
ATOM 2626 O O . ARG A 1 333 ? -31.009 -5.397 31.660 1.00 31.06 333 ARG A O 1
ATOM 2633 N N . ASN A 1 334 ? -32.409 -7.142 31.408 1.00 31.56 334 ASN A N 1
ATOM 2634 C CA . ASN A 1 334 ? -31.972 -7.879 32.596 1.00 31.56 334 ASN A CA 1
ATOM 2635 C C . ASN A 1 334 ? -30.742 -8.765 32.339 1.00 31.56 334 ASN A C 1
ATOM 2637 O O . ASN A 1 334 ? -29.917 -8.895 33.242 1.00 31.56 334 ASN A O 1
ATOM 2641 N N . THR A 1 335 ? -30.538 -9.292 31.125 1.00 35.44 335 THR A N 1
ATOM 2642 C CA . THR A 1 335 ? -29.287 -10.002 30.774 1.00 35.44 335 THR A CA 1
ATOM 2643 C C . THR A 1 335 ? -28.088 -9.047 30.739 1.00 35.44 335 THR A C 1
ATOM 2645 O O . THR A 1 335 ? -27.015 -9.393 31.225 1.00 35.44 335 THR A O 1
ATOM 2648 N N . LEU A 1 336 ? -28.288 -7.803 30.283 1.00 32.66 336 LEU A N 1
ATOM 2649 C CA . LEU A 1 336 ? -27.281 -6.730 30.333 1.00 32.66 336 LEU A CA 1
ATOM 2650 C C . LEU A 1 336 ? -26.968 -6.223 31.755 1.00 32.66 336 LEU A C 1
ATOM 2652 O O . LEU A 1 336 ? -25.863 -5.737 31.993 1.00 32.66 336 LEU A O 1
ATOM 2656 N N . ARG A 1 337 ? -27.903 -6.335 32.714 1.00 30.67 337 ARG A N 1
ATOM 2657 C CA . ARG A 1 337 ? -27.637 -6.020 34.135 1.00 30.67 337 ARG A CA 1
ATOM 2658 C C . ARG A 1 337 ? -26.938 -7.157 34.877 1.00 30.67 337 ARG A C 1
ATOM 2660 O O . ARG A 1 337 ? -26.111 -6.876 35.739 1.00 30.67 337 ARG A O 1
ATOM 2667 N N . LEU A 1 338 ? -27.233 -8.413 34.540 1.00 31.14 338 LEU A N 1
ATOM 2668 C CA . LEU A 1 338 ? -26.562 -9.574 35.133 1.00 31.14 338 LEU A CA 1
ATOM 2669 C C . LEU A 1 338 ? -25.096 -9.678 34.678 1.00 31.14 338 LEU A C 1
ATOM 2671 O O . LEU A 1 338 ? -24.231 -9.902 35.519 1.00 31.14 338 LEU A O 1
ATOM 2675 N N . SER A 1 339 ? -24.776 -9.351 33.418 1.00 31.91 339 SER A N 1
ATOM 2676 C CA . SER A 1 339 ? -23.377 -9.322 32.953 1.00 31.91 339 SER A CA 1
ATOM 2677 C C . SER A 1 339 ? -22.550 -8.147 33.505 1.00 31.91 339 SER A C 1
ATOM 2679 O O . SER A 1 339 ? -21.329 -8.145 33.369 1.00 31.91 339 SER A O 1
ATOM 2681 N N . GLN A 1 340 ? -23.183 -7.122 34.095 1.00 31.16 340 GLN A N 1
ATOM 2682 C CA . GLN A 1 340 ? -22.488 -6.014 34.770 1.00 31.16 340 GLN A CA 1
ATOM 2683 C C . GLN A 1 340 ? -22.222 -6.286 36.259 1.00 31.16 340 GLN A C 1
ATOM 2685 O O . GLN A 1 340 ? -21.345 -5.640 36.831 1.00 31.16 340 GLN A O 1
ATOM 2690 N N . HIS A 1 341 ? -22.925 -7.239 36.881 1.00 28.47 341 HIS A N 1
ATOM 2691 C CA . HIS A 1 341 ? -22.756 -7.564 38.302 1.00 28.47 341 HIS A CA 1
ATOM 2692 C C . HIS A 1 341 ? -21.854 -8.778 38.584 1.00 28.47 341 HIS A C 1
ATOM 2694 O O . HIS A 1 341 ? -21.399 -8.922 39.715 1.00 28.47 341 HIS A O 1
ATOM 2700 N N . GLU A 1 342 ? -21.495 -9.585 37.580 1.00 30.30 342 GLU A N 1
ATOM 2701 C CA . GLU A 1 342 ? -20.512 -10.679 37.735 1.00 30.30 342 GLU A CA 1
ATOM 2702 C C . GLU A 1 342 ? -19.038 -10.217 37.720 1.00 30.30 342 GLU A C 1
ATOM 2704 O O . GLU A 1 342 ? -18.131 -11.015 37.934 1.00 30.30 342 GLU A O 1
ATOM 2709 N N . GLY A 1 343 ? -18.772 -8.918 37.539 1.00 30.09 343 GLY A N 1
ATOM 2710 C CA . GLY A 1 343 ? -17.419 -8.343 37.569 1.00 30.09 343 GLY A CA 1
ATOM 2711 C C . GLY A 1 343 ? -16.938 -7.825 38.932 1.00 30.09 343 GLY A C 1
ATOM 2712 O O . GLY A 1 343 ? -15.877 -7.207 38.998 1.00 30.09 343 GLY A O 1
ATOM 2713 N N . SER A 1 344 ? -17.700 -8.004 40.019 1.00 29.20 344 SER A N 1
ATOM 2714 C CA . SER A 1 344 ? -17.318 -7.491 41.345 1.00 29.20 344 SER A CA 1
ATOM 2715 C C . SER A 1 344 ? -17.822 -8.372 42.490 1.00 29.20 344 SER A C 1
ATOM 2717 O O . SER A 1 344 ? -18.702 -7.998 43.255 1.00 29.20 344 SER A O 1
ATOM 2719 N N . LEU A 1 345 ? -17.232 -9.557 42.622 1.00 27.45 345 LEU A N 1
ATOM 2720 C CA . LEU A 1 345 ? -17.219 -10.317 43.872 1.00 27.45 345 LEU A CA 1
ATOM 2721 C C . LEU A 1 345 ? -15.794 -10.837 44.073 1.00 27.45 345 LEU A C 1
ATOM 2723 O O . LEU A 1 345 ? -15.458 -11.976 43.768 1.00 27.45 345 LEU A O 1
ATOM 2727 N N . ASN A 1 346 ? -14.925 -9.944 44.553 1.00 25.72 346 ASN A N 1
ATOM 2728 C CA . ASN A 1 346 ? -13.627 -10.338 45.083 1.00 25.72 346 ASN A CA 1
ATOM 2729 C C . ASN A 1 346 ? -13.853 -11.141 46.367 1.00 25.72 346 ASN A C 1
ATOM 2731 O O . ASN A 1 346 ? -14.348 -10.622 47.368 1.00 25.72 346 ASN A O 1
ATOM 2735 N N . CYS A 1 347 ? -13.469 -12.414 46.306 1.00 24.97 347 CYS A N 1
ATOM 2736 C CA . CYS A 1 347 ? -13.386 -13.347 47.416 1.00 24.97 347 CYS A CA 1
ATOM 2737 C C . CYS A 1 347 ? -12.635 -12.744 48.613 1.00 24.97 347 CYS A C 1
ATOM 2739 O O . CYS A 1 347 ? -11.413 -12.576 48.581 1.00 24.97 347 CYS A O 1
ATOM 2741 N N . ALA A 1 348 ? -13.353 -12.502 49.709 1.00 26.33 348 ALA A N 1
ATOM 2742 C CA . ALA A 1 348 ? -12.754 -12.388 51.029 1.00 26.33 348 ALA A CA 1
ATOM 2743 C C . ALA A 1 348 ? -12.263 -13.782 51.458 1.00 26.33 348 ALA A C 1
ATOM 2745 O O . ALA A 1 348 ? -13.043 -14.692 51.733 1.00 26.33 348 ALA A O 1
ATOM 2746 N N . ARG A 1 349 ? -10.941 -13.955 51.459 1.00 24.73 349 ARG A N 1
ATOM 2747 C CA . ARG A 1 349 ? -10.235 -15.190 51.815 1.00 24.73 349 ARG A CA 1
ATOM 2748 C C . ARG A 1 349 ? -10.217 -15.344 53.342 1.00 24.73 349 ARG A C 1
ATOM 2750 O O . ARG A 1 349 ? -9.310 -14.855 54.008 1.00 24.73 349 ARG A O 1
ATOM 2757 N N . GLY A 1 350 ? -11.231 -16.003 53.897 1.00 24.58 350 GLY A N 1
ATOM 2758 C CA . GLY A 1 350 ? -11.246 -16.480 55.282 1.00 24.58 350 GLY A CA 1
ATOM 2759 C C . GLY A 1 350 ? -10.697 -17.906 55.369 1.00 24.58 350 GLY A C 1
ATOM 2760 O O . GLY A 1 350 ? -11.227 -18.808 54.730 1.00 24.58 350 GLY A O 1
ATOM 2761 N N . LYS A 1 351 ? -9.623 -18.099 56.142 1.00 25.34 351 LYS A N 1
ATOM 2762 C CA . LYS A 1 351 ? -9.032 -19.407 56.474 1.00 25.34 351 LYS A CA 1
ATOM 2763 C C . LYS A 1 351 ? -10.066 -20.346 57.117 1.00 25.34 351 LYS A C 1
ATOM 2765 O O . LYS A 1 351 ? -10.665 -19.962 58.125 1.00 25.34 351 LYS A O 1
ATOM 2770 N N . ARG A 1 352 ? -10.172 -21.589 56.633 1.00 24.47 352 ARG A N 1
ATOM 2771 C CA . ARG A 1 352 ? -10.375 -22.772 57.489 1.00 24.47 352 ARG A CA 1
ATOM 2772 C C . ARG A 1 352 ? -10.022 -24.075 56.764 1.00 24.47 352 ARG A C 1
ATOM 2774 O O . ARG A 1 352 ? -10.199 -24.182 55.556 1.00 24.47 352 ARG A O 1
ATOM 2781 N N . ASP A 1 353 ? -9.463 -24.983 57.551 1.00 26.25 353 ASP A N 1
ATOM 2782 C CA . ASP A 1 353 ? -8.742 -26.203 57.202 1.00 26.25 353 ASP A CA 1
ATOM 2783 C C . ASP A 1 353 ? -9.578 -27.360 56.623 1.00 26.25 353 ASP A C 1
ATOM 2785 O O . ASP A 1 353 ? -10.763 -27.502 56.907 1.00 26.25 353 ASP A O 1
ATOM 2789 N N . GLN A 1 354 ? -8.871 -28.175 55.829 1.00 25.09 354 GLN A N 1
ATOM 2790 C CA . GLN A 1 354 ? -8.920 -29.636 55.633 1.00 25.09 354 GLN A CA 1
ATOM 2791 C C . GLN A 1 354 ? -10.181 -30.424 56.063 1.00 25.09 354 GLN A C 1
ATOM 2793 O O . GLN A 1 354 ? -10.467 -30.540 57.250 1.00 25.09 354 GLN A O 1
ATOM 2798 N N . THR A 1 355 ? -10.832 -31.113 55.111 1.00 25.80 355 THR A N 1
ATOM 2799 C CA . THR A 1 355 ? -10.960 -32.595 54.971 1.00 25.80 355 THR A CA 1
ATOM 2800 C C . THR A 1 355 ? -12.118 -32.980 54.019 1.00 25.80 355 THR A C 1
ATOM 2802 O O . THR A 1 355 ? -12.969 -32.165 53.689 1.00 25.80 355 THR A O 1
ATOM 2805 N N . GLU A 1 356 ? -12.033 -34.204 53.502 1.00 25.64 356 GLU A N 1
ATOM 2806 C CA . GLU A 1 356 ? -12.642 -34.838 52.314 1.00 25.64 356 GLU A CA 1
ATOM 2807 C C . GLU A 1 356 ? -14.184 -35.129 52.318 1.00 25.64 356 GLU A C 1
ATOM 2809 O O . GLU A 1 356 ? -14.867 -34.749 53.268 1.00 25.64 356 GLU A O 1
ATOM 2814 N N . PRO A 1 357 ? -14.774 -35.726 51.240 1.00 29.25 357 PRO A N 1
ATOM 2815 C CA . PRO A 1 357 ? -16.119 -35.416 50.728 1.00 29.25 357 PRO A CA 1
ATOM 2816 C C . PRO A 1 357 ? -17.230 -36.407 51.126 1.00 29.25 357 PRO A C 1
ATOM 2818 O O . PRO A 1 357 ? -16.975 -37.581 51.381 1.00 29.25 357 PRO A O 1
ATOM 2821 N N . ILE A 1 358 ? -18.496 -35.965 51.054 1.00 24.59 358 ILE A N 1
ATOM 2822 C CA . ILE A 1 358 ? -19.688 -36.834 51.076 1.00 24.59 358 ILE A CA 1
ATOM 2823 C C . ILE A 1 358 ? -20.715 -36.346 50.034 1.00 24.59 358 ILE A C 1
ATOM 2825 O O . ILE A 1 358 ? -21.021 -35.159 49.945 1.00 24.59 358 ILE A O 1
ATOM 2829 N N . TRP A 1 359 ? -21.213 -37.294 49.236 1.00 23.64 359 TRP A N 1
ATOM 2830 C CA . TRP A 1 359 ? -22.276 -37.183 48.228 1.00 23.64 359 TRP A CA 1
ATOM 2831 C C . TRP A 1 359 ? -23.670 -36.938 48.835 1.00 23.64 359 TRP A C 1
ATOM 2833 O O . TRP A 1 359 ? -23.928 -37.441 49.922 1.00 23.64 359 TRP A O 1
ATOM 2843 N N . SER A 1 360 ? -24.570 -36.275 48.082 1.00 22.77 360 SER A N 1
ATOM 2844 C CA . SER A 1 360 ? -26.053 -36.430 48.055 1.00 22.77 360 SER A CA 1
ATOM 2845 C C . SER A 1 360 ? -26.732 -35.067 47.808 1.00 22.77 360 SER A C 1
ATOM 2847 O O . SER A 1 360 ? -26.625 -34.173 48.635 1.00 22.77 360 SER A O 1
ATOM 2849 N N . GLU A 1 361 ? -27.261 -34.779 46.614 1.00 25.66 361 GLU A N 1
ATOM 2850 C CA . GLU A 1 361 ? -28.644 -35.047 46.158 1.00 25.66 361 GLU A CA 1
ATOM 2851 C C . GLU A 1 361 ? -29.652 -33.921 46.512 1.00 25.66 361 GLU A C 1
ATOM 2853 O O . GLU A 1 361 ? -29.628 -33.366 47.603 1.00 25.66 361 GLU A O 1
ATOM 2858 N N . HIS A 1 362 ? -30.562 -33.638 45.569 1.00 23.80 362 HIS A N 1
ATOM 2859 C CA . HIS A 1 362 ? -31.782 -32.814 45.668 1.00 23.80 362 HIS A CA 1
ATOM 2860 C C . HIS A 1 362 ? -31.692 -31.270 45.677 1.00 23.80 362 HIS A C 1
ATOM 2862 O O . HIS A 1 362 ? -31.414 -30.639 46.690 1.00 23.80 362 HIS A O 1
ATOM 2868 N N . CYS A 1 363 ? -32.136 -30.650 44.571 1.00 25.50 363 CYS A N 1
ATOM 2869 C CA . CYS A 1 363 ? -33.341 -29.794 44.569 1.00 25.50 363 CYS A CA 1
ATOM 2870 C C . CYS A 1 363 ? -33.711 -29.334 43.146 1.00 25.50 363 CYS A C 1
ATOM 2872 O O . CYS A 1 363 ? -33.329 -28.262 42.679 1.00 25.50 363 CYS A O 1
ATOM 2874 N N . HIS A 1 364 ? -34.516 -30.157 42.472 1.00 23.62 364 HIS A N 1
ATOM 2875 C CA . HIS A 1 364 ? -35.449 -29.701 41.447 1.00 23.62 364 HIS A CA 1
ATOM 2876 C C . HIS A 1 364 ? -36.688 -29.117 42.152 1.00 23.62 364 HIS A C 1
ATOM 2878 O O . HIS A 1 364 ? -37.112 -29.641 43.178 1.00 23.62 364 HIS A O 1
ATOM 2884 N N . SER A 1 365 ? -37.319 -28.121 41.524 1.00 23.94 365 SER A N 1
ATOM 2885 C CA . SER A 1 365 ? -38.654 -27.582 41.842 1.00 23.94 365 SER A CA 1
ATOM 2886 C C . SER A 1 365 ? -38.732 -26.496 42.925 1.00 23.94 365 SER A C 1
ATOM 2888 O O . SER A 1 365 ? -38.834 -26.784 44.109 1.00 23.94 365 SER A O 1
ATOM 2890 N N . PHE A 1 366 ? -38.818 -25.231 42.495 1.00 23.81 366 PHE A N 1
ATOM 2891 C CA . PHE A 1 366 ? -39.823 -24.300 43.028 1.00 23.81 366 PHE A CA 1
ATOM 2892 C C . PHE A 1 366 ? -40.048 -23.141 42.042 1.00 23.81 366 PHE A C 1
ATOM 2894 O O . PHE A 1 366 ? -39.393 -22.101 42.079 1.00 23.81 366 PHE A O 1
ATOM 2901 N N . MET A 1 367 ? -40.988 -23.345 41.121 1.00 25.30 367 MET A N 1
ATOM 2902 C CA . MET A 1 367 ? -41.601 -22.289 40.317 1.00 25.30 367 MET A CA 1
ATOM 2903 C C . MET A 1 367 ? -42.910 -21.843 40.985 1.00 25.30 367 MET A C 1
ATOM 2905 O O . MET A 1 367 ? -43.681 -22.669 41.463 1.00 25.30 367 MET A O 1
ATOM 2909 N N . LEU A 1 368 ? -43.165 -20.531 40.907 1.00 28.14 368 LEU A N 1
ATOM 2910 C CA . LEU A 1 368 ? -44.472 -19.854 40.962 1.00 28.14 368 LEU A CA 1
ATOM 2911 C C . LEU A 1 368 ? -45.143 -19.628 42.332 1.00 28.14 368 LEU A C 1
ATOM 2913 O O . LEU A 1 368 ? -45.959 -20.416 42.799 1.00 28.14 368 LEU A O 1
ATOM 2917 N N . LYS A 1 369 ? -44.948 -18.414 42.872 1.00 25.77 369 LYS A N 1
ATOM 2918 C CA . LYS A 1 369 ? -46.019 -17.595 43.485 1.00 25.77 369 LYS A CA 1
ATOM 2919 C C . LYS A 1 369 ? -45.504 -16.191 43.814 1.00 25.77 369 LYS A C 1
ATOM 2921 O O . LYS A 1 369 ? -44.902 -16.013 44.864 1.00 25.77 369 LYS A O 1
ATOM 2926 N N . ARG A 1 370 ? -45.808 -15.172 42.997 1.00 26.23 370 ARG A N 1
ATOM 2927 C CA . ARG A 1 370 ? -46.035 -13.797 43.499 1.00 26.23 370 ARG A CA 1
ATOM 2928 C C . ARG A 1 370 ? -47.107 -13.084 42.670 1.00 26.23 370 ARG A C 1
ATOM 2930 O O . ARG A 1 370 ? -47.050 -13.055 41.448 1.00 26.23 370 ARG A O 1
ATOM 2937 N N . ARG A 1 371 ? -48.108 -12.583 43.401 1.00 25.95 371 ARG A N 1
ATOM 2938 C CA . ARG A 1 371 ? -49.328 -11.895 42.960 1.00 25.95 371 ARG A CA 1
ATOM 2939 C C . ARG A 1 371 ? -49.020 -10.553 42.293 1.00 25.95 371 ARG A C 1
ATOM 2941 O O . ARG A 1 371 ? -48.193 -9.798 42.795 1.00 25.95 371 ARG A O 1
ATOM 2948 N N . CYS A 1 372 ? -49.774 -10.235 41.246 1.00 24.62 372 CYS A N 1
ATOM 2949 C CA . CYS A 1 372 ? -49.930 -8.887 40.708 1.00 24.62 372 CYS A CA 1
ATOM 2950 C C . CYS A 1 372 ? -50.776 -8.029 41.668 1.00 24.62 372 CYS A C 1
ATOM 2952 O O . CYS A 1 372 ? -51.857 -8.455 42.072 1.00 24.62 372 CYS A O 1
ATOM 2954 N N . PHE A 1 373 ? -50.314 -6.822 42.001 1.00 28.70 373 PHE A N 1
ATOM 2955 C CA . PHE A 1 373 ? -51.153 -5.756 42.558 1.00 28.70 373 PHE A CA 1
ATOM 2956 C C . PHE A 1 373 ? -51.484 -4.767 41.431 1.00 28.70 373 PHE A C 1
ATOM 2958 O O . PHE A 1 373 ? -50.578 -4.264 40.769 1.00 28.70 373 PHE A O 1
ATOM 2965 N N . GLY A 1 374 ? -52.779 -4.538 41.196 1.00 26.48 374 GLY A N 1
ATOM 2966 C CA . GLY A 1 374 ? -53.293 -3.486 40.312 1.00 26.48 374 GLY A CA 1
ATOM 2967 C C . GLY A 1 374 ? -53.367 -2.115 41.007 1.00 26.48 374 GLY A C 1
ATOM 2968 O O . GLY A 1 374 ? -53.166 -2.033 42.221 1.00 26.48 374 GLY A O 1
ATOM 2969 N N . PRO A 1 375 ? -53.648 -1.034 40.257 1.00 31.55 375 PRO A N 1
ATOM 2970 C CA . PRO A 1 375 ? -53.509 0.342 40.726 1.00 31.55 375 PRO A CA 1
ATOM 2971 C C . PRO A 1 375 ? -54.727 0.790 41.550 1.00 31.55 375 PRO A C 1
ATOM 2973 O O . PRO A 1 375 ? -55.864 0.488 41.189 1.00 31.55 375 PRO A O 1
ATOM 2976 N N . ARG A 1 376 ? -54.513 1.553 42.630 1.00 28.44 376 ARG A N 1
ATOM 2977 C CA . ARG A 1 376 ? -55.581 2.316 43.300 1.00 28.44 376 ARG A CA 1
ATOM 2978 C C . ARG A 1 376 ? -55.330 3.817 43.196 1.00 28.44 376 ARG A C 1
ATOM 2980 O O . ARG A 1 376 ? -54.215 4.290 43.388 1.00 28.44 376 ARG A O 1
ATOM 2987 N N . GLN A 1 377 ? -56.418 4.495 42.846 1.00 29.06 377 GLN A N 1
ATOM 2988 C CA . GLN A 1 377 ? -56.605 5.922 42.623 1.00 29.06 377 GLN A CA 1
ATOM 2989 C C . GLN A 1 377 ? -56.389 6.780 43.879 1.00 29.06 377 GLN A C 1
ATOM 2991 O O . GLN A 1 377 ? -56.464 6.293 45.006 1.00 29.06 377 GLN A O 1
ATOM 2996 N N . LEU A 1 378 ? -56.185 8.077 43.618 1.00 28.22 378 LEU A N 1
ATOM 2997 C CA . LEU A 1 378 ? -56.222 9.204 44.547 1.00 28.22 378 LEU A CA 1
ATOM 2998 C C . LEU A 1 378 ? -57.364 9.125 45.574 1.00 28.22 378 LEU A C 1
ATOM 3000 O O . LEU A 1 378 ? -58.521 8.938 45.201 1.00 28.22 378 LEU A O 1
ATOM 3004 N N . LEU A 1 379 ? -57.049 9.467 46.824 1.00 27.14 379 LEU A N 1
ATOM 3005 C CA . LEU A 1 379 ? -57.966 10.165 47.723 1.00 27.14 379 LEU A CA 1
ATOM 3006 C C . LEU A 1 379 ? -57.157 11.029 48.700 1.00 27.14 379 LEU A C 1
ATOM 3008 O O . LEU A 1 379 ? -56.337 10.532 49.467 1.00 27.14 379 LEU A O 1
ATOM 3012 N N . MET A 1 380 ? -57.379 12.341 48.608 1.00 31.50 380 MET A N 1
ATOM 3013 C CA . MET A 1 380 ? -57.004 13.333 49.611 1.00 31.50 380 MET A CA 1
ATOM 3014 C C . MET A 1 380 ? -57.874 13.151 50.856 1.00 31.50 380 MET A C 1
ATOM 3016 O O . MET A 1 380 ? -59.094 13.157 50.722 1.00 31.50 380 MET A O 1
ATOM 3020 N N . THR A 1 381 ? -57.270 13.124 52.045 1.00 29.48 381 THR A N 1
ATOM 3021 C CA . THR A 1 381 ? -57.914 13.582 53.286 1.00 29.48 381 THR A CA 1
ATOM 3022 C C . THR A 1 381 ? -56.877 14.159 54.248 1.00 29.48 381 THR A C 1
ATOM 3024 O O . THR A 1 381 ? -55.829 13.568 54.492 1.00 29.48 381 THR A O 1
ATOM 3027 N N . HIS A 1 382 ? -57.220 15.337 54.760 1.00 30.41 382 HIS A N 1
ATOM 3028 C CA . HIS A 1 382 ? -56.585 16.126 55.811 1.00 30.41 382 HIS A CA 1
ATOM 3029 C C . HIS A 1 382 ? -56.563 15.442 57.198 1.00 30.41 382 HIS A C 1
ATOM 3031 O O . HIS A 1 382 ? -57.427 14.621 57.489 1.00 30.41 382 HIS A O 1
ATOM 3037 N N . ALA A 1 383 ? -55.686 15.991 58.058 1.00 32.09 383 ALA A N 1
ATOM 3038 C CA . ALA A 1 383 ? -55.818 16.229 59.512 1.00 32.09 383 ALA A CA 1
ATOM 3039 C C . ALA A 1 383 ? -55.105 15.292 60.520 1.00 32.09 383 ALA A C 1
ATOM 3041 O O . ALA A 1 383 ? -55.380 14.100 60.568 1.00 32.09 383 ALA A O 1
ATOM 3042 N N . ASN A 1 384 ? -54.289 15.960 61.362 1.00 33.09 384 ASN A N 1
ATOM 3043 C CA . ASN A 1 384 ? -53.959 15.777 62.794 1.00 33.09 384 ASN A CA 1
ATOM 3044 C C . ASN A 1 384 ? -53.516 14.370 63.260 1.00 33.09 384 ASN A C 1
ATOM 3046 O O . ASN A 1 384 ? -54.212 13.387 63.050 1.00 33.09 384 ASN A O 1
ATOM 3050 N N . ASN A 1 385 ? -52.372 14.185 63.925 1.00 37.16 385 ASN A N 1
ATOM 3051 C CA . ASN A 1 385 ? -51.804 14.895 65.083 1.00 37.16 385 ASN A CA 1
ATOM 3052 C C . ASN A 1 385 ? -50.273 14.801 65.090 1.00 37.16 385 ASN A C 1
ATOM 3054 O O . ASN A 1 385 ? -49.760 13.770 64.595 1.00 37.16 385 ASN A O 1
#

pLDDT: mean 70.93, std 25.76, range [22.77, 98.31]